Protein AF-0000000084448465 (afdb_homodimer)

Secondary structure (DSSP, 8-state):
--EEEEEE--SHHHHHHHHHHHH-TTEEEEEEE-SSHHHHHHHHHHHT--B--HHHHHHH-SEEEE-S-GGGHHHHHHHHHHTT-EEEEESSS-SSHHHHHHHHHHHHHHT--EEEE-GGGGSHHHHHHH-STTTTHHHHSSEEEEEEEEE----SS-TTS-HIIIIIHHHHHHHHHHH-S-EEEEEEEEE-SSSSS--EEEEEEEETTS-EEEEEEESS-SS-EEEEEEEESSEEEEEETTTTEEEEEEETBSEEETTEEEEEEEEEE-----HHHHHHHHHHHHHHH-PPPTTBHHHHHHHHHHHHHHHHHHHHHHHHHT-/--EEEEEE--SHHHHHHHHHHHH-TTEEEEEEE-SSHHHHHHHHHHHT--B--HHHHHHH-SEEEE-S-GGGHHHHHHHHHHTT-EEEEESSS-SSHHHHHHHHHHHHHHT--EEEE-GGGGSHHHHHHH-STTTTHHHHSSEEEEEEEEE----SS-TTS-HIIIIIHHHHHHHHHHH-S-EEEEEEEEE-SSSSS--EEEEEEEETTS-EEEEEEESS-SS-EEEEEEEESSEEEEEETTTTEEEEEEETBSEEETTEEEEEEEEEE-----HHHHHHHHHHHHHHH-PPPTTBHHHHHHHHHHHHHHHHHHHHHHHHHT-

Structure (mmCIF, N/CA/C/O backbone):
data_AF-0000000084448465-model_v1
#
loop_
_entity.id
_entity.type
_entity.pdbx_description
1 polymer Oxidoreductase
#
loop_
_atom_site.group_PDB
_atom_site.id
_atom_site.type_symbol
_atom_site.label_atom_id
_atom_site.label_alt_id
_atom_site.label_comp_id
_atom_site.label_asym_id
_atom_site.label_entity_id
_atom_site.label_seq_id
_atom_site.pdbx_PDB_ins_code
_atom_site.Cartn_x
_atom_site.Cartn_y
_atom_site.Cartn_z
_atom_site.occupancy
_atom_site.B_iso_or_equiv
_atom_site.auth_seq_id
_atom_site.auth_comp_id
_atom_site.auth_asym_id
_atom_site.auth_atom_id
_atom_site.pdbx_PDB_model_num
ATOM 1 N N . MET A 1 1 ? -6.285 -45.75 -9.984 1 85.06 1 MET A N 1
ATOM 2 C CA . MET A 1 1 ? -5.5 -45.438 -11.18 1 85.06 1 MET A CA 1
ATOM 3 C C . MET A 1 1 ? -4.434 -44.406 -10.875 1 85.06 1 MET A C 1
ATOM 5 O O . MET A 1 1 ? -4.668 -43.469 -10.094 1 85.06 1 MET A O 1
ATOM 9 N N . ARG A 1 2 ? -3.117 -44.719 -11.312 1 95.94 2 ARG A N 1
ATOM 10 C CA . ARG A 1 2 ? -2.025 -43.781 -11.047 1 95.94 2 ARG A CA 1
ATOM 11 C C . ARG A 1 2 ? -1.617 -43.062 -12.32 1 95.94 2 ARG A C 1
ATOM 13 O O . ARG A 1 2 ? -1.634 -43.625 -13.414 1 95.94 2 ARG A O 1
ATOM 20 N N . LEU A 1 3 ? -1.365 -41.812 -12.203 1 98.44 3 LEU A N 1
ATOM 21 C CA . LEU A 1 3 ? -0.882 -41 -13.305 1 98.44 3 LEU A CA 1
ATOM 22 C C . LEU A 1 3 ? 0.615 -41.188 -13.516 1 98.44 3 LEU A C 1
ATOM 24 O O . LEU A 1 3 ? 1.412 -40.969 -12.602 1 98.44 3 LEU A O 1
ATOM 28 N N . LYS A 1 4 ? 0.954 -41.688 -14.719 1 98.81 4 LYS A N 1
ATOM 29 C CA . LYS A 1 4 ? 2.375 -41.688 -15.055 1 98.81 4 LYS A CA 1
ATOM 30 C C . LYS A 1 4 ? 2.904 -40.281 -15.289 1 98.81 4 LYS A C 1
ATOM 32 O O . LYS A 1 4 ? 2.551 -39.656 -16.281 1 98.81 4 LYS A O 1
ATOM 37 N N . LEU A 1 5 ? 3.746 -39.875 -14.359 1 98.88 5 LEU A N 1
ATOM 38 C CA . LEU A 1 5 ? 4.18 -38.5 -14.352 1 98.88 5 LEU A CA 1
ATOM 39 C C . LEU A 1 5 ? 5.684 -38.375 -14.594 1 98.88 5 LEU A C 1
ATOM 41 O O . LEU A 1 5 ? 6.457 -39.156 -14.039 1 98.88 5 LEU A O 1
ATOM 45 N N . GLY A 1 6 ? 6.09 -37.531 -15.5 1 98.81 6 GLY A N 1
ATOM 46 C CA . GLY A 1 6 ? 7.48 -37.156 -15.672 1 98.81 6 GLY A CA 1
ATOM 47 C C . GLY A 1 6 ? 7.77 -35.719 -15.234 1 98.81 6 GLY A C 1
ATOM 48 O O . GLY A 1 6 ? 6.887 -34.875 -15.273 1 98.81 6 GLY A O 1
ATOM 49 N N . VAL A 1 7 ? 9.016 -35.438 -14.82 1 98.88 7 VAL A N 1
ATOM 50 C CA . VAL A 1 7 ? 9.406 -34.062 -14.43 1 98.88 7 VAL A CA 1
ATOM 51 C C . VAL A 1 7 ? 10.578 -33.594 -15.289 1 98.88 7 VAL A C 1
ATOM 53 O O . VAL A 1 7 ? 11.586 -34.312 -15.414 1 98.88 7 VAL A O 1
ATOM 56 N N . LEU A 1 8 ? 10.359 -32.5 -15.938 1 98.81 8 LEU A N 1
ATOM 57 C CA . LEU A 1 8 ? 11.406 -31.859 -16.734 1 98.81 8 LEU A CA 1
ATOM 58 C C . LEU A 1 8 ? 11.992 -30.656 -15.992 1 98.81 8 LEU A C 1
ATOM 60 O O . LEU A 1 8 ? 11.328 -29.625 -15.844 1 98.81 8 LEU A O 1
ATOM 64 N N . GLY A 1 9 ? 13.227 -30.75 -15.578 1 98.12 9 GLY A N 1
ATOM 65 C CA . GLY A 1 9 ? 13.891 -29.766 -14.734 1 98.12 9 GLY A CA 1
ATOM 66 C C . GLY A 1 9 ? 14.031 -30.219 -13.297 1 98.12 9 GLY A C 1
ATOM 67 O O . GLY A 1 9 ? 13.039 -30.484 -12.617 1 98.12 9 GLY A O 1
ATOM 68 N N . ALA A 1 10 ? 15.281 -30.281 -12.836 1 96.69 10 ALA A N 1
ATOM 69 C CA . ALA A 1 10 ? 15.562 -30.734 -11.477 1 96.69 10 ALA A CA 1
ATOM 70 C C . ALA A 1 10 ? 16.422 -29.719 -10.727 1 96.69 10 ALA A C 1
ATOM 72 O O . ALA A 1 10 ? 17.25 -30.094 -9.898 1 96.69 10 ALA A O 1
ATOM 73 N N . GLY A 1 11 ? 16.266 -28.453 -11.117 1 93.5 11 GLY A N 1
ATOM 74 C CA . GLY A 1 11 ? 16.906 -27.406 -10.344 1 93.5 11 GLY A CA 1
ATOM 75 C C . GLY A 1 11 ? 16.344 -27.266 -8.938 1 93.5 11 GLY A C 1
ATOM 76 O O . GLY A 1 11 ? 15.789 -28.219 -8.391 1 93.5 11 GLY A O 1
ATOM 77 N N . HIS A 1 12 ? 16.531 -26.141 -8.367 1 89 12 HIS A N 1
ATOM 78 C CA . HIS A 1 12 ? 16.125 -25.922 -6.977 1 89 12 HIS A CA 1
ATOM 79 C C . HIS A 1 12 ? 14.648 -26.25 -6.77 1 89 12 HIS A C 1
ATOM 81 O O . HIS A 1 12 ? 14.305 -27.094 -5.934 1 89 12 HIS A O 1
ATOM 87 N N . PHE A 1 13 ? 13.836 -25.625 -7.578 1 91.06 13 PHE A N 1
ATOM 88 C CA . PHE A 1 13 ? 12.406 -25.859 -7.406 1 91.06 13 PHE A CA 1
ATOM 89 C C . PHE A 1 13 ? 11.984 -27.172 -8.055 1 91.06 13 PHE A C 1
ATOM 91 O O . PHE A 1 13 ? 11.062 -27.828 -7.586 1 91.06 13 PHE A O 1
ATOM 98 N N . GLY A 1 14 ? 12.609 -27.531 -9.117 1 96.62 14 GLY A N 1
ATOM 99 C CA . GLY A 1 14 ? 12.336 -28.781 -9.797 1 96.62 14 GLY A CA 1
ATOM 100 C C . GLY A 1 14 ? 12.531 -30 -8.906 1 96.62 14 GLY A C 1
ATOM 101 O O . GLY A 1 14 ? 11.758 -30.953 -8.984 1 96.62 14 GLY A O 1
ATOM 102 N N . ARG A 1 15 ? 13.492 -29.906 -8.039 1 97.38 15 ARG A N 1
ATOM 103 C CA . ARG A 1 15 ? 13.742 -31 -7.102 1 97.38 15 ARG A CA 1
ATOM 104 C C . ARG A 1 15 ? 12.523 -31.234 -6.207 1 97.38 15 ARG A C 1
ATOM 106 O O . ARG A 1 15 ? 12.164 -32.375 -5.934 1 97.38 15 ARG A O 1
ATOM 113 N N . PHE A 1 16 ? 11.875 -30.188 -5.801 1 97.69 16 PHE A N 1
ATOM 114 C CA . PHE A 1 16 ? 10.703 -30.328 -4.945 1 97.69 16 PHE A CA 1
ATOM 115 C C . PHE A 1 16 ? 9.555 -30.984 -5.703 1 97.69 16 PHE A C 1
ATOM 117 O O . PHE A 1 16 ? 8.789 -31.766 -5.133 1 97.69 16 PHE A O 1
ATOM 124 N N . HIS A 1 17 ? 9.461 -30.641 -6.93 1 98.56 17 HIS A N 1
ATOM 125 C CA . HIS A 1 17 ? 8.453 -31.312 -7.754 1 98.56 17 HIS A CA 1
ATOM 126 C C . HIS A 1 17 ? 8.703 -32.812 -7.82 1 98.56 17 HIS A C 1
ATOM 128 O O . HIS A 1 17 ? 7.762 -33.594 -7.707 1 98.56 17 HIS A O 1
ATOM 134 N N . VAL A 1 18 ? 9.969 -33.188 -7.969 1 98.5 18 VAL A N 1
ATOM 135 C CA . VAL A 1 18 ? 10.336 -34.594 -8.07 1 98.5 18 VAL A CA 1
ATOM 136 C C . VAL A 1 18 ? 9.992 -35.312 -6.773 1 98.5 18 VAL A C 1
ATOM 138 O O . VAL A 1 18 ? 9.367 -36.375 -6.793 1 98.5 18 VAL A O 1
ATOM 141 N N . LEU A 1 19 ? 10.312 -34.688 -5.699 1 98.12 19 LEU A N 1
ATOM 142 C CA . LEU A 1 19 ? 10.07 -35.312 -4.395 1 98.12 19 LEU A CA 1
ATOM 143 C C . LEU A 1 19 ? 8.578 -35.438 -4.133 1 98.12 19 LEU A C 1
ATOM 145 O O . LEU A 1 19 ? 8.133 -36.5 -3.65 1 98.12 19 LEU A O 1
ATOM 149 N N . LYS A 1 20 ? 7.848 -34.438 -4.461 1 98.06 20 LYS A N 1
ATOM 150 C CA . LYS A 1 20 ? 6.402 -34.469 -4.262 1 98.06 20 LYS A CA 1
ATOM 151 C C . LYS A 1 20 ? 5.754 -35.5 -5.172 1 98.06 20 LYS A C 1
ATOM 153 O O . LYS A 1 20 ? 4.828 -36.219 -4.758 1 98.06 20 LYS A O 1
ATOM 158 N N . ALA A 1 21 ? 6.203 -35.594 -6.375 1 98.25 21 ALA A N 1
ATOM 159 C CA . ALA A 1 21 ? 5.668 -36.562 -7.324 1 98.25 21 ALA A CA 1
ATOM 160 C C . ALA A 1 21 ? 5.934 -38 -6.855 1 98.25 21 ALA A C 1
ATOM 162 O O . ALA A 1 21 ? 5.047 -38.844 -6.918 1 98.25 21 ALA A O 1
ATOM 163 N N . ALA A 1 22 ? 7.125 -38.219 -6.367 1 97.94 22 ALA A N 1
ATOM 164 C CA . ALA A 1 22 ? 7.516 -39.562 -5.91 1 97.94 22 ALA A CA 1
ATOM 165 C C . ALA A 1 22 ? 6.672 -40 -4.715 1 97.94 22 ALA A C 1
ATOM 167 O O . ALA A 1 22 ? 6.383 -41.188 -4.555 1 97.94 22 ALA A O 1
ATOM 168 N N . ALA A 1 23 ? 6.227 -39.031 -3.975 1 96.81 23 ALA A N 1
ATOM 169 C CA . ALA A 1 23 ? 5.48 -39.344 -2.75 1 96.81 23 ALA A CA 1
ATOM 170 C C . ALA A 1 23 ? 3.979 -39.344 -3.01 1 96.81 23 ALA A C 1
ATOM 172 O O . ALA A 1 23 ? 3.193 -39.719 -2.143 1 96.81 23 ALA A O 1
ATOM 173 N N . GLY A 1 24 ? 3.604 -38.969 -4.152 1 96.44 24 GLY A N 1
ATOM 174 C CA . GLY A 1 24 ? 2.189 -38.812 -4.449 1 96.44 24 GLY A CA 1
ATOM 175 C C . GLY A 1 24 ? 1.447 -40.125 -4.543 1 96.44 24 GLY A C 1
ATOM 176 O O . GLY A 1 24 ? 1.845 -41 -5.297 1 96.44 24 GLY A O 1
ATOM 177 N N . PRO A 1 25 ? 0.38 -40.25 -3.844 1 95.56 25 PRO A N 1
ATOM 178 C CA . PRO A 1 25 ? -0.301 -41.531 -3.785 1 95.56 25 PRO A CA 1
ATOM 179 C C . PRO A 1 25 ? -0.923 -41.938 -5.121 1 95.56 25 PRO A C 1
ATOM 181 O O . PRO A 1 25 ? -1.091 -43.125 -5.398 1 95.56 25 PRO A O 1
ATOM 184 N N . ARG A 1 26 ? -1.249 -41 -5.957 1 97.81 26 ARG A N 1
ATOM 185 C CA . ARG A 1 26 ? -1.896 -41.312 -7.227 1 97.81 26 ARG A CA 1
ATOM 186 C C . ARG A 1 26 ? -0.95 -41.062 -8.398 1 97.81 26 ARG A C 1
ATOM 188 O O . ARG A 1 26 ? -1.396 -40.781 -9.516 1 97.81 26 ARG A O 1
ATOM 195 N N . VAL A 1 27 ? 0.361 -41.094 -8.07 1 98.38 27 VAL A N 1
ATOM 196 C CA . VAL A 1 27 ? 1.344 -40.75 -9.094 1 98.38 27 VAL A CA 1
ATOM 197 C C . VAL A 1 27 ? 2.357 -41.906 -9.227 1 98.38 27 VAL A C 1
ATOM 199 O O . VAL A 1 27 ? 2.766 -42.5 -8.227 1 98.38 27 VAL A O 1
ATOM 202 N N . GLU A 1 28 ? 2.633 -42.281 -10.406 1 98.5 28 GLU A N 1
ATOM 203 C CA . GLU A 1 28 ? 3.816 -43.062 -10.75 1 98.5 28 GLU A CA 1
ATOM 204 C C . GLU A 1 28 ? 4.855 -42.219 -11.469 1 98.5 28 GLU A C 1
ATOM 206 O O . GLU A 1 28 ? 4.695 -41.906 -12.641 1 98.5 28 GLU A O 1
ATOM 211 N N . LEU A 1 29 ? 5.906 -41.844 -10.734 1 98.62 29 LEU A N 1
ATOM 212 C CA . LEU A 1 29 ? 6.98 -41.062 -11.344 1 98.62 29 LEU A CA 1
ATOM 213 C C . LEU A 1 29 ? 7.832 -41.938 -12.266 1 98.62 29 LEU A C 1
ATOM 215 O O . LEU A 1 29 ? 8.531 -42.844 -11.805 1 98.62 29 LEU A O 1
ATOM 219 N N . VAL A 1 30 ? 7.828 -41.656 -13.5 1 98.31 30 VAL A N 1
ATOM 220 C CA . VAL A 1 30 ? 8.391 -42.562 -14.469 1 98.31 30 VAL A CA 1
ATOM 221 C C . VAL A 1 30 ? 9.828 -42.156 -14.805 1 98.31 30 VAL A C 1
ATOM 223 O O . VAL A 1 30 ? 10.578 -42.938 -15.406 1 98.31 30 VAL A O 1
ATOM 226 N N . GLY A 1 31 ? 10.156 -40.938 -14.469 1 97.75 31 GLY A N 1
ATOM 227 C CA . GLY A 1 31 ? 11.5 -40.438 -14.719 1 97.75 31 GLY A CA 1
ATOM 228 C C . GLY A 1 31 ? 11.594 -38.906 -14.656 1 97.75 31 GLY A C 1
ATOM 229 O O . GLY A 1 31 ? 10.578 -38.219 -14.484 1 97.75 31 GLY A O 1
ATOM 230 N N . LEU A 1 32 ? 12.844 -38.438 -14.711 1 98.62 32 LEU A N 1
ATOM 231 C CA . LEU A 1 32 ? 13.086 -37 -14.758 1 98.62 32 LEU A CA 1
ATOM 232 C C . LEU A 1 32 ? 14.211 -36.688 -15.734 1 98.62 32 LEU A C 1
ATOM 234 O O . LEU A 1 32 ? 14.953 -37.562 -16.156 1 98.62 32 LEU A O 1
ATOM 238 N N . HIS A 1 33 ? 14.156 -35.406 -16.125 1 98.56 33 HIS A N 1
ATOM 239 C CA . HIS A 1 33 ? 15.195 -34.875 -17 1 98.56 33 HIS A CA 1
ATOM 240 C C . HIS A 1 33 ? 15.742 -33.531 -16.484 1 98.56 33 HIS A C 1
ATOM 242 O O . HIS A 1 33 ? 14.984 -32.719 -15.961 1 98.56 33 HIS A O 1
ATOM 248 N N . ASP A 1 34 ? 17.031 -33.375 -16.547 1 98.25 34 ASP A N 1
ATOM 249 C CA . ASP A 1 34 ? 17.688 -32.094 -16.406 1 98.25 34 ASP A CA 1
ATOM 250 C C . ASP A 1 34 ? 18.797 -31.906 -17.453 1 98.25 34 ASP A C 1
ATOM 252 O O . ASP A 1 34 ? 19.406 -32.875 -17.875 1 98.25 34 ASP A O 1
ATOM 256 N N . HIS A 1 35 ? 18.953 -30.672 -17.844 1 95.75 35 HIS A N 1
ATOM 257 C CA . HIS A 1 35 ? 20.016 -30.422 -18.812 1 95.75 35 HIS A CA 1
ATOM 258 C C . HIS A 1 35 ? 21.375 -30.75 -18.234 1 95.75 35 HIS A C 1
ATOM 260 O O . HIS A 1 35 ? 22.312 -31.062 -18.969 1 95.75 35 HIS A O 1
ATOM 266 N N . ASP A 1 36 ? 21.5 -30.625 -16.891 1 97.31 36 ASP A N 1
ATOM 267 C CA . ASP A 1 36 ? 22.703 -31.062 -16.188 1 97.31 36 ASP A CA 1
ATOM 268 C C . ASP A 1 36 ? 22.594 -32.531 -15.773 1 97.31 36 ASP A C 1
ATOM 270 O O . ASP A 1 36 ? 21.891 -32.844 -14.805 1 97.31 36 ASP A O 1
ATOM 274 N N . PRO A 1 37 ? 23.359 -33.344 -16.375 1 96 37 PRO A N 1
ATOM 275 C CA . PRO A 1 37 ? 23.219 -34.781 -16.094 1 96 37 PRO A CA 1
ATOM 276 C C . PRO A 1 37 ? 23.578 -35.125 -14.648 1 96 37 PRO A C 1
ATOM 278 O O . PRO A 1 37 ? 23 -36.062 -14.078 1 96 37 PRO A O 1
ATOM 281 N N . GLU A 1 38 ? 24.516 -34.406 -14.109 1 97.5 38 GLU A N 1
ATOM 282 C CA . GLU A 1 38 ? 24.891 -34.688 -12.727 1 97.5 38 GLU A CA 1
ATOM 283 C C . GLU A 1 38 ? 23.766 -34.344 -11.766 1 97.5 38 GLU A C 1
ATOM 285 O O . GLU A 1 38 ? 23.469 -35.125 -10.836 1 97.5 38 GLU A O 1
ATOM 290 N N . ARG A 1 39 ? 23.141 -33.281 -12.031 1 97.31 39 ARG A N 1
ATOM 291 C CA . ARG A 1 39 ? 21.984 -32.875 -11.219 1 97.31 39 ARG A CA 1
ATOM 292 C C . ARG A 1 39 ? 20.844 -33.844 -11.383 1 97.31 39 ARG A C 1
ATOM 294 O O . ARG A 1 39 ? 20.203 -34.25 -10.398 1 97.31 39 ARG A O 1
ATOM 301 N N . ALA A 1 40 ? 20.609 -34.25 -12.609 1 97.81 40 ALA A N 1
ATOM 302 C CA . ALA A 1 40 ? 19.547 -35.219 -12.883 1 97.81 40 ALA A CA 1
ATOM 303 C C . ALA A 1 40 ? 19.797 -36.531 -12.125 1 97.81 40 ALA A C 1
ATOM 305 O O . ALA A 1 40 ? 18.891 -37.062 -11.5 1 97.81 40 ALA A O 1
ATOM 306 N N . ALA A 1 41 ? 21.031 -36.969 -12.156 1 97.38 41 ALA A N 1
ATOM 307 C CA . ALA A 1 41 ? 21.391 -38.219 -11.508 1 97.38 41 ALA A CA 1
ATOM 308 C C . ALA A 1 41 ? 21.25 -38.125 -9.992 1 97.38 41 ALA A C 1
ATOM 310 O O . ALA A 1 41 ? 20.781 -39.062 -9.352 1 97.38 41 ALA A O 1
ATOM 311 N N . THR A 1 42 ? 21.672 -37.031 -9.492 1 98 42 THR A N 1
ATOM 312 C CA . THR A 1 42 ? 21.609 -36.812 -8.055 1 98 42 THR A CA 1
ATOM 313 C C . THR A 1 42 ? 20.172 -36.844 -7.562 1 98 42 THR A C 1
ATOM 315 O O . THR A 1 42 ? 19.844 -37.594 -6.641 1 98 42 THR A O 1
ATOM 318 N N . VAL A 1 43 ? 19.312 -36.125 -8.211 1 98.25 43 VAL A N 1
ATOM 319 C CA . VAL A 1 43 ? 17.906 -36.031 -7.789 1 98.25 43 VAL A CA 1
ATOM 320 C C . VAL A 1 43 ? 17.203 -37.344 -8.062 1 98.25 43 VAL A C 1
ATOM 322 O O . VAL A 1 43 ? 16.391 -37.812 -7.25 1 98.25 43 VAL A O 1
ATOM 325 N N . ALA A 1 44 ? 17.484 -37.938 -9.172 1 97.88 44 ALA A N 1
ATOM 326 C CA . ALA A 1 44 ? 16.922 -39.25 -9.508 1 97.88 44 ALA A CA 1
ATOM 327 C C . ALA A 1 44 ? 17.266 -40.281 -8.445 1 97.88 44 ALA A C 1
ATOM 329 O O . ALA A 1 44 ? 16.422 -41.125 -8.102 1 97.88 44 ALA A O 1
ATOM 330 N N . GLY A 1 45 ? 18.453 -40.25 -7.98 1 97.56 45 GLY A N 1
ATOM 331 C CA . GLY A 1 45 ? 18.922 -41.156 -6.961 1 97.56 45 GLY A CA 1
ATOM 332 C C . GLY A 1 45 ? 18.188 -41.031 -5.645 1 97.56 45 GLY A C 1
ATOM 333 O O . GLY A 1 45 ? 18 -42 -4.918 1 97.56 45 GLY A O 1
ATOM 334 N N . GLU A 1 46 ? 17.781 -39.844 -5.332 1 97.62 46 GLU A N 1
ATOM 335 C CA . GLU A 1 46 ? 17.078 -39.562 -4.078 1 97.62 46 GLU A CA 1
ATOM 336 C C . GLU A 1 46 ? 15.75 -40.312 -4.012 1 97.62 46 GLU A C 1
ATOM 338 O O . GLU A 1 46 ? 15.289 -40.656 -2.93 1 97.62 46 GLU A O 1
ATOM 343 N N . VAL A 1 47 ? 15.148 -40.562 -5.211 1 97.75 47 VAL A N 1
ATOM 344 C CA . VAL A 1 47 ? 13.797 -41.125 -5.18 1 97.75 47 VAL A CA 1
ATOM 345 C C . VAL A 1 47 ? 13.758 -42.438 -5.926 1 97.75 47 VAL A C 1
ATOM 347 O O . VAL A 1 47 ? 12.703 -43.094 -6 1 97.75 47 VAL A O 1
ATOM 350 N N . GLY A 1 48 ? 14.805 -42.875 -6.547 1 97 48 GLY A N 1
ATOM 351 C CA . GLY A 1 48 ? 14.906 -44.188 -7.172 1 97 48 GLY A CA 1
ATOM 352 C C . GLY A 1 48 ? 14.219 -44.25 -8.523 1 97 48 GLY A C 1
ATOM 353 O O . GLY A 1 48 ? 13.5 -45.219 -8.812 1 97 48 GLY A O 1
ATOM 354 N N . VAL A 1 49 ? 14.32 -43.25 -9.328 1 97.44 49 VAL A N 1
ATOM 355 C CA . VAL A 1 49 ? 13.766 -43.25 -10.68 1 97.44 49 VAL A CA 1
ATOM 356 C C . VAL A 1 49 ? 14.867 -42.938 -11.688 1 97.44 49 VAL A C 1
ATOM 358 O O . VAL A 1 49 ? 15.938 -42.438 -11.312 1 97.44 49 VAL A O 1
ATOM 361 N N . PRO A 1 50 ? 14.68 -43.25 -12.93 1 97.81 50 PRO A N 1
ATOM 362 C CA . PRO A 1 50 ? 15.75 -43 -13.898 1 97.81 50 PRO A CA 1
ATOM 363 C C . PRO A 1 50 ? 15.828 -41.531 -14.328 1 97.81 50 PRO A C 1
ATOM 365 O O . PRO A 1 50 ? 14.805 -40.844 -14.438 1 97.81 50 PRO A O 1
ATOM 368 N N . ALA A 1 51 ? 17.078 -41.094 -14.516 1 98.31 51 ALA A N 1
ATOM 369 C CA . ALA A 1 51 ? 17.328 -39.875 -15.273 1 98.31 51 ALA A CA 1
ATOM 370 C C . ALA A 1 51 ? 17.391 -40.156 -16.781 1 98.31 51 ALA A C 1
ATOM 372 O O . ALA A 1 51 ? 18.172 -41 -17.219 1 98.31 51 ALA A O 1
ATOM 373 N N . LEU A 1 52 ? 16.516 -39.5 -17.531 1 98.31 52 LEU A N 1
ATOM 374 C CA . LEU A 1 52 ? 16.344 -39.812 -18.953 1 98.31 52 LEU A CA 1
ATOM 375 C C . LEU A 1 52 ? 16.406 -38.531 -19.797 1 98.31 52 LEU A C 1
ATOM 377 O O . LEU A 1 52 ? 16.234 -37.438 -19.281 1 98.31 52 LEU A O 1
ATOM 381 N N . PRO A 1 53 ? 16.656 -38.719 -21.094 1 98 53 PRO A N 1
ATOM 382 C CA . PRO A 1 53 ? 16.453 -37.562 -21.984 1 98 53 PRO A CA 1
ATOM 383 C C . PRO A 1 53 ? 15.008 -37.062 -21.969 1 98 53 PRO A C 1
ATOM 385 O O . PRO A 1 53 ? 14.086 -37.844 -21.734 1 98 53 PRO A O 1
ATOM 388 N N . ALA A 1 54 ? 14.828 -35.812 -22.266 1 98.5 54 ALA A N 1
ATOM 389 C CA . ALA A 1 54 ? 13.516 -35.188 -22.188 1 98.5 54 ALA A CA 1
ATOM 390 C C . ALA A 1 54 ? 12.492 -35.938 -23.047 1 98.5 54 ALA A C 1
ATOM 392 O O . ALA A 1 54 ? 11.383 -36.219 -22.594 1 98.5 54 ALA A O 1
ATOM 393 N 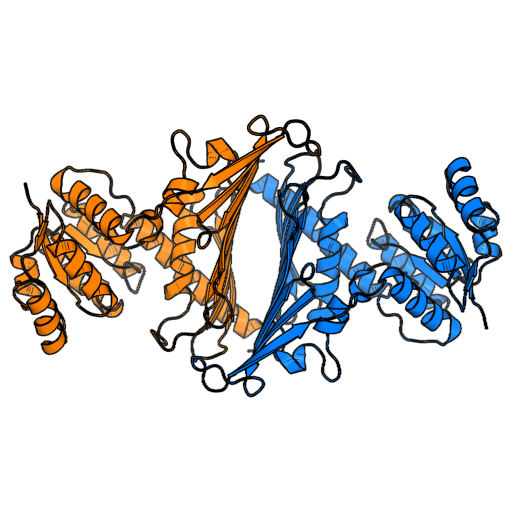N . ALA A 1 55 ? 12.906 -36.312 -24.203 1 98.31 55 ALA A N 1
ATOM 394 C CA . ALA A 1 55 ? 12.008 -37 -25.125 1 98.31 55 ALA A CA 1
ATOM 395 C C . ALA A 1 55 ? 11.531 -38.344 -24.578 1 98.31 55 ALA A C 1
ATOM 397 O O . ALA A 1 55 ? 10.383 -38.719 -24.781 1 98.31 55 ALA A O 1
ATOM 398 N N . GLU A 1 56 ? 12.352 -39.031 -23.906 1 98.56 56 GLU A N 1
ATOM 399 C CA . GLU A 1 56 ? 12.008 -40.312 -23.344 1 98.56 56 GLU A CA 1
ATOM 400 C C . GLU A 1 56 ? 11.07 -40.188 -22.141 1 98.56 56 GLU A C 1
ATOM 402 O O . GLU A 1 56 ? 10.156 -40.969 -21.969 1 98.56 56 GLU A O 1
ATOM 407 N N . VAL A 1 57 ? 11.352 -39.156 -21.297 1 98.69 57 VAL A N 1
ATOM 408 C CA . VAL A 1 57 ? 10.453 -38.875 -20.188 1 98.69 57 VAL A CA 1
ATOM 409 C C . VAL A 1 57 ? 9.039 -38.625 -20.719 1 98.69 57 VAL A C 1
ATOM 411 O O . VAL A 1 57 ? 8.07 -39.188 -20.203 1 98.69 57 VAL A O 1
ATOM 414 N N . ILE A 1 58 ? 8.945 -37.781 -21.766 1 98.81 58 ILE A N 1
ATOM 415 C CA . ILE A 1 58 ? 7.66 -37.406 -22.359 1 98.81 58 ILE A CA 1
ATOM 416 C C . ILE A 1 58 ? 6.98 -38.656 -22.938 1 98.81 58 ILE A C 1
ATOM 418 O O . ILE A 1 58 ? 5.781 -38.844 -22.75 1 98.81 58 ILE A O 1
ATOM 422 N N . ALA A 1 59 ? 7.77 -39.531 -23.531 1 98.62 59 ALA A N 1
ATOM 423 C CA . ALA A 1 59 ? 7.219 -40.719 -24.188 1 98.62 59 ALA A CA 1
ATOM 424 C C . ALA A 1 59 ? 6.641 -41.688 -23.156 1 98.62 59 ALA A C 1
ATOM 426 O O . ALA A 1 59 ? 5.645 -42.344 -23.422 1 98.62 59 ALA A O 1
ATOM 427 N N . ARG A 1 60 ? 7.211 -41.719 -22.016 1 98.31 60 ARG A N 1
ATOM 428 C CA . ARG A 1 60 ? 6.836 -42.688 -21 1 98.31 60 ARG A CA 1
ATOM 429 C C . ARG A 1 60 ? 5.695 -42.156 -20.141 1 98.31 60 ARG A C 1
ATOM 431 O O . ARG A 1 60 ? 5.07 -42.938 -19.391 1 98.31 60 ARG A O 1
ATOM 438 N N . ALA A 1 61 ? 5.367 -40.938 -20.188 1 98.75 61 ALA A N 1
ATOM 439 C CA . ALA A 1 61 ? 4.48 -40.281 -19.219 1 98.75 61 ALA A CA 1
ATOM 440 C C . ALA A 1 61 ? 3.086 -40.094 -19.797 1 98.75 61 ALA A C 1
ATOM 442 O O . ALA A 1 61 ? 2.918 -40.062 -21.031 1 98.75 61 ALA A O 1
ATOM 443 N N . ASP A 1 62 ? 2.068 -39.969 -18.922 1 98.69 62 ASP A N 1
ATOM 444 C CA . ASP A 1 62 ? 0.744 -39.469 -19.281 1 98.69 62 ASP A CA 1
ATOM 445 C C . ASP A 1 62 ? 0.682 -37.969 -19.125 1 98.69 62 ASP A C 1
ATOM 447 O O . ASP A 1 62 ? -0.161 -37.312 -19.734 1 98.69 62 ASP A O 1
ATOM 451 N N . ALA A 1 63 ? 1.558 -37.469 -18.266 1 98.88 63 ALA A N 1
ATOM 452 C CA . ALA A 1 63 ? 1.638 -36.031 -17.938 1 98.88 63 ALA A CA 1
ATOM 453 C C . ALA A 1 63 ? 3.061 -35.625 -17.547 1 98.88 63 ALA A C 1
ATOM 455 O O . ALA A 1 63 ? 3.836 -36.469 -17.078 1 98.88 63 ALA A O 1
ATOM 456 N N . VAL A 1 64 ? 3.365 -34.375 -17.766 1 98.88 64 VAL A N 1
ATOM 457 C CA . VAL A 1 64 ? 4.699 -33.906 -17.406 1 98.88 64 VAL A CA 1
ATOM 458 C C . VAL A 1 64 ? 4.594 -32.594 -16.609 1 98.88 64 VAL A C 1
ATOM 460 O O . VAL A 1 64 ? 3.66 -31.812 -16.828 1 98.88 64 VAL A O 1
ATOM 463 N N . ILE A 1 65 ? 5.527 -32.406 -15.703 1 98.94 65 ILE A N 1
ATOM 464 C CA . ILE A 1 65 ? 5.77 -31.109 -15.055 1 98.94 65 ILE A CA 1
ATOM 465 C C . ILE A 1 65 ? 7.008 -30.453 -15.656 1 98.94 65 ILE A C 1
ATOM 467 O O . ILE A 1 65 ? 8.062 -31.078 -15.758 1 98.94 65 ILE A O 1
ATOM 471 N N . VAL A 1 66 ? 6.828 -29.234 -16.125 1 98.81 66 VAL A N 1
ATOM 472 C CA . VAL A 1 66 ? 7.941 -28.453 -16.641 1 98.81 66 VAL A CA 1
ATOM 473 C C . VAL A 1 66 ? 8.398 -27.438 -15.609 1 98.81 66 VAL A C 1
ATOM 475 O O . VAL A 1 66 ? 7.73 -26.422 -15.383 1 98.81 66 VAL A O 1
ATOM 478 N N . ALA A 1 67 ? 9.547 -27.672 -14.992 1 98.06 67 ALA A N 1
ATOM 479 C CA . ALA A 1 67 ? 10.117 -26.812 -13.953 1 98.06 67 ALA A CA 1
ATOM 480 C C . ALA A 1 67 ? 11.523 -26.359 -14.328 1 98.06 67 ALA A C 1
ATOM 482 O O . ALA A 1 67 ? 12.445 -26.453 -13.516 1 98.06 67 ALA A O 1
ATOM 483 N N . THR A 1 68 ? 11.703 -25.922 -15.586 1 96.56 68 THR A N 1
ATOM 484 C CA . THR A 1 68 ? 12.945 -25.406 -16.141 1 96.56 68 THR A CA 1
ATOM 485 C C . THR A 1 68 ? 12.945 -23.875 -16.125 1 96.56 68 THR A C 1
ATOM 487 O O . THR A 1 68 ? 11.945 -23.25 -15.773 1 96.56 68 THR A O 1
ATOM 490 N N . PRO A 1 69 ? 14.094 -23.281 -16.438 1 93.25 69 PRO A N 1
ATOM 491 C CA . PRO A 1 69 ? 14.039 -21.844 -16.672 1 93.25 69 PRO A CA 1
ATOM 492 C C . PRO A 1 69 ? 13.023 -21.438 -17.734 1 93.25 69 PRO A C 1
ATOM 494 O O . PRO A 1 69 ? 12.766 -22.219 -18.656 1 93.25 69 PRO A O 1
ATOM 497 N N . THR A 1 70 ? 12.562 -20.281 -17.656 1 94.31 70 THR A N 1
ATOM 498 C CA . THR A 1 70 ? 11.422 -19.812 -18.438 1 94.31 70 THR A CA 1
ATOM 499 C C . THR A 1 70 ? 11.695 -19.953 -19.922 1 94.31 70 THR A C 1
ATOM 501 O O . THR A 1 70 ? 10.797 -20.297 -20.703 1 94.31 70 THR A O 1
ATOM 504 N N . ALA A 1 71 ? 12.906 -19.781 -20.281 1 94.19 71 ALA A N 1
ATOM 505 C CA . ALA A 1 71 ? 13.281 -19.812 -21.688 1 94.19 71 ALA A CA 1
ATOM 506 C C . ALA A 1 71 ? 12.953 -21.172 -22.312 1 94.19 71 ALA A C 1
ATOM 508 O O . ALA A 1 71 ? 12.797 -21.281 -23.531 1 94.19 71 ALA A O 1
ATOM 509 N N . PHE A 1 72 ? 12.734 -22.188 -21.484 1 96.88 72 PHE A N 1
ATOM 510 C CA . PHE A 1 72 ? 12.539 -23.531 -22.016 1 96.88 72 PHE A CA 1
ATOM 511 C C . PHE A 1 72 ? 11.094 -23.984 -21.797 1 96.88 72 PHE A C 1
ATOM 513 O O . PHE A 1 72 ? 10.719 -25.078 -22.219 1 96.88 72 PHE A O 1
ATOM 520 N N . HIS A 1 73 ? 10.266 -23.188 -21.172 1 98.19 73 HIS A N 1
ATOM 521 C CA . HIS A 1 73 ? 8.891 -23.562 -20.875 1 98.19 73 HIS A CA 1
ATOM 522 C C . HIS A 1 73 ? 8.133 -23.922 -22.141 1 98.19 73 HIS A C 1
ATOM 524 O O . HIS A 1 73 ? 7.59 -25.031 -22.25 1 98.19 73 HIS A O 1
ATOM 530 N N . HIS A 1 74 ? 8.188 -23.016 -23.094 1 98.56 74 HIS A N 1
ATOM 531 C CA . HIS A 1 74 ? 7.391 -23.203 -24.297 1 98.56 74 HIS A CA 1
ATOM 532 C C . HIS A 1 74 ? 7.801 -24.469 -25.047 1 98.56 74 HIS A C 1
ATOM 534 O O . HIS A 1 74 ? 6.961 -25.328 -25.328 1 98.56 74 HIS A O 1
ATOM 540 N N . GLY A 1 75 ? 9.062 -24.578 -25.312 1 98.62 75 GLY A N 1
ATOM 541 C CA . GLY A 1 75 ? 9.555 -25.688 -26.094 1 98.62 75 GLY A CA 1
ATOM 542 C C . GLY A 1 75 ? 9.203 -27.047 -25.5 1 98.62 75 GLY A C 1
ATOM 543 O O . GLY A 1 75 ? 8.68 -27.922 -26.188 1 98.62 75 GLY A O 1
ATOM 544 N N . LEU A 1 76 ? 9.414 -27.203 -24.219 1 98.75 76 LEU A N 1
ATOM 545 C CA . LEU A 1 76 ? 9.195 -28.484 -23.562 1 98.75 76 LEU A CA 1
ATOM 546 C C . LEU A 1 76 ? 7.711 -28.75 -23.391 1 98.75 76 LEU A C 1
ATOM 548 O O . LEU A 1 76 ? 7.258 -29.891 -23.578 1 98.75 76 LEU A O 1
ATOM 552 N N . ALA A 1 77 ? 6.977 -27.734 -23.031 1 98.88 77 ALA A N 1
ATOM 553 C CA . ALA A 1 77 ? 5.531 -27.906 -22.891 1 98.88 77 ALA A CA 1
ATOM 554 C C . ALA A 1 77 ? 4.895 -28.25 -24.234 1 98.88 77 ALA A C 1
ATOM 556 O O . ALA A 1 77 ? 3.998 -29.094 -24.312 1 98.88 77 ALA A O 1
ATOM 557 N N . TRP A 1 78 ? 5.371 -27.547 -25.266 1 98.81 78 TRP A N 1
ATOM 558 C CA . TRP A 1 78 ? 4.871 -27.812 -26.609 1 98.81 78 TRP A CA 1
ATOM 559 C C . TRP A 1 78 ? 5.105 -29.266 -27 1 98.81 78 TRP A C 1
ATOM 561 O O . TRP A 1 78 ? 4.195 -29.938 -27.484 1 98.81 78 TRP A O 1
ATOM 571 N N . GLN A 1 79 ? 6.297 -29.766 -26.828 1 98.81 79 GLN A N 1
ATOM 572 C CA . GLN A 1 79 ? 6.645 -31.141 -27.172 1 98.81 79 GLN A CA 1
ATOM 573 C C . GLN A 1 79 ? 5.75 -32.125 -26.422 1 98.81 79 GLN A C 1
ATOM 575 O O . GLN A 1 79 ? 5.285 -33.125 -27.016 1 98.81 79 GLN A O 1
ATOM 580 N N . ALA A 1 80 ? 5.516 -31.891 -25.172 1 98.88 80 ALA A N 1
ATOM 581 C CA . ALA A 1 80 ? 4.684 -32.75 -24.344 1 98.88 80 ALA A CA 1
ATOM 582 C C . ALA A 1 80 ? 3.238 -32.781 -24.844 1 98.88 80 ALA A C 1
ATOM 584 O O . ALA A 1 80 ? 2.645 -33.844 -25.031 1 98.88 80 ALA A O 1
ATOM 585 N N . LEU A 1 81 ? 2.719 -31.594 -25.094 1 98.88 81 LEU A N 1
ATOM 586 C CA . LEU A 1 81 ? 1.346 -31.484 -25.578 1 98.88 81 LEU A CA 1
ATOM 587 C C . LEU A 1 81 ? 1.195 -32.156 -26.938 1 98.88 81 LEU A C 1
ATOM 589 O O . LEU A 1 81 ? 0.219 -32.875 -27.188 1 98.88 81 LEU A O 1
ATOM 593 N N . GLU A 1 82 ? 2.16 -31.875 -27.766 1 98.69 82 GLU A N 1
ATOM 594 C CA . GLU A 1 82 ? 2.139 -32.469 -29.094 1 98.69 82 GLU A CA 1
ATOM 595 C C . GLU A 1 82 ? 2.1 -34 -29.016 1 98.69 82 GLU A C 1
ATOM 597 O O . GLU A 1 82 ? 1.454 -34.656 -29.828 1 98.69 82 GLU A O 1
ATOM 602 N N . ALA A 1 83 ? 2.721 -34.531 -28.031 1 98.75 83 ALA A N 1
ATOM 603 C CA . ALA A 1 83 ? 2.795 -35.969 -27.828 1 98.75 83 ALA A CA 1
ATOM 604 C C . ALA A 1 83 ? 1.553 -36.469 -27.109 1 98.75 83 ALA A C 1
ATOM 606 O O . ALA A 1 83 ? 1.449 -37.656 -26.797 1 98.75 83 ALA A O 1
ATOM 607 N N . GLY A 1 84 ? 0.637 -35.625 -26.797 1 98.75 84 GLY A N 1
ATOM 608 C CA . GLY A 1 84 ? -0.62 -36.031 -26.172 1 98.75 84 GLY A CA 1
ATOM 609 C C . GLY A 1 84 ? -0.533 -36.125 -24.672 1 98.75 84 GLY A C 1
ATOM 610 O O . GLY A 1 84 ? -1.26 -36.906 -24.047 1 98.75 84 GLY A O 1
ATOM 611 N N . ARG A 1 85 ? 0.393 -35.406 -24.047 1 98.88 85 ARG A N 1
ATOM 612 C CA . ARG A 1 85 ? 0.575 -35.438 -22.594 1 98.88 85 ARG A CA 1
ATOM 613 C C . ARG A 1 85 ? -0.01 -34.219 -21.922 1 98.88 85 ARG A C 1
ATOM 615 O O . ARG A 1 85 ? 0.09 -33.094 -22.453 1 98.88 85 ARG A O 1
ATOM 622 N N . HIS A 1 86 ? -0.623 -34.344 -20.734 1 98.94 86 HIS A N 1
ATOM 623 C CA . HIS A 1 86 ? -0.999 -33.219 -19.891 1 98.94 86 HIS A CA 1
ATOM 624 C C . HIS A 1 86 ? 0.233 -32.5 -19.375 1 98.94 86 HIS A C 1
ATOM 626 O O . HIS A 1 86 ? 1.308 -33.062 -19.25 1 98.94 86 HIS A O 1
ATOM 632 N N . VAL A 1 87 ? 0.053 -31.203 -19.109 1 98.94 87 VAL A N 1
ATOM 633 C CA . VAL A 1 87 ? 1.233 -30.438 -18.734 1 98.94 87 VAL A CA 1
ATOM 634 C C . VAL A 1 87 ? 0.904 -29.547 -17.531 1 98.94 87 VAL A C 1
ATOM 636 O O . VAL A 1 87 ? -0.135 -28.875 -17.5 1 98.94 87 VAL A O 1
ATOM 639 N N . LEU A 1 88 ? 1.724 -29.578 -16.516 1 98.94 88 LEU A N 1
ATOM 640 C CA . LEU A 1 88 ? 1.894 -28.531 -15.5 1 98.94 88 LEU A CA 1
ATOM 641 C C . LEU A 1 88 ? 3.193 -27.766 -15.727 1 98.94 88 LEU A C 1
ATOM 643 O O . LEU A 1 88 ? 4.281 -28.328 -15.586 1 98.94 88 LEU A O 1
ATOM 647 N N . VAL A 1 89 ? 3.066 -26.531 -16.125 1 98.81 89 VAL A N 1
ATOM 648 C CA . VAL A 1 89 ? 4.25 -25.719 -16.375 1 98.81 89 VAL A CA 1
ATOM 649 C C . VAL A 1 89 ? 4.398 -24.672 -15.273 1 98.81 89 VAL A C 1
ATOM 651 O O . VAL A 1 89 ? 3.418 -24.031 -14.891 1 98.81 89 VAL A O 1
ATOM 654 N N . GLU A 1 90 ? 5.582 -24.531 -14.742 1 97.69 90 GLU A N 1
ATOM 655 C CA . GLU A 1 90 ? 5.84 -23.516 -13.727 1 97.69 90 GLU A CA 1
ATOM 656 C C . GLU A 1 90 ? 5.57 -22.109 -14.273 1 97.69 90 GLU A C 1
ATOM 658 O O . GLU A 1 90 ? 5.578 -21.906 -15.484 1 97.69 90 GLU A O 1
ATOM 663 N N . LYS A 1 91 ? 5.305 -21.203 -13.398 1 96.75 91 LYS A N 1
ATOM 664 C CA . LYS A 1 91 ? 5.105 -19.828 -13.805 1 96.75 91 LYS A CA 1
ATOM 665 C C . LYS A 1 91 ? 6.438 -19.141 -14.125 1 96.75 91 LYS A C 1
ATOM 667 O O . LYS A 1 91 ? 7.461 -19.453 -13.508 1 96.75 91 LYS A O 1
ATOM 672 N N . PRO A 1 92 ? 6.504 -18.266 -15.031 1 96.88 92 PRO A N 1
ATOM 673 C CA . PRO A 1 92 ? 5.395 -17.922 -15.922 1 96.88 92 PRO A CA 1
ATOM 674 C C . PRO A 1 92 ? 5.156 -18.984 -17 1 96.88 92 PRO A C 1
ATOM 676 O O . PRO A 1 92 ? 6.043 -19.797 -17.281 1 96.88 92 PRO A O 1
ATOM 679 N N . ILE A 1 93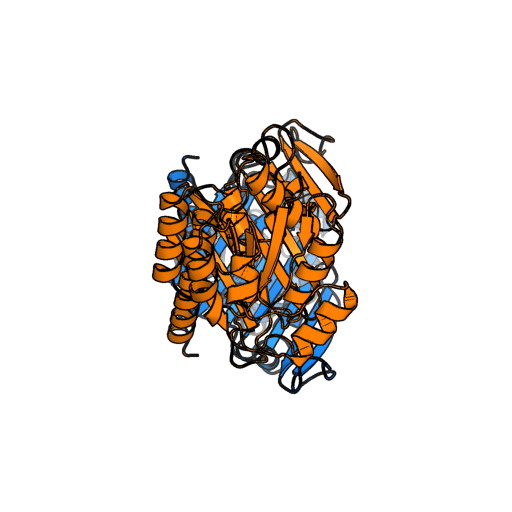 ? 3.992 -19 -17.625 1 98.19 93 ILE A N 1
ATOM 680 C CA . ILE A 1 93 ? 3.568 -20.031 -18.562 1 98.19 93 ILE A CA 1
ATOM 681 C C . ILE A 1 93 ? 4.547 -20.094 -19.734 1 98.19 93 ILE A C 1
ATOM 683 O O . ILE A 1 93 ? 4.797 -21.172 -20.281 1 98.19 93 ILE A O 1
ATOM 687 N N . ALA A 1 94 ? 5.066 -18.969 -20.141 1 97.75 94 ALA A N 1
ATOM 688 C CA . ALA A 1 94 ? 6.027 -18.812 -21.234 1 97.75 94 ALA A CA 1
ATOM 689 C C . ALA A 1 94 ? 6.75 -17.469 -21.141 1 97.75 94 ALA A C 1
ATOM 691 O O . ALA A 1 94 ? 6.484 -16.672 -20.25 1 97.75 94 ALA A O 1
ATOM 692 N N . ALA A 1 95 ? 7.668 -17.297 -22.078 1 95.75 95 ALA A N 1
ATOM 693 C CA . ALA A 1 95 ? 8.438 -16.047 -22.094 1 95.75 95 ALA A CA 1
ATOM 694 C C . ALA A 1 95 ? 7.656 -14.93 -22.766 1 95.75 95 ALA A C 1
ATOM 696 O O . ALA A 1 95 ? 7.84 -13.75 -22.453 1 95.75 95 ALA A O 1
ATOM 697 N N . THR A 1 96 ? 6.777 -15.336 -23.719 1 97.56 96 THR A N 1
ATOM 698 C CA . THR A 1 96 ? 6.008 -14.344 -24.453 1 97.56 96 THR A CA 1
ATOM 699 C C . THR A 1 96 ? 4.527 -14.719 -24.484 1 97.56 96 THR A C 1
ATOM 701 O O . THR A 1 96 ? 4.172 -15.883 -24.266 1 97.56 96 THR A O 1
ATOM 704 N N . LEU A 1 97 ? 3.775 -13.695 -24.812 1 98.31 97 LEU A N 1
ATOM 705 C CA . LEU A 1 97 ? 2.34 -13.938 -24.906 1 98.31 97 LEU A CA 1
ATOM 706 C C . LEU A 1 97 ? 2.018 -14.82 -26.109 1 98.31 97 LEU A C 1
ATOM 708 O O . LEU A 1 97 ? 1.108 -15.656 -26.047 1 98.31 97 LEU A O 1
ATOM 712 N N . ALA A 1 98 ? 2.736 -14.664 -27.156 1 98.69 98 ALA A N 1
ATOM 713 C CA . ALA A 1 98 ? 2.537 -15.5 -28.344 1 98.69 98 ALA A CA 1
ATOM 714 C C . ALA A 1 98 ? 2.777 -16.969 -28.016 1 98.69 98 ALA A C 1
ATOM 716 O O . ALA A 1 98 ? 1.999 -17.844 -28.422 1 98.69 98 ALA A O 1
ATOM 717 N N . GLU A 1 99 ? 3.803 -17.203 -27.281 1 98.75 99 GLU A N 1
ATOM 718 C CA . GLU A 1 99 ? 4.113 -18.562 -26.875 1 98.75 99 GLU A CA 1
ATOM 719 C C . GLU A 1 99 ? 3.012 -19.125 -25.969 1 98.75 99 GLU A C 1
ATOM 721 O O . GLU A 1 99 ? 2.639 -20.297 -26.109 1 98.75 99 GLU A O 1
ATOM 726 N N . ALA A 1 100 ? 2.545 -18.312 -25.078 1 98.81 100 ALA A N 1
ATOM 727 C CA . ALA A 1 100 ? 1.445 -18.734 -24.219 1 98.81 100 ALA A CA 1
ATOM 728 C C . ALA A 1 100 ? 0.21 -19.094 -25.031 1 98.81 100 ALA A C 1
ATOM 730 O O . ALA A 1 100 ? -0.414 -20.141 -24.797 1 98.81 100 ALA A O 1
ATOM 731 N N . ASP A 1 101 ? -0.112 -18.25 -25.969 1 98.88 101 ASP A N 1
ATOM 732 C CA . ASP A 1 101 ? -1.271 -18.469 -26.844 1 98.88 101 ASP A CA 1
ATOM 733 C C . ASP A 1 101 ? -1.149 -19.797 -27.594 1 98.88 101 ASP A C 1
ATOM 735 O O . ASP A 1 101 ? -2.131 -20.531 -27.734 1 98.88 101 ASP A O 1
ATOM 739 N N . GLU A 1 102 ? 0.025 -20.078 -28.031 1 98.88 102 GLU A N 1
ATOM 740 C CA . GLU A 1 102 ? 0.27 -21.312 -28.766 1 98.88 102 GLU A CA 1
ATOM 741 C C . GLU A 1 102 ? 0.022 -22.547 -27.875 1 98.88 102 GLU A C 1
ATOM 743 O O . GLU A 1 102 ? -0.623 -23.5 -28.312 1 98.88 102 GLU A O 1
ATOM 748 N N . LEU A 1 103 ? 0.53 -22.5 -26.703 1 98.88 103 LEU A N 1
ATOM 749 C CA . LEU A 1 103 ? 0.36 -23.625 -25.781 1 98.88 103 LEU A CA 1
ATOM 750 C C . LEU A 1 103 ? -1.112 -23.828 -25.453 1 98.88 103 LEU A C 1
ATOM 752 O O . LEU A 1 103 ? -1.594 -24.969 -25.438 1 98.88 103 LEU A O 1
ATOM 756 N N . ILE A 1 104 ? -1.781 -22.719 -25.156 1 98.88 104 ILE A N 1
ATOM 757 C CA . ILE A 1 104 ? -3.191 -22.766 -24.797 1 98.88 104 ILE A CA 1
ATOM 758 C C . ILE A 1 104 ? -4 -23.375 -25.938 1 98.88 104 ILE A C 1
ATOM 760 O O . ILE A 1 104 ? -4.832 -24.266 -25.734 1 98.88 104 ILE A O 1
ATOM 764 N N . ALA A 1 105 ? -3.752 -22.906 -27.109 1 98.81 105 ALA A N 1
ATOM 765 C CA . ALA A 1 105 ? -4.469 -23.391 -28.297 1 98.81 105 ALA A CA 1
ATOM 766 C C . ALA A 1 105 ? -4.23 -24.875 -28.516 1 98.81 105 ALA A C 1
ATOM 768 O O . ALA A 1 105 ? -5.164 -25.625 -28.812 1 98.81 105 ALA A O 1
ATOM 769 N N . LEU A 1 106 ? -2.982 -25.297 -28.422 1 98.81 106 LEU A N 1
ATOM 770 C CA . LEU A 1 106 ? -2.637 -26.688 -28.656 1 98.81 106 LEU A CA 1
ATOM 771 C C . LEU A 1 106 ? -3.295 -27.594 -27.609 1 98.81 106 LEU A C 1
ATOM 773 O O . LEU A 1 106 ? -3.836 -28.656 -27.953 1 98.81 106 LEU A O 1
ATOM 777 N N . ALA A 1 107 ? -3.223 -27.219 -26.359 1 98.88 107 ALA A N 1
ATOM 778 C CA . ALA A 1 107 ? -3.852 -28 -25.297 1 98.88 107 ALA A CA 1
ATOM 779 C C . ALA A 1 107 ? -5.348 -28.172 -25.547 1 98.88 107 ALA A C 1
ATOM 781 O O . ALA A 1 107 ? -5.895 -29.266 -25.391 1 98.88 107 ALA A O 1
ATOM 782 N N . ALA A 1 108 ? -5.934 -27.062 -25.906 1 98.62 108 ALA A N 1
ATOM 783 C CA . ALA A 1 108 ? -7.367 -27.078 -26.188 1 98.62 108 ALA A CA 1
ATOM 784 C C . ALA A 1 108 ? -7.676 -28 -27.375 1 98.62 108 ALA A C 1
ATOM 786 O O . ALA A 1 108 ? -8.609 -28.797 -27.312 1 98.62 108 ALA A O 1
ATOM 787 N N . ALA A 1 109 ? -6.953 -27.938 -28.438 1 98.5 109 ALA A N 1
ATOM 788 C CA . ALA A 1 109 ? -7.164 -28.719 -29.656 1 98.5 109 ALA A CA 1
ATOM 789 C C . ALA A 1 109 ? -7.039 -30.219 -29.359 1 98.5 109 ALA A C 1
ATOM 791 O O . ALA A 1 109 ? -7.734 -31.031 -29.969 1 98.5 109 ALA A O 1
ATOM 792 N N . LYS A 1 110 ? -6.25 -30.594 -28.406 1 98.44 110 LYS A N 1
ATOM 793 C CA . LYS A 1 110 ? -5.973 -31.984 -28.125 1 98.44 110 LYS A CA 1
ATOM 794 C C . LYS A 1 110 ? -6.773 -32.469 -26.922 1 98.44 110 LYS A C 1
ATOM 796 O O . LYS A 1 110 ? -6.727 -33.656 -26.562 1 98.44 110 LYS A O 1
ATOM 801 N N . GLY A 1 111 ? -7.48 -31.547 -26.297 1 98.31 111 GLY A N 1
ATOM 802 C CA . GLY A 1 111 ? -8.258 -31.891 -25.125 1 98.31 111 GLY A CA 1
ATOM 803 C C . GLY A 1 111 ? -7.406 -32.281 -23.922 1 98.31 111 GLY A C 1
ATOM 804 O O . GLY A 1 111 ? -7.723 -33.219 -23.203 1 98.31 111 GLY A O 1
ATOM 805 N N . LEU A 1 112 ? -6.297 -31.578 -23.734 1 98.81 112 LEU A N 1
ATOM 806 C CA . LEU A 1 112 ? -5.352 -31.906 -22.672 1 98.81 112 LEU A CA 1
ATOM 807 C C . LEU A 1 112 ? -5.395 -30.844 -21.578 1 98.81 112 LEU A C 1
ATOM 809 O O . LEU A 1 112 ? -5.754 -29.703 -21.828 1 98.81 112 LEU A O 1
ATOM 813 N N . VAL A 1 113 ? -4.988 -31.219 -20.391 1 98.88 113 VAL A N 1
ATOM 814 C CA . VAL A 1 113 ? -4.859 -30.328 -19.25 1 98.88 113 VAL A CA 1
ATOM 815 C C . VAL A 1 113 ? -3.58 -29.5 -19.375 1 98.88 113 VAL A C 1
ATOM 817 O O . VAL A 1 113 ? -2.508 -30.047 -19.656 1 98.88 113 VAL A O 1
ATOM 820 N N . LEU A 1 114 ? -3.715 -28.219 -19.328 1 98.94 114 LEU A N 1
ATOM 821 C CA . LEU A 1 114 ? -2.605 -27.297 -19.188 1 98.94 114 LEU A CA 1
ATOM 822 C C . LEU A 1 114 ? -2.771 -26.453 -17.922 1 98.94 114 LEU A C 1
ATOM 824 O O . LEU A 1 114 ? -3.611 -25.547 -17.875 1 98.94 114 LEU A O 1
ATOM 828 N N . GLN A 1 115 ? -1.997 -26.812 -16.906 1 98.88 115 GLN A N 1
ATOM 829 C CA . GLN A 1 115 ? -2.023 -26.078 -15.633 1 98.88 115 GLN A CA 1
ATOM 830 C C . GLN A 1 115 ? -0.75 -25.266 -15.438 1 98.88 115 GLN A C 1
ATOM 832 O O . GLN A 1 115 ? 0.342 -25.703 -15.805 1 98.88 115 GLN A O 1
ATOM 837 N N . VAL A 1 116 ? -0.87 -24.062 -14.914 1 98.81 116 VAL A N 1
ATOM 838 C CA . VAL A 1 116 ? 0.273 -23.188 -14.656 1 98.81 116 VAL A CA 1
ATOM 839 C C . VAL A 1 116 ? 0.581 -23.156 -13.164 1 98.81 116 VAL A C 1
ATOM 841 O O . VAL A 1 116 ? -0.333 -23.125 -12.336 1 98.81 116 VAL A O 1
ATOM 844 N N . GLY A 1 117 ? 1.833 -23.062 -12.844 1 98.06 117 GLY A N 1
ATOM 845 C CA . GLY A 1 117 ? 2.328 -23.266 -11.492 1 98.06 117 GLY A CA 1
ATOM 846 C C . GLY A 1 117 ? 2.211 -22.031 -10.625 1 98.06 117 GLY A C 1
ATOM 847 O O . GLY A 1 117 ? 3.172 -21.625 -9.969 1 98.06 117 GLY A O 1
ATOM 848 N N . HIS A 1 118 ? 1.093 -21.375 -10.586 1 97.75 118 HIS A N 1
ATOM 849 C CA . HIS A 1 118 ? 0.816 -20.344 -9.578 1 97.75 118 HIS A CA 1
ATOM 850 C C . HIS A 1 118 ? 0.419 -20.984 -8.25 1 97.75 118 HIS A C 1
ATOM 852 O O . HIS A 1 118 ? -0.765 -21.031 -7.91 1 97.75 118 HIS A O 1
ATOM 858 N N . LEU A 1 119 ? 1.442 -21.266 -7.492 1 95.94 119 LEU A N 1
ATOM 859 C CA . LEU A 1 119 ? 1.347 -22.125 -6.32 1 95.94 119 LEU A CA 1
ATOM 860 C C . LEU A 1 119 ? 0.468 -21.484 -5.25 1 95.94 119 LEU A C 1
ATOM 862 O O . LEU A 1 119 ? -0.202 -22.188 -4.488 1 95.94 119 LEU A O 1
ATOM 866 N N . GLU A 1 120 ? 0.361 -20.172 -5.246 1 95.25 120 GLU A N 1
ATOM 867 C CA . GLU A 1 120 ? -0.358 -19.469 -4.188 1 95.25 120 GLU A CA 1
ATOM 868 C C . GLU A 1 120 ? -1.86 -19.719 -4.277 1 95.25 120 GLU A C 1
ATOM 870 O O . GLU A 1 120 ? -2.582 -19.578 -3.289 1 95.25 120 GLU A O 1
ATOM 875 N N . ARG A 1 121 ? -2.348 -20.109 -5.465 1 96 121 ARG A N 1
ATOM 876 C CA . ARG A 1 121 ? -3.754 -20.453 -5.648 1 96 121 ARG A CA 1
ATOM 877 C C . ARG A 1 121 ? -4.121 -21.703 -4.859 1 96 121 ARG A C 1
ATOM 879 O O . ARG A 1 121 ? -5.301 -21.969 -4.617 1 96 121 ARG A O 1
ATOM 886 N N . PHE A 1 122 ? -3.129 -22.422 -4.41 1 96.38 122 PHE A N 1
ATOM 887 C CA . PHE A 1 122 ? -3.352 -23.688 -3.723 1 96.38 122 PHE A CA 1
ATOM 888 C C . PHE A 1 122 ? -2.969 -23.578 -2.252 1 96.38 122 PHE A C 1
ATOM 890 O O . PHE A 1 122 ? -3.018 -24.562 -1.518 1 96.38 122 PHE A O 1
ATOM 897 N N . SER A 1 123 ? -2.582 -22.422 -1.788 1 95.38 123 SER A N 1
ATOM 898 C CA . SER A 1 123 ? -2.156 -22.219 -0.407 1 95.38 123 SER A CA 1
ATOM 899 C C . SER A 1 123 ? -3.35 -22.203 0.542 1 95.38 123 SER A C 1
ATOM 901 O O . SER A 1 123 ? -4.469 -21.891 0.14 1 95.38 123 SER A O 1
ATOM 903 N N . ALA A 1 124 ? -3.088 -22.625 1.811 1 94.38 124 ALA A N 1
ATOM 904 C CA . ALA A 1 124 ? -4.125 -22.562 2.836 1 94.38 124 ALA A CA 1
ATOM 905 C C . ALA A 1 124 ? -4.586 -21.125 3.066 1 94.38 124 ALA A C 1
ATOM 907 O O . ALA A 1 124 ? -5.762 -20.875 3.352 1 94.38 124 ALA A O 1
ATOM 908 N N . GLY A 1 125 ? -3.715 -20.203 2.922 1 92.25 125 GLY A N 1
ATOM 909 C CA . GLY A 1 125 ? -4.055 -18.797 3.07 1 92.25 125 GLY A CA 1
ATOM 910 C C . GLY A 1 125 ? -5.043 -18.312 2.027 1 92.25 125 GLY A C 1
ATOM 911 O O . GLY A 1 125 ? -6.012 -17.625 2.355 1 92.25 125 GLY A O 1
ATOM 912 N N . PHE A 1 126 ? -4.789 -18.656 0.857 1 91.94 126 PHE A N 1
ATOM 913 C CA . PHE A 1 126 ? -5.703 -18.266 -0.207 1 91.94 126 PHE A CA 1
ATOM 914 C C . PHE A 1 126 ? -7.059 -18.953 -0.036 1 91.94 126 PHE A C 1
ATOM 916 O O . PHE A 1 126 ? -8.102 -18.344 -0.302 1 91.94 126 PHE A O 1
ATOM 923 N N . ALA A 1 127 ? -6.965 -20.188 0.33 1 92 127 ALA A N 1
ATOM 924 C CA . ALA A 1 127 ? -8.211 -20.891 0.613 1 92 127 ALA A CA 1
ATOM 925 C C . ALA A 1 127 ? -9.008 -20.188 1.708 1 92 127 ALA A C 1
ATOM 927 O O . ALA A 1 127 ? -10.227 -20.062 1.619 1 92 127 ALA A O 1
ATOM 928 N N . ALA A 1 128 ? -8.305 -19.75 2.674 1 90.94 128 ALA A N 1
ATOM 929 C CA . ALA A 1 128 ? -8.938 -19.016 3.756 1 90.94 128 ALA A CA 1
ATOM 930 C C . ALA A 1 128 ? -9.555 -17.719 3.242 1 90.94 128 ALA A C 1
ATOM 932 O O . ALA A 1 128 ? -10.656 -17.328 3.656 1 90.94 128 ALA A O 1
ATOM 933 N N . LEU A 1 129 ? -8.867 -17.062 2.355 1 89.81 129 LEU A N 1
ATOM 934 C CA . LEU A 1 129 ? -9.336 -15.82 1.772 1 89.81 129 LEU A CA 1
ATOM 935 C C . LEU A 1 129 ? -10.617 -16.047 0.973 1 89.81 129 LEU A C 1
ATOM 937 O O . LEU A 1 129 ? -11.602 -15.32 1.155 1 89.81 129 LEU A O 1
ATOM 941 N N . MET A 1 130 ? -10.586 -16.984 0.141 1 86.44 130 MET A N 1
ATOM 942 C CA . MET A 1 130 ? -11.695 -17.219 -0.777 1 86.44 130 MET A CA 1
ATOM 943 C C . MET A 1 130 ? -12.859 -17.906 -0.061 1 86.44 130 MET A C 1
ATOM 945 O O . MET A 1 130 ? -14.008 -17.812 -0.509 1 86.44 130 MET A O 1
ATOM 949 N N . GLY A 1 131 ? -12.672 -18.25 1.161 1 74.69 131 GLY A N 1
ATOM 950 C CA . GLY A 1 131 ? -13.711 -18.734 2.053 1 74.69 131 GLY A CA 1
ATOM 951 C C . GLY A 1 131 ? -14.422 -19.969 1.526 1 74.69 131 GLY A C 1
ATOM 952 O O . GLY A 1 131 ? -13.922 -20.641 0.621 1 74.69 131 GLY A O 1
ATOM 953 N N . GLY A 1 132 ? -15.414 -20.391 2.324 1 65.5 132 GLY A N 1
ATOM 954 C CA . GLY A 1 132 ? -16.328 -21.469 1.978 1 65.5 132 GLY A CA 1
ATOM 955 C C . GLY A 1 132 ? -17.391 -21.062 0.978 1 65.5 132 GLY A C 1
ATOM 956 O O . GLY A 1 132 ? -17.094 -20.359 0.01 1 65.5 132 GLY A O 1
ATOM 957 N N . GLU A 1 133 ? -18.609 -21.188 1.437 1 65.62 133 GLU A N 1
ATOM 958 C CA . GLU A 1 133 ? -19.766 -20.875 0.607 1 65.62 133 GLU A CA 1
ATOM 959 C C . GLU A 1 133 ? -19.891 -19.375 0.374 1 65.62 133 GLU A C 1
ATOM 961 O O . GLU A 1 133 ? -19.828 -18.594 1.319 1 65.62 133 GLU A O 1
ATOM 966 N N . GLY A 1 134 ? -19.766 -18.844 -0.895 1 70.31 134 GLY A N 1
ATOM 967 C CA . GLY A 1 134 ? -19.969 -17.469 -1.308 1 70.31 134 GLY A CA 1
ATOM 968 C C . GLY A 1 134 ? -18.672 -16.734 -1.561 1 70.31 134 GLY A C 1
ATOM 969 O O . GLY A 1 134 ? -18.688 -15.609 -2.072 1 70.31 134 GLY A O 1
ATOM 970 N N . GLY A 1 135 ? -17.578 -17.328 -1.062 1 78.25 135 GLY A N 1
ATOM 971 C CA . GLY A 1 135 ? -16.281 -16.734 -1.359 1 78.25 135 GLY A CA 1
ATOM 972 C C . GLY A 1 135 ? -16 -15.477 -0.558 1 78.25 135 GLY A C 1
ATOM 973 O O . GLY A 1 135 ? -16.547 -15.289 0.53 1 78.25 135 GLY A O 1
ATOM 974 N N . VAL A 1 136 ? -15.125 -14.664 -1.011 1 84 136 VAL A N 1
ATOM 975 C CA . VAL A 1 136 ? -14.711 -13.422 -0.359 1 84 136 VAL A CA 1
ATOM 976 C C . VAL A 1 136 ? -15.875 -12.43 -0.35 1 84 136 VAL A C 1
ATOM 978 O O . VAL A 1 136 ? -16 -11.625 0.575 1 84 136 VAL A O 1
ATOM 981 N N . ALA A 1 137 ? -16.766 -12.594 -1.286 1 82.88 137 ALA A N 1
ATOM 982 C CA . ALA A 1 137 ? -17.891 -11.688 -1.429 1 82.88 137 ALA A CA 1
ATOM 983 C C . ALA A 1 137 ? -18.859 -11.828 -0.261 1 82.88 137 ALA A C 1
ATOM 985 O O . ALA A 1 137 ? -19.547 -10.867 0.113 1 82.88 137 ALA A O 1
ATOM 986 N N . ALA A 1 138 ? -18.922 -12.984 0.286 1 84.06 138 ALA A N 1
ATOM 987 C CA . ALA A 1 138 ? -19.797 -13.203 1.435 1 84.06 138 ALA A CA 1
ATOM 988 C C . ALA A 1 138 ? -19.328 -12.398 2.643 1 84.06 138 ALA A C 1
ATOM 990 O O . ALA A 1 138 ? -20.141 -12.047 3.512 1 84.06 138 ALA A O 1
ATOM 991 N N . ARG A 1 139 ? -18.094 -12.023 2.637 1 84.75 139 ARG A N 1
ATOM 992 C CA . ARG A 1 139 ? -17.516 -11.328 3.785 1 84.75 139 ARG A CA 1
ATOM 993 C C . ARG A 1 139 ? -17.5 -9.82 3.562 1 84.75 139 ARG A C 1
ATOM 995 O O . ARG A 1 139 ? -17.781 -9.047 4.48 1 84.75 139 ARG A O 1
ATOM 1002 N N . ILE A 1 140 ? -17.219 -9.422 2.309 1 89.12 140 ILE A N 1
ATOM 1003 C CA . ILE A 1 140 ? -16.953 -7.996 2.164 1 89.12 140 ILE A CA 1
ATOM 1004 C C . ILE A 1 140 ? -17.797 -7.438 1.012 1 89.12 140 ILE A C 1
ATOM 1006 O O . ILE A 1 140 ? -17.578 -6.309 0.571 1 89.12 140 ILE A O 1
ATOM 1010 N N . GLY A 1 141 ? -18.734 -8.219 0.491 1 90.06 141 GLY A N 1
ATOM 1011 C CA . GLY A 1 141 ? -19.422 -7.809 -0.717 1 90.06 141 GLY A CA 1
ATOM 1012 C C . GLY A 1 141 ? -18.547 -7.848 -1.956 1 90.06 141 GLY A C 1
ATOM 1013 O O . GLY A 1 141 ? -17.672 -8.695 -2.07 1 90.06 141 GLY A O 1
ATOM 1014 N N . ARG A 1 142 ? -18.844 -7.016 -2.902 1 91.06 142 ARG A N 1
ATOM 1015 C CA . ARG A 1 142 ? -18.016 -6.953 -4.109 1 91.06 142 ARG A CA 1
ATOM 1016 C C . ARG A 1 142 ? -16.656 -6.336 -3.812 1 91.06 142 ARG A C 1
ATOM 1018 O O . ARG A 1 142 ? -16.578 -5.211 -3.32 1 91.06 142 ARG A O 1
ATOM 1025 N N . PRO A 1 143 ? -15.57 -7.031 -4.125 1 92.62 143 PRO A N 1
ATOM 1026 C CA . PRO A 1 143 ? -14.242 -6.438 -3.908 1 92.62 143 PRO A CA 1
ATOM 1027 C C . PRO A 1 143 ? -14.008 -5.195 -4.762 1 92.62 143 PRO A C 1
ATOM 1029 O O . PRO A 1 143 ? -14.328 -5.188 -5.953 1 92.62 143 PRO A O 1
ATOM 1032 N N . LEU A 1 144 ? -13.414 -4.152 -4.125 1 92.44 144 LEU A N 1
ATOM 1033 C CA . LEU A 1 144 ? -13.156 -2.908 -4.84 1 92.44 144 LEU A CA 1
ATOM 1034 C C . LEU A 1 144 ? -11.656 -2.615 -4.891 1 92.44 144 LEU A C 1
ATOM 1036 O O . LEU A 1 144 ? -11.172 -2.021 -5.855 1 92.44 144 LEU A O 1
ATOM 1040 N N . TYR A 1 145 ? -11.016 -3.035 -3.83 1 94.56 145 TYR A N 1
ATOM 1041 C CA . TYR A 1 145 ? -9.602 -2.691 -3.738 1 94.56 145 TYR A CA 1
ATOM 1042 C C . TYR A 1 145 ? -8.82 -3.785 -3.018 1 94.56 145 TYR A C 1
ATOM 1044 O O . TYR A 1 145 ? -9.297 -4.344 -2.027 1 94.56 145 TYR A O 1
ATOM 1052 N N . MET A 1 146 ? -7.641 -4.055 -3.588 1 96.31 146 MET A N 1
ATOM 1053 C CA . MET A 1 146 ? -6.691 -4.996 -2.998 1 96.31 146 MET A CA 1
ATOM 1054 C C . MET A 1 146 ? -5.309 -4.363 -2.863 1 96.31 146 MET A C 1
ATOM 1056 O O . MET A 1 146 ? -4.801 -3.764 -3.812 1 96.31 146 MET A O 1
ATOM 1060 N N . GLU A 1 147 ? -4.73 -4.488 -1.679 1 96.5 147 GLU A N 1
ATOM 1061 C CA . GLU A 1 147 ? -3.326 -4.156 -1.467 1 96.5 147 GLU A CA 1
ATOM 1062 C C . GLU A 1 147 ? -2.531 -5.383 -1.025 1 96.5 147 GLU A C 1
ATOM 1064 O O . GLU A 1 147 ? -2.91 -6.062 -0.069 1 96.5 147 GLU A O 1
ATOM 1069 N N . ALA A 1 148 ? -1.51 -5.652 -1.747 1 97.25 148 ALA A N 1
ATOM 1070 C CA . ALA A 1 148 ? -0.636 -6.758 -1.363 1 97.25 148 ALA A CA 1
ATOM 1071 C C . ALA A 1 148 ? 0.808 -6.289 -1.211 1 97.25 148 ALA A C 1
ATOM 1073 O O . ALA A 1 148 ? 1.309 -5.52 -2.035 1 97.25 148 ALA A O 1
ATOM 1074 N N . VAL A 1 149 ? 1.401 -6.707 -0.135 1 95.38 149 VAL A N 1
ATOM 1075 C CA . VAL A 1 149 ? 2.807 -6.43 0.14 1 95.38 149 VAL A CA 1
ATOM 1076 C C . VAL A 1 149 ? 3.576 -7.742 0.281 1 95.38 149 VAL A C 1
ATOM 1078 O O . VAL A 1 149 ? 3.242 -8.578 1.125 1 95.38 149 VAL A O 1
ATOM 1081 N N . ARG A 1 150 ? 4.516 -7.926 -0.564 1 96.44 150 ARG A N 1
ATOM 1082 C CA . ARG A 1 150 ? 5.422 -9.07 -0.554 1 96.44 150 ARG A CA 1
ATOM 1083 C C . ARG A 1 150 ? 6.879 -8.617 -0.582 1 96.44 150 ARG A C 1
ATOM 1085 O O . ARG A 1 150 ? 7.449 -8.406 -1.655 1 96.44 150 ARG A O 1
ATOM 1092 N N . ILE A 1 151 ? 7.5 -8.523 0.583 1 91.06 151 ILE A N 1
ATOM 1093 C CA . ILE A 1 151 ? 8.852 -7.98 0.656 1 91.06 151 ILE A CA 1
ATOM 1094 C C . ILE A 1 151 ? 9.727 -8.898 1.505 1 91.06 151 ILE A C 1
ATOM 1096 O O . ILE A 1 151 ? 9.234 -9.594 2.396 1 91.06 151 ILE A O 1
ATOM 1100 N N . ALA A 1 152 ? 10.922 -8.953 1.164 1 87.56 152 ALA A N 1
ATOM 1101 C CA . ALA A 1 152 ? 11.883 -9.82 1.832 1 87.56 152 ALA A CA 1
ATOM 1102 C C . ALA A 1 152 ? 13.289 -9.227 1.778 1 87.56 152 ALA A C 1
ATOM 1104 O O . ALA A 1 152 ? 13.555 -8.32 0.986 1 87.56 152 ALA A O 1
ATOM 1105 N N . PRO A 1 153 ? 14.148 -9.734 2.721 1 82 153 PRO A N 1
ATOM 1106 C CA . PRO A 1 153 ? 15.562 -9.375 2.576 1 82 153 PRO A CA 1
ATOM 1107 C C . PRO A 1 153 ? 16.188 -9.969 1.317 1 82 153 PRO A C 1
ATOM 1109 O O . PRO A 1 153 ? 15.711 -10.969 0.792 1 82 153 PRO A O 1
ATOM 1112 N N . PHE A 1 154 ? 17.234 -9.344 0.914 1 77.5 154 PHE A N 1
ATOM 1113 C CA . PHE A 1 154 ? 17.938 -9.789 -0.287 1 77.5 154 PHE A CA 1
ATOM 1114 C C . PHE A 1 154 ? 18.547 -11.172 -0.078 1 77.5 154 PHE A C 1
ATOM 1116 O O . PHE A 1 154 ? 19.141 -11.438 0.966 1 77.5 154 PHE A O 1
ATOM 1123 N N . ARG A 1 155 ? 18.266 -11.984 -1.062 1 75.56 155 ARG A N 1
ATOM 1124 C CA . ARG A 1 155 ? 18.938 -13.273 -1.163 1 75.56 155 ARG A CA 1
ATOM 1125 C C . ARG A 1 155 ? 19.672 -13.414 -2.5 1 75.56 155 ARG A C 1
ATOM 1127 O O . ARG A 1 155 ? 19.062 -13.227 -3.559 1 75.56 155 ARG A O 1
ATOM 1134 N N . PRO A 1 156 ? 20.938 -13.617 -2.379 1 67.69 156 PRO A N 1
ATOM 1135 C CA . PRO A 1 156 ? 21.719 -13.672 -3.621 1 67.69 156 PRO A CA 1
ATOM 1136 C C . PRO A 1 156 ? 21.234 -14.758 -4.574 1 67.69 156 PRO A C 1
ATOM 1138 O O . PRO A 1 156 ? 21.906 -15.062 -5.566 1 67.69 156 PRO A O 1
ATOM 1141 N N . ARG A 1 157 ? 20.078 -15.188 -4.516 1 60.72 157 ARG A N 1
ATOM 1142 C CA . ARG A 1 157 ? 19.562 -16.156 -5.469 1 60.72 157 ARG A CA 1
ATOM 1143 C C . ARG A 1 157 ? 18.75 -15.484 -6.57 1 60.72 157 ARG A C 1
ATOM 1145 O O . ARG A 1 157 ? 18.203 -14.398 -6.363 1 60.72 157 ARG A O 1
ATOM 1152 N N . SER A 1 158 ? 18.75 -16 -7.734 1 57.84 158 SER A N 1
ATOM 1153 C CA . SER A 1 158 ? 17.859 -15.68 -8.844 1 57.84 158 SER A CA 1
ATOM 1154 C C . SER A 1 158 ? 17.969 -14.211 -9.242 1 57.84 158 SER A C 1
ATOM 1156 O O . SER A 1 158 ? 16.969 -13.531 -9.43 1 57.84 158 SER A O 1
ATOM 1158 N N . LEU A 1 159 ? 19.172 -13.711 -9.211 1 62.22 159 LEU A N 1
ATOM 1159 C CA . LEU A 1 159 ? 19.469 -12.305 -9.469 1 62.22 159 LEU A CA 1
ATOM 1160 C C . LEU A 1 159 ? 19.172 -11.945 -10.922 1 62.22 159 LEU A C 1
ATOM 1162 O O . LEU A 1 159 ? 19.172 -10.773 -11.289 1 62.22 159 LEU A O 1
ATOM 1166 N N . ASP A 1 160 ? 18.75 -12.984 -11.578 1 66.62 160 ASP A N 1
ATOM 1167 C CA . ASP A 1 160 ? 18.578 -12.719 -13 1 66.62 160 ASP A CA 1
ATOM 1168 C C . ASP A 1 160 ? 17.109 -12.484 -13.344 1 66.62 160 ASP A C 1
ATOM 1170 O O . ASP A 1 160 ? 16.766 -12.219 -14.5 1 66.62 160 ASP A O 1
ATOM 1174 N N . VAL A 1 161 ? 16.328 -12.547 -12.375 1 75.69 161 VAL A N 1
ATOM 1175 C CA . VAL A 1 161 ? 14.914 -12.344 -12.656 1 75.69 161 VAL A CA 1
ATOM 1176 C C . VAL A 1 161 ? 14.398 -11.141 -11.875 1 75.69 161 VAL A C 1
ATOM 1178 O O . VAL A 1 161 ? 14.641 -11.023 -10.672 1 75.69 161 VAL A O 1
ATOM 1181 N N . PRO A 1 162 ? 13.719 -10.281 -12.609 1 84.81 162 PRO A N 1
ATOM 1182 C CA . PRO A 1 162 ? 13.148 -9.117 -11.914 1 84.81 162 PRO A CA 1
ATOM 1183 C C . PRO A 1 162 ? 12.102 -9.516 -10.883 1 84.81 162 PRO A C 1
ATOM 1185 O O . PRO A 1 162 ? 11.453 -10.555 -11.008 1 84.81 162 PRO A O 1
ATOM 1188 N N . VAL A 1 163 ? 11.961 -8.688 -9.883 1 88.94 163 VAL A N 1
ATOM 1189 C CA . VAL A 1 163 ? 11.062 -8.938 -8.758 1 88.94 163 VAL A CA 1
ATOM 1190 C C . VAL A 1 163 ? 9.633 -9.102 -9.258 1 88.94 163 VAL A C 1
ATOM 1192 O O . VAL A 1 163 ? 8.836 -9.82 -8.656 1 88.94 163 VAL A O 1
ATOM 1195 N N . VAL A 1 164 ? 9.289 -8.531 -10.367 1 93.12 164 VAL A N 1
ATOM 1196 C CA . VAL A 1 164 ? 7.938 -8.586 -10.906 1 93.12 164 VAL A CA 1
ATOM 1197 C C . VAL A 1 164 ? 7.602 -10.023 -11.312 1 93.12 164 VAL A C 1
ATOM 1199 O O . VAL A 1 164 ? 6.59 -10.578 -10.883 1 93.12 164 VAL A O 1
ATOM 1202 N N . LEU A 1 165 ? 8.492 -10.602 -12.07 1 90.44 165 LEU A N 1
ATOM 1203 C CA . LEU A 1 165 ? 8.227 -11.945 -12.578 1 90.44 165 LEU A CA 1
ATOM 1204 C C . LEU A 1 165 ? 8.531 -13 -11.523 1 90.44 165 LEU A C 1
ATOM 1206 O O . LEU A 1 165 ? 7.977 -14.102 -11.562 1 90.44 165 LEU A O 1
ATOM 1210 N N . ASP A 1 166 ? 9.258 -12.625 -10.555 1 87.38 166 ASP A N 1
ATOM 1211 C CA . ASP A 1 166 ? 9.664 -13.594 -9.539 1 87.38 166 ASP A CA 1
ATOM 1212 C C . ASP A 1 166 ? 8.719 -13.562 -8.336 1 87.38 166 ASP A C 1
ATOM 1214 O O . ASP A 1 166 ? 8.359 -14.602 -7.793 1 87.38 166 ASP A O 1
ATOM 1218 N N . LEU A 1 167 ? 8.352 -12.375 -7.934 1 91.12 167 LEU A N 1
ATOM 1219 C CA . LEU A 1 167 ? 7.617 -12.227 -6.684 1 91.12 167 LEU A CA 1
ATOM 1220 C C . LEU A 1 167 ? 6.234 -11.641 -6.93 1 91.12 167 LEU A C 1
ATOM 1222 O O . LEU A 1 167 ? 5.219 -12.273 -6.633 1 91.12 167 LEU A O 1
ATOM 1226 N N . MET A 1 168 ? 6.152 -10.562 -7.633 1 95.19 168 MET A N 1
ATOM 1227 C CA . MET A 1 168 ? 4.902 -9.82 -7.77 1 95.19 168 MET A CA 1
ATOM 1228 C C . MET A 1 168 ? 3.871 -10.625 -8.547 1 95.19 168 MET A C 1
ATOM 1230 O O . MET A 1 168 ? 2.67 -10.508 -8.305 1 95.19 168 MET A O 1
ATOM 1234 N N . VAL A 1 169 ? 4.34 -11.469 -9.414 1 96.06 169 VAL A N 1
ATOM 1235 C CA . VAL A 1 169 ? 3.457 -12.211 -10.305 1 96.06 169 VAL A CA 1
ATOM 1236 C C . VAL A 1 169 ? 2.5 -13.07 -9.492 1 96.06 169 VAL A C 1
ATOM 1238 O O . VAL A 1 169 ? 1.359 -13.305 -9.898 1 96.06 169 VAL A O 1
ATOM 1241 N N . HIS A 1 170 ? 2.922 -13.492 -8.328 1 95.44 170 HIS A N 1
ATOM 1242 C CA . HIS A 1 170 ? 2.043 -14.25 -7.445 1 95.44 170 HIS A CA 1
ATOM 1243 C C . HIS A 1 170 ? 0.834 -13.422 -7.023 1 95.44 170 HIS A C 1
ATOM 1245 O O . HIS A 1 170 ? -0.3 -13.906 -7.059 1 95.44 170 HIS A O 1
ATOM 1251 N N . ASP A 1 171 ? 1.078 -12.227 -6.688 1 97.25 171 ASP A N 1
ATOM 1252 C CA . ASP A 1 171 ? -0 -11.344 -6.242 1 97.25 171 ASP A CA 1
ATOM 1253 C C . ASP A 1 171 ? -0.839 -10.867 -7.426 1 97.25 171 ASP A C 1
ATOM 1255 O O . ASP A 1 171 ? -2.045 -10.648 -7.289 1 97.25 171 ASP A O 1
ATOM 125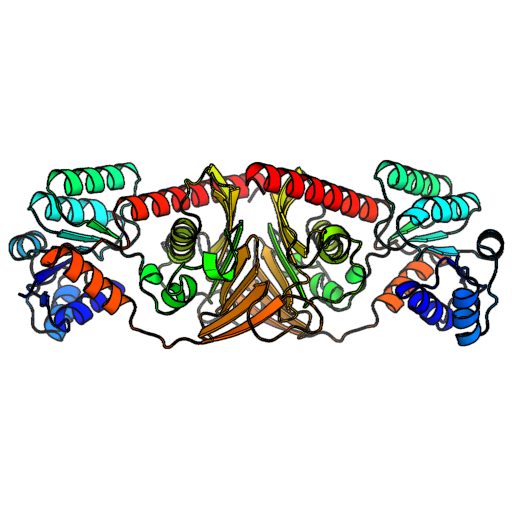9 N N . ILE A 1 172 ? -0.205 -10.758 -8.555 1 98 172 ILE A N 1
ATOM 1260 C CA . ILE A 1 172 ? -0.946 -10.445 -9.773 1 98 172 ILE A CA 1
ATOM 1261 C C . ILE A 1 172 ? -2.002 -11.516 -10.023 1 98 172 ILE A C 1
ATOM 1263 O O . ILE A 1 172 ? -3.17 -11.203 -10.266 1 98 172 ILE A O 1
ATOM 1267 N N . ASP A 1 173 ? -1.575 -12.711 -9.953 1 97.69 173 ASP A N 1
ATOM 1268 C CA . ASP A 1 173 ? -2.492 -13.828 -10.18 1 97.69 173 ASP A CA 1
ATOM 1269 C C . ASP A 1 173 ? -3.635 -13.805 -9.164 1 97.69 173 ASP A C 1
ATOM 1271 O O . ASP A 1 173 ? -4.789 -14.055 -9.523 1 97.69 173 ASP A O 1
ATOM 1275 N N . LEU A 1 174 ? -3.344 -13.5 -7.926 1 95.5 174 LEU A N 1
ATOM 1276 C CA . LEU A 1 174 ? -4.371 -13.438 -6.891 1 95.5 174 LEU A CA 1
ATOM 1277 C C . LEU A 1 174 ? -5.367 -12.32 -7.188 1 95.5 174 LEU A C 1
ATOM 1279 O O . LEU A 1 174 ? -6.566 -12.477 -6.949 1 95.5 174 LEU A O 1
ATOM 1283 N N . ALA A 1 175 ? -4.875 -11.234 -7.703 1 96.81 175 ALA A N 1
ATOM 1284 C CA . ALA A 1 175 ? -5.754 -10.125 -8.055 1 96.81 175 ALA A CA 1
ATOM 1285 C C . ALA A 1 175 ? -6.742 -10.539 -9.148 1 96.81 175 ALA A C 1
ATOM 1287 O O . ALA A 1 175 ? -7.934 -10.227 -9.062 1 96.81 175 ALA A O 1
ATOM 1288 N N . PHE A 1 176 ? -6.25 -11.258 -10.148 1 96.5 176 PHE A N 1
ATOM 1289 C CA . PHE A 1 176 ? -7.121 -11.742 -11.211 1 96.5 176 PHE A CA 1
ATOM 1290 C C . PHE A 1 176 ? -8.188 -12.68 -10.648 1 96.5 176 PHE A C 1
ATOM 1292 O O . PHE A 1 176 ? -9.352 -12.609 -11.047 1 96.5 176 PHE A O 1
ATOM 1299 N N . ALA A 1 177 ? -7.77 -13.531 -9.766 1 93 177 ALA A N 1
ATOM 1300 C CA . ALA A 1 177 ? -8.711 -14.477 -9.172 1 93 177 ALA A CA 1
ATOM 1301 C C . ALA A 1 177 ? -9.781 -13.758 -8.359 1 93 177 ALA A C 1
ATOM 1303 O O . ALA A 1 177 ? -10.938 -14.18 -8.328 1 93 177 ALA A O 1
ATOM 1304 N N . LEU A 1 178 ? -9.43 -12.703 -7.734 1 92.88 178 LEU A N 1
ATOM 1305 C CA . LEU A 1 178 ? -10.32 -11.977 -6.836 1 92.88 178 LEU A CA 1
ATOM 1306 C C . LEU A 1 178 ? -11.312 -11.125 -7.621 1 92.88 178 LEU A C 1
ATOM 1308 O O . LEU A 1 178 ? -12.508 -11.117 -7.32 1 92.88 178 LEU A O 1
ATOM 1312 N N . PHE A 1 179 ? -10.828 -10.422 -8.609 1 93.5 179 PHE A N 1
ATOM 1313 C CA . PHE A 1 179 ? -11.664 -9.445 -9.297 1 93.5 179 PHE A CA 1
ATOM 1314 C C . PHE A 1 179 ? -12.414 -10.102 -10.453 1 93.5 179 PHE A C 1
ATOM 1316 O O . PHE A 1 179 ? -13.523 -9.68 -10.805 1 93.5 179 PHE A O 1
ATOM 1323 N N . GLY A 1 180 ? -11.789 -11.078 -11.109 1 92.38 180 GLY A N 1
ATOM 1324 C CA . GLY A 1 180 ? -12.453 -11.82 -12.172 1 92.38 180 GLY A CA 1
ATOM 1325 C C . GLY A 1 180 ? -12.781 -10.961 -13.383 1 92.38 180 GLY A C 1
ATOM 1326 O O . GLY A 1 180 ? -13.852 -11.094 -13.977 1 92.38 180 GLY A O 1
ATOM 1327 N N . ALA A 1 181 ? -12.008 -9.961 -13.711 1 94.88 181 ALA A N 1
ATOM 1328 C CA . ALA A 1 181 ? -12.219 -9.047 -14.828 1 94.88 181 ALA A CA 1
ATOM 1329 C C . ALA A 1 181 ? -10.914 -8.773 -15.578 1 94.88 181 ALA A C 1
ATOM 1331 O O . ALA A 1 181 ? -9.828 -9.023 -15.047 1 94.88 181 ALA A O 1
ATOM 1332 N N . PRO A 1 182 ? -11.008 -8.32 -16.828 1 96.38 182 PRO A N 1
ATOM 1333 C CA . PRO A 1 182 ? -9.789 -8.031 -17.594 1 96.38 182 PRO A CA 1
ATOM 1334 C C . PRO A 1 182 ? -9.023 -6.832 -17.062 1 96.38 182 PRO A C 1
ATOM 1336 O O . PRO A 1 182 ? -9.617 -5.918 -16.484 1 96.38 182 PRO A O 1
ATOM 1339 N N . LEU A 1 183 ? -7.746 -6.906 -17.219 1 97.69 183 LEU A N 1
ATOM 1340 C CA . LEU A 1 183 ? -6.871 -5.793 -16.875 1 97.69 183 LEU A CA 1
ATOM 1341 C C . LEU A 1 183 ? -7 -4.66 -17.891 1 97.69 183 LEU A C 1
ATOM 1343 O O . LEU A 1 183 ? -6.863 -4.883 -19.094 1 97.69 183 LEU A O 1
ATOM 1347 N N . VAL A 1 184 ? -7.223 -3.371 -17.469 1 96.31 184 VAL A N 1
ATOM 1348 C CA . VAL A 1 184 ? -7.461 -2.295 -18.422 1 96.31 184 VAL A CA 1
ATOM 1349 C C . VAL A 1 184 ? -6.449 -1.172 -18.203 1 96.31 184 VAL A C 1
ATOM 1351 O O . VAL A 1 184 ? -6.383 -0.224 -18.984 1 96.31 184 VAL A O 1
ATOM 1354 N N . GLY A 1 185 ? -5.656 -1.3 -17.141 1 95.69 185 GLY A N 1
ATOM 1355 C CA . GLY A 1 185 ? -4.66 -0.272 -16.891 1 95.69 185 GLY A CA 1
ATOM 1356 C C . GLY A 1 185 ? -3.566 -0.724 -15.938 1 95.69 185 GLY A C 1
ATOM 1357 O O . GLY A 1 185 ? -3.822 -1.49 -15.008 1 95.69 185 GLY A O 1
ATOM 1358 N N . VAL A 1 186 ? -2.346 -0.236 -16.188 1 96.75 186 VAL A N 1
ATOM 1359 C CA . VAL A 1 186 ? -1.191 -0.54 -15.359 1 96.75 186 VAL A CA 1
ATOM 1360 C C . VAL A 1 186 ? -0.36 0.723 -15.141 1 96.75 186 VAL A C 1
ATOM 1362 O O . VAL A 1 186 ? -0.117 1.48 -16.094 1 96.75 186 VAL A O 1
ATOM 1365 N N . ASP A 1 187 ? -0.064 1.001 -13.922 1 94.81 187 ASP A N 1
ATOM 1366 C CA . ASP A 1 187 ? 0.929 1.994 -13.523 1 94.81 187 ASP A CA 1
ATOM 1367 C C . ASP A 1 187 ? 1.944 1.398 -12.547 1 94.81 187 ASP A C 1
ATOM 1369 O O . ASP A 1 187 ? 1.585 0.603 -11.68 1 94.81 187 ASP A O 1
ATOM 1373 N N . ALA A 1 188 ? 3.232 1.744 -12.766 1 96 188 ALA A N 1
ATOM 1374 C CA . ALA A 1 188 ? 4.227 1.106 -11.906 1 96 188 ALA A CA 1
ATOM 1375 C C . ALA A 1 188 ? 5.449 1.999 -11.727 1 96 188 ALA A C 1
ATOM 1377 O O . ALA A 1 188 ? 5.758 2.824 -12.594 1 96 188 ALA A O 1
ATOM 1378 N N . VAL A 1 189 ? 6.07 1.865 -10.578 1 93.19 189 VAL A N 1
ATOM 1379 C CA . VAL A 1 189 ? 7.324 2.533 -10.25 1 93.19 189 VAL A CA 1
ATOM 1380 C C . VAL A 1 189 ? 8.25 1.562 -9.523 1 93.19 189 VAL A C 1
ATOM 1382 O O . VAL A 1 189 ? 7.793 0.688 -8.781 1 93.19 189 VAL A O 1
ATOM 1385 N N . GLY A 1 190 ? 9.469 1.652 -9.812 1 90.62 190 GLY A N 1
ATOM 1386 C CA . GLY A 1 190 ? 10.461 0.79 -9.195 1 90.62 190 GLY A CA 1
ATOM 1387 C C . GLY A 1 190 ? 11.844 0.945 -9.797 1 90.62 190 GLY A C 1
ATOM 1388 O O . GLY A 1 190 ? 12.055 1.793 -10.664 1 90.62 190 GLY A O 1
ATOM 1389 N N . GLY A 1 191 ? 12.805 0.197 -9.219 1 84.56 191 GLY A N 1
ATOM 1390 C CA . GLY A 1 191 ? 14.156 0.278 -9.75 1 84.56 191 GLY A CA 1
ATOM 1391 C C . GLY A 1 191 ? 15.133 -0.627 -9.031 1 84.56 191 GLY A C 1
ATOM 1392 O O . GLY A 1 191 ? 14.758 -1.334 -8.094 1 84.56 191 GLY A O 1
ATOM 1393 N N . PRO A 1 192 ? 16.281 -0.606 -9.578 1 83.5 192 PRO A N 1
ATOM 1394 C CA . PRO A 1 192 ? 17.375 -1.364 -8.953 1 83.5 192 PRO A CA 1
ATOM 1395 C C . PRO A 1 192 ? 17.891 -0.706 -7.68 1 83.5 192 PRO A C 1
ATOM 1397 O O . PRO A 1 192 ? 17.891 0.523 -7.57 1 83.5 192 PRO A O 1
ATOM 1400 N N . ILE A 1 193 ? 18.203 -1.531 -6.734 1 77.31 193 ILE A N 1
ATOM 1401 C CA . ILE A 1 193 ? 18.875 -1.058 -5.527 1 77.31 193 ILE A CA 1
ATOM 1402 C C . ILE A 1 193 ? 20.156 -1.859 -5.305 1 77.31 193 ILE A C 1
ATOM 1404 O O . ILE A 1 193 ? 21.266 -1.302 -5.32 1 77.31 193 ILE A O 1
ATOM 1408 N N . ALA A 1 194 ? 19.984 -3.156 -5.285 1 72.88 194 ALA A N 1
ATOM 1409 C CA . ALA A 1 194 ? 21.094 -4.027 -4.926 1 72.88 194 ALA A CA 1
ATOM 1410 C C . ALA A 1 194 ? 21.609 -4.793 -6.145 1 72.88 194 ALA A C 1
ATOM 1412 O O . ALA A 1 194 ? 22.688 -5.398 -6.094 1 72.88 194 ALA A O 1
ATOM 1413 N N . SER A 1 195 ? 20.797 -4.797 -7.207 1 74.12 195 SER A N 1
ATOM 1414 C CA . SER A 1 195 ? 21.172 -5.531 -8.414 1 74.12 195 SER A CA 1
ATOM 1415 C C . SER A 1 195 ? 20.938 -4.695 -9.664 1 74.12 195 SER A C 1
ATOM 1417 O O . SER A 1 195 ? 20.562 -3.523 -9.578 1 74.12 195 SER A O 1
ATOM 1419 N N . ALA A 1 196 ? 21.234 -5.355 -10.797 1 78.88 196 ALA A N 1
ATOM 1420 C CA . ALA A 1 196 ? 21.016 -4.664 -12.062 1 78.88 196 ALA A CA 1
ATOM 1421 C C . ALA A 1 196 ? 19.547 -4.711 -12.477 1 78.88 196 ALA A C 1
ATOM 1423 O O . ALA A 1 196 ? 19.109 -3.943 -13.336 1 78.88 196 ALA A O 1
ATOM 1424 N N . GLN A 1 197 ? 18.859 -5.602 -11.797 1 82.38 197 GLN A N 1
ATOM 1425 C CA . GLN A 1 197 ? 17.438 -5.746 -12.078 1 82.38 197 GLN A CA 1
ATOM 1426 C C . GLN A 1 197 ? 16.594 -4.953 -11.086 1 82.38 197 GLN A C 1
ATOM 1428 O O . GLN A 1 197 ? 17.125 -4.414 -10.109 1 82.38 197 GLN A O 1
ATOM 1433 N N . THR A 1 198 ? 15.328 -4.934 -11.406 1 88.19 198 THR A N 1
ATOM 1434 C CA . THR A 1 198 ? 14.422 -4.277 -10.469 1 88.19 198 THR A CA 1
ATOM 1435 C C . THR A 1 198 ? 14.367 -5.031 -9.148 1 88.19 198 THR A C 1
ATOM 1437 O O . THR A 1 198 ? 14.023 -6.215 -9.117 1 88.19 198 THR A O 1
ATOM 1440 N N . ASP A 1 199 ? 14.695 -4.348 -8.055 1 88.88 199 ASP A N 1
ATOM 1441 C CA . ASP A 1 199 ? 14.742 -4.973 -6.738 1 88.88 199 ASP A CA 1
ATOM 1442 C C . ASP A 1 199 ? 13.5 -4.621 -5.922 1 88.88 199 ASP A C 1
ATOM 1444 O O . ASP A 1 199 ? 13.195 -5.289 -4.93 1 88.88 199 ASP A O 1
ATOM 1448 N N . ILE A 1 200 ? 12.969 -3.58 -6.305 1 89.75 200 ILE A N 1
ATOM 1449 C CA . ILE A 1 200 ? 11.75 -3.133 -5.633 1 89.75 200 ILE A CA 1
ATOM 1450 C C . ILE A 1 200 ? 10.805 -2.5 -6.645 1 89.75 200 ILE A C 1
ATOM 1452 O O . ILE A 1 200 ? 11.234 -1.77 -7.539 1 89.75 200 ILE A O 1
ATOM 1456 N N . ALA A 1 201 ? 9.508 -2.795 -6.504 1 94.31 201 ALA A N 1
ATOM 1457 C CA . ALA A 1 201 ? 8.523 -2.268 -7.438 1 94.31 201 ALA A CA 1
ATOM 1458 C C . ALA A 1 201 ? 7.156 -2.123 -6.77 1 94.31 201 ALA A C 1
ATOM 1460 O O . ALA A 1 201 ? 6.82 -2.885 -5.859 1 94.31 201 ALA A O 1
ATOM 1461 N N . ASN A 1 202 ? 6.477 -1.123 -7.152 1 95.81 202 ASN A N 1
ATOM 1462 C CA . ASN A 1 202 ? 5.066 -0.922 -6.848 1 95.81 202 ASN A CA 1
ATOM 1463 C C . ASN A 1 202 ? 4.23 -0.786 -8.117 1 95.81 202 ASN A C 1
ATOM 1465 O O . ASN A 1 202 ? 4.617 -0.071 -9.047 1 95.81 202 ASN A O 1
ATOM 1469 N N . ALA A 1 203 ? 3.141 -1.471 -8.156 1 97.62 203 ALA A N 1
ATOM 1470 C CA . ALA A 1 203 ? 2.27 -1.417 -9.328 1 97.62 203 ALA A CA 1
ATOM 1471 C C . ALA A 1 203 ? 0.815 -1.192 -8.922 1 97.62 203 ALA A C 1
ATOM 1473 O O . ALA A 1 203 ? 0.369 -1.694 -7.891 1 97.62 203 ALA A O 1
ATOM 1474 N N . ARG A 1 204 ? 0.146 -0.461 -9.711 1 97.38 204 ARG A N 1
ATOM 1475 C CA . ARG A 1 204 ? -1.303 -0.311 -9.617 1 97.38 204 ARG A CA 1
ATOM 1476 C C . ARG A 1 204 ? -1.994 -0.911 -10.836 1 97.38 204 ARG A C 1
ATOM 1478 O O . ARG A 1 204 ? -1.72 -0.513 -11.969 1 97.38 204 ARG A O 1
ATOM 1485 N N . LEU A 1 205 ? -2.818 -1.854 -10.586 1 97.75 205 LEU A N 1
ATOM 1486 C CA . LEU A 1 205 ? -3.58 -2.531 -11.625 1 97.75 205 LEU A CA 1
ATOM 1487 C C . LEU A 1 205 ? -5.047 -2.113 -11.586 1 97.75 205 LEU A C 1
ATOM 1489 O O . LEU A 1 205 ? -5.656 -2.07 -10.516 1 97.75 205 LEU A O 1
ATOM 1493 N N . ARG A 1 206 ? -5.621 -1.815 -12.773 1 95.75 206 ARG A N 1
ATOM 1494 C CA . ARG A 1 206 ? -7.039 -1.492 -12.898 1 95.75 206 ARG A CA 1
ATOM 1495 C C . ARG A 1 206 ? -7.766 -2.537 -13.734 1 95.75 206 ARG A C 1
ATOM 1497 O O . ARG A 1 206 ? -7.305 -2.902 -14.82 1 95.75 206 ARG A O 1
ATOM 1504 N N . PHE A 1 207 ? -8.883 -2.947 -13.203 1 96.56 207 PHE A N 1
ATOM 1505 C CA . PHE A 1 207 ? -9.664 -3.986 -13.867 1 96.56 207 PHE A CA 1
ATOM 1506 C C . PHE A 1 207 ? -10.938 -3.408 -14.469 1 96.56 207 PHE A C 1
ATOM 1508 O O . PHE A 1 207 ? -11.406 -2.35 -14.047 1 96.56 207 PHE A O 1
ATOM 1515 N N . GLY A 1 208 ? -11.469 -4.047 -15.422 1 94.69 208 GLY A N 1
ATOM 1516 C CA . GLY A 1 208 ? -12.586 -3.549 -16.219 1 94.69 208 GLY A CA 1
ATOM 1517 C C . GLY A 1 208 ? -13.852 -3.357 -15.398 1 94.69 208 GLY A C 1
ATOM 1518 O O . GLY A 1 208 ? -14.734 -2.582 -15.781 1 94.69 208 GLY A O 1
ATOM 1519 N N . ASN A 1 209 ? -13.961 -4.012 -14.258 1 92.69 209 ASN A N 1
ATOM 1520 C CA . ASN A 1 209 ? -15.156 -3.893 -13.43 1 92.69 209 ASN A CA 1
ATOM 1521 C C . ASN A 1 209 ? -14.969 -2.855 -12.32 1 92.69 209 ASN A C 1
ATOM 1523 O O . ASN A 1 209 ? -15.734 -2.822 -11.359 1 92.69 209 ASN A O 1
ATOM 1527 N N . GLY A 1 210 ? -13.875 -2.141 -12.422 1 91.19 210 GLY A N 1
ATOM 1528 C CA . GLY A 1 210 ? -13.625 -1.069 -11.469 1 91.19 210 GLY A CA 1
ATOM 1529 C C . GLY A 1 210 ? -12.719 -1.481 -10.328 1 91.19 210 GLY A C 1
ATOM 1530 O O . GLY A 1 210 ? -12.289 -0.641 -9.539 1 91.19 210 GLY A O 1
ATOM 1531 N N . GLY A 1 211 ? -12.391 -2.719 -10.219 1 93.5 211 GLY A N 1
ATOM 1532 C CA . GLY A 1 211 ? -11.453 -3.182 -9.211 1 93.5 211 GLY A CA 1
ATOM 1533 C C . GLY A 1 211 ? -10.055 -2.623 -9.406 1 93.5 211 GLY A C 1
ATOM 1534 O O . GLY A 1 211 ? -9.609 -2.418 -10.539 1 93.5 211 GLY A O 1
ATOM 1535 N N . VAL A 1 212 ? -9.375 -2.371 -8.266 1 95.62 212 VAL A N 1
ATOM 1536 C CA . VAL A 1 212 ? -8.016 -1.833 -8.297 1 95.62 212 VAL A CA 1
ATOM 1537 C C . VAL A 1 212 ? -7.125 -2.617 -7.344 1 95.62 212 VAL A C 1
ATOM 1539 O O . VAL A 1 212 ? -7.543 -2.963 -6.234 1 95.62 212 VAL A O 1
ATOM 1542 N N . ALA A 1 213 ? -5.945 -2.924 -7.793 1 97.44 213 ALA A N 1
ATOM 1543 C CA . ALA A 1 213 ? -4.961 -3.582 -6.938 1 97.44 213 ALA A CA 1
ATOM 1544 C C . ALA A 1 213 ? -3.662 -2.781 -6.879 1 97.44 213 ALA A C 1
ATOM 1546 O O . ALA A 1 213 ? -3.205 -2.25 -7.891 1 97.44 213 ALA A O 1
ATOM 1547 N N . THR A 1 214 ? -3.156 -2.629 -5.699 1 97.19 214 THR A N 1
ATOM 1548 C CA . THR A 1 214 ? -1.812 -2.1 -5.5 1 97.19 214 THR A CA 1
ATOM 1549 C C . THR A 1 214 ? -0.882 -3.18 -4.953 1 97.19 214 THR A C 1
ATOM 1551 O O . THR A 1 214 ? -1.155 -3.77 -3.906 1 97.19 214 THR A O 1
ATOM 1554 N N . LEU A 1 215 ? 0.19 -3.367 -5.66 1 97.94 215 LEU A N 1
ATOM 1555 C CA . LEU A 1 215 ? 1.103 -4.453 -5.324 1 97.94 215 LEU A CA 1
ATOM 1556 C C . LEU A 1 215 ? 2.512 -3.926 -5.082 1 97.94 215 LEU A C 1
ATOM 1558 O O . LEU A 1 215 ? 3.061 -3.201 -5.914 1 97.94 215 LEU A O 1
ATOM 1562 N N . THR A 1 216 ? 3.068 -4.293 -3.934 1 95.81 216 THR A N 1
ATOM 1563 C CA . THR A 1 216 ? 4.453 -3.961 -3.623 1 95.81 216 THR A CA 1
ATOM 1564 C C . THR A 1 216 ? 5.293 -5.227 -3.475 1 95.81 216 THR A C 1
ATOM 1566 O O . THR A 1 216 ? 4.934 -6.129 -2.717 1 95.81 216 THR A O 1
ATOM 1569 N N . ALA A 1 217 ? 6.336 -5.277 -4.238 1 95.44 217 ALA A N 1
ATOM 1570 C CA . ALA A 1 217 ? 7.293 -6.379 -4.141 1 95.44 217 ALA A CA 1
ATOM 1571 C C . ALA A 1 217 ? 8.719 -5.852 -3.979 1 95.44 217 ALA A C 1
ATOM 1573 O O . ALA A 1 217 ? 9.109 -4.902 -4.656 1 95.44 217 ALA A O 1
ATOM 1574 N N . SER A 1 218 ? 9.438 -6.477 -3.035 1 91 218 SER A N 1
ATOM 1575 C CA . SER A 1 218 ? 10.812 -6.059 -2.785 1 91 218 SER A CA 1
ATOM 1576 C C . SER A 1 218 ? 11.664 -7.223 -2.285 1 91 218 SER A C 1
ATOM 1578 O O . SER A 1 218 ? 11.156 -8.117 -1.609 1 91 218 SER A O 1
ATOM 1580 N N . ARG A 1 219 ? 12.914 -7.176 -2.672 1 89 219 ARG A N 1
ATOM 1581 C CA . ARG A 1 219 ? 13.867 -8.148 -2.139 1 89 219 ARG A CA 1
ATOM 1582 C C . ARG A 1 219 ? 14.992 -7.449 -1.382 1 89 219 ARG A C 1
ATOM 1584 O O . ARG A 1 219 ? 16.062 -8.031 -1.18 1 89 219 ARG A O 1
ATOM 1591 N N . VAL A 1 220 ? 14.797 -6.168 -1.036 1 83.06 220 VAL A N 1
ATOM 1592 C CA . VAL A 1 220 ? 15.859 -5.418 -0.378 1 83.06 220 VAL A CA 1
ATOM 1593 C C . VAL A 1 220 ? 15.367 -4.887 0.963 1 83.06 220 VAL A C 1
ATOM 1595 O O . VAL A 1 220 ? 15.867 -3.873 1.461 1 83.06 220 VAL A O 1
ATOM 1598 N N . SER A 1 221 ? 14.375 -5.535 1.543 1 80.75 221 SER A N 1
ATOM 1599 C CA . SER A 1 221 ? 13.859 -5.109 2.838 1 80.75 221 SER A CA 1
ATOM 1600 C C . SER A 1 221 ? 14.578 -5.809 3.984 1 80.75 221 SER A C 1
ATOM 1602 O O . SER A 1 221 ? 15.25 -6.824 3.777 1 80.75 221 SER A O 1
ATOM 1604 N N . LEU A 1 222 ? 14.516 -5.211 5.16 1 77.31 222 LEU A N 1
ATOM 1605 C CA . LEU A 1 222 ? 15.156 -5.816 6.32 1 77.31 222 LEU A CA 1
ATOM 1606 C C . LEU A 1 222 ? 14.328 -6.973 6.859 1 77.31 222 LEU A C 1
ATOM 1608 O O . LEU A 1 222 ? 14.875 -7.957 7.363 1 77.31 222 LEU A O 1
ATOM 1612 N N . LYS A 1 223 ? 13.023 -6.719 6.789 1 80.75 223 LYS A N 1
ATOM 1613 C CA . LYS A 1 223 ? 12.125 -7.738 7.324 1 80.75 223 LYS A CA 1
ATOM 1614 C C . LYS A 1 223 ? 11.219 -8.297 6.23 1 80.75 223 LYS A C 1
ATOM 1616 O O . LYS A 1 223 ? 10.914 -7.613 5.25 1 80.75 223 LYS A O 1
ATOM 1621 N N . MET A 1 224 ? 10.852 -9.523 6.5 1 88.94 224 MET A N 1
ATOM 1622 C CA . MET A 1 224 ? 9.883 -10.156 5.609 1 88.94 224 MET A CA 1
ATOM 1623 C C . MET A 1 224 ? 8.461 -9.719 5.953 1 88.94 224 MET A C 1
ATOM 1625 O O . MET A 1 224 ? 8.109 -9.609 7.129 1 88.94 224 MET A O 1
ATOM 1629 N N . GLU A 1 225 ? 7.723 -9.352 4.973 1 91.88 225 GLU A N 1
ATOM 1630 C CA . GLU A 1 225 ? 6.301 -9.055 5.125 1 91.88 225 GLU A CA 1
ATOM 1631 C C . GLU A 1 225 ? 5.484 -9.68 4 1 91.88 225 GLU A C 1
ATOM 1633 O O . GLU A 1 225 ? 5.863 -9.602 2.83 1 91.88 225 GLU A O 1
ATOM 1638 N N . ARG A 1 226 ? 4.473 -10.398 4.336 1 95.38 226 ARG A N 1
ATOM 1639 C CA . ARG A 1 226 ? 3.467 -10.906 3.412 1 95.38 226 ARG A CA 1
ATOM 1640 C C . ARG A 1 226 ? 2.059 -10.609 3.914 1 95.38 226 ARG A C 1
ATOM 1642 O O . ARG A 1 226 ? 1.496 -11.383 4.695 1 95.38 226 ARG A O 1
ATOM 1649 N N . ARG A 1 227 ? 1.533 -9.586 3.334 1 94.38 227 ARG A N 1
ATOM 1650 C CA . ARG A 1 227 ? 0.259 -9.078 3.83 1 94.38 227 ARG A CA 1
ATOM 1651 C C . ARG A 1 227 ? -0.691 -8.766 2.68 1 94.38 227 ARG A C 1
ATOM 1653 O O . ARG A 1 227 ? -0.25 -8.453 1.571 1 94.38 227 ARG A O 1
ATOM 1660 N N . LEU A 1 228 ? -1.988 -8.852 3.012 1 95.31 228 LEU A N 1
ATOM 1661 C CA . LEU A 1 228 ? -3.049 -8.516 2.068 1 95.31 228 LEU A CA 1
ATOM 1662 C C . LEU A 1 228 ? -4.176 -7.758 2.766 1 95.31 228 LEU A C 1
ATOM 1664 O O . LEU A 1 228 ? -4.586 -8.125 3.869 1 95.31 228 LEU A O 1
ATOM 1668 N N . ARG A 1 229 ? -4.555 -6.648 2.166 1 93.25 229 ARG A N 1
ATOM 1669 C CA . ARG A 1 229 ? -5.723 -5.883 2.598 1 93.25 229 ARG A CA 1
ATOM 1670 C C . ARG A 1 229 ? -6.754 -5.777 1.479 1 93.25 229 ARG A C 1
ATOM 1672 O O . ARG A 1 229 ? -6.395 -5.555 0.32 1 93.25 229 ARG A O 1
ATOM 1679 N N . LEU A 1 230 ? -8.016 -5.934 1.897 1 93.12 230 LEU A N 1
ATOM 1680 C CA . LEU A 1 230 ? -9.117 -5.887 0.936 1 93.12 230 LEU A CA 1
ATOM 1681 C C . LEU A 1 230 ? -10.297 -5.098 1.494 1 93.12 230 LEU A C 1
ATOM 1683 O O . LEU A 1 230 ? -10.648 -5.25 2.666 1 93.12 230 LEU A O 1
ATOM 1687 N N . PHE A 1 231 ? -10.844 -4.27 0.612 1 90 231 PHE A N 1
ATOM 1688 C CA . PHE A 1 231 ? -12.148 -3.758 1.005 1 90 231 PHE A CA 1
ATOM 1689 C C . PHE A 1 231 ? -13.141 -3.861 -0.148 1 90 231 PHE A C 1
ATOM 1691 O O . PHE A 1 231 ? -12.75 -3.809 -1.315 1 90 231 PHE A O 1
ATOM 1698 N N . GLY A 1 232 ? -14.305 -4.098 0.237 1 91.12 232 GLY A N 1
ATOM 1699 C CA . GLY A 1 232 ? -15.43 -4.207 -0.679 1 91.12 232 GLY A CA 1
ATOM 1700 C C . GLY A 1 232 ? -16.594 -3.328 -0.29 1 91.12 232 GLY A C 1
ATOM 1701 O O . GLY A 1 232 ? -16.453 -2.389 0.495 1 91.12 232 GLY A O 1
ATOM 1702 N N . THR A 1 233 ? -17.719 -3.6 -0.864 1 88.38 233 THR A N 1
ATOM 1703 C CA . THR A 1 233 ? -18.906 -2.771 -0.693 1 88.38 233 THR A CA 1
ATOM 1704 C C . THR A 1 233 ? -19.484 -2.953 0.702 1 88.38 233 THR A C 1
ATOM 1706 O O . THR A 1 233 ? -20.266 -2.111 1.17 1 88.38 233 THR A O 1
ATOM 1709 N N . GLU A 1 234 ? -19.047 -4.051 1.433 1 88 234 GLU A N 1
ATOM 1710 C CA . GLU A 1 234 ? -19.75 -4.348 2.672 1 88 234 GLU A CA 1
ATOM 1711 C C . GLU A 1 234 ? -18.781 -4.652 3.809 1 88 234 GLU A C 1
ATOM 1713 O O . GLU A 1 234 ? -19.203 -5.07 4.891 1 88 234 GLU A O 1
ATOM 1718 N N . GLY A 1 235 ? -17.5 -4.434 3.492 1 87.94 235 GLY A N 1
ATOM 1719 C CA . GLY A 1 235 ? -16.594 -4.777 4.57 1 87.94 235 GLY A CA 1
ATOM 1720 C C . GLY A 1 235 ? -15.133 -4.598 4.199 1 87.94 235 GLY A C 1
ATOM 1721 O O . GLY A 1 235 ? -14.812 -4.02 3.158 1 87.94 235 GLY A O 1
ATOM 1722 N N . TYR A 1 236 ? -14.352 -5.047 5.223 1 88.94 236 TYR A N 1
ATOM 1723 C CA . TYR A 1 236 ? -12.898 -4.902 5.172 1 88.94 236 TYR A CA 1
ATOM 1724 C C . TYR A 1 236 ? -12.211 -6.133 5.754 1 88.94 236 TYR A C 1
ATOM 1726 O O . TYR A 1 236 ? -12.695 -6.719 6.727 1 88.94 236 TYR A O 1
ATOM 1734 N N . LEU A 1 237 ? -11.125 -6.523 5.012 1 91.12 237 LEU A N 1
ATOM 1735 C CA . LEU A 1 237 ? -10.391 -7.684 5.504 1 91.12 237 LEU A CA 1
ATOM 1736 C C . LEU A 1 237 ? -8.891 -7.453 5.422 1 91.12 237 LEU A C 1
ATOM 1738 O O . LEU A 1 237 ? -8.406 -6.812 4.484 1 91.12 237 LEU A O 1
ATOM 1742 N N . GLN A 1 238 ? -8.164 -7.996 6.438 1 92.75 238 GLN A N 1
ATOM 1743 C CA . GLN A 1 238 ? -6.703 -7.977 6.461 1 92.75 238 GLN A CA 1
ATOM 1744 C C . GLN A 1 238 ? -6.141 -9.367 6.754 1 92.75 238 GLN A C 1
ATOM 1746 O O . GLN A 1 238 ? -6.641 -10.07 7.633 1 92.75 238 GLN A O 1
ATOM 1751 N N . MET A 1 239 ? -5.102 -9.664 5.984 1 94.06 239 MET A N 1
ATOM 1752 C CA . MET A 1 239 ? -4.441 -10.953 6.188 1 94.06 239 MET A CA 1
ATOM 1753 C C . MET A 1 239 ? -2.947 -10.766 6.43 1 94.06 239 MET A C 1
ATOM 1755 O O . MET A 1 239 ? -2.305 -9.945 5.773 1 94.06 239 MET A O 1
ATOM 1759 N N . ASP A 1 240 ? -2.471 -11.492 7.422 1 94.38 240 ASP A N 1
ATOM 1760 C CA . ASP A 1 240 ? -1.042 -11.688 7.645 1 94.38 240 ASP A CA 1
ATOM 1761 C C . ASP A 1 240 ? -0.641 -13.141 7.363 1 94.38 240 ASP A C 1
ATOM 1763 O O . ASP A 1 240 ? -0.899 -14.031 8.172 1 94.38 240 ASP A O 1
ATOM 1767 N N . PHE A 1 241 ? 0.059 -13.32 6.285 1 94.38 241 PHE A N 1
ATOM 1768 C CA . PHE A 1 241 ? 0.334 -14.672 5.832 1 94.38 241 PHE A CA 1
ATOM 1769 C C . PHE A 1 241 ? 1.416 -15.32 6.688 1 94.38 241 PHE A C 1
ATOM 1771 O O . PHE A 1 241 ? 1.433 -16.547 6.855 1 94.38 241 PHE A O 1
ATOM 1778 N N . LEU A 1 242 ? 2.334 -14.5 7.172 1 93.06 242 LEU A N 1
ATOM 1779 C CA . LEU A 1 242 ? 3.379 -15.047 8.031 1 93.06 242 LEU A CA 1
ATOM 1780 C C . LEU A 1 242 ? 2.811 -15.477 9.375 1 93.06 242 LEU A C 1
ATOM 1782 O O . LEU A 1 242 ? 3.113 -16.562 9.867 1 93.06 242 LEU A O 1
ATOM 1786 N N . ALA A 1 243 ? 1.892 -14.672 9.945 1 93.88 243 ALA A N 1
ATOM 1787 C CA . ALA A 1 243 ? 1.261 -14.984 11.227 1 93.88 243 ALA A CA 1
ATOM 1788 C C . ALA A 1 243 ? 0.062 -15.914 11.039 1 93.88 243 ALA A C 1
ATOM 1790 O O . ALA A 1 243 ? -0.47 -16.453 12.008 1 93.88 243 ALA A O 1
ATOM 1791 N N . ARG A 1 244 ? -0.413 -16.094 9.82 1 95.62 244 ARG A N 1
ATOM 1792 C CA . ARG A 1 244 ? -1.563 -16.906 9.445 1 95.62 244 ARG A CA 1
ATOM 1793 C C . ARG A 1 244 ? -2.814 -16.469 10.195 1 95.62 244 ARG A C 1
ATOM 1795 O O . ARG A 1 244 ? -3.49 -17.281 10.828 1 95.62 244 ARG A O 1
ATOM 1802 N N . THR A 1 245 ? -3.016 -15.148 10.086 1 94.69 245 THR A N 1
ATOM 1803 C CA . THR A 1 245 ? -4.191 -14.555 10.711 1 94.69 245 THR A CA 1
ATOM 1804 C C . THR A 1 245 ? -4.992 -13.742 9.703 1 94.69 245 THR A C 1
ATOM 1806 O O . THR A 1 245 ? -4.426 -13.188 8.758 1 94.69 245 THR A O 1
ATOM 1809 N N . MET A 1 246 ? -6.301 -13.719 9.898 1 92.44 246 MET A N 1
ATOM 1810 C CA . MET A 1 246 ? -7.234 -12.93 9.094 1 92.44 246 MET A CA 1
ATOM 1811 C C . MET A 1 246 ? -8.203 -12.164 9.984 1 92.44 246 MET A C 1
ATOM 1813 O O . MET A 1 246 ? -8.773 -12.727 10.922 1 92.44 246 MET A O 1
ATOM 1817 N N . HIS A 1 247 ? -8.305 -10.914 9.703 1 91 247 HIS A N 1
ATOM 1818 C CA . HIS A 1 247 ? -9.266 -10.055 10.391 1 91 247 HIS A CA 1
ATOM 1819 C C . HIS A 1 247 ? -10.305 -9.5 9.422 1 91 247 HIS A C 1
ATOM 1821 O O . HIS A 1 247 ? -9.953 -8.977 8.359 1 91 247 HIS A O 1
ATOM 1827 N N . VAL A 1 248 ? -11.586 -9.625 9.844 1 88.81 248 VAL A N 1
ATOM 1828 C CA . VAL A 1 248 ? -12.672 -9.164 8.992 1 88.81 248 VAL A CA 1
ATOM 1829 C C . VAL A 1 248 ? -13.57 -8.203 9.766 1 88.81 248 VAL A C 1
ATOM 1831 O O . VAL A 1 248 ? -13.914 -8.461 10.922 1 88.81 248 VAL A O 1
ATOM 1834 N N . VAL A 1 249 ? -13.844 -7.109 9.156 1 86.44 249 VAL A N 1
ATOM 1835 C CA . VAL A 1 249 ? -14.883 -6.195 9.617 1 86.44 249 VAL A CA 1
ATOM 1836 C C . VAL A 1 249 ? -16 -6.133 8.578 1 86.44 249 VAL A C 1
ATOM 1838 O O . VAL A 1 249 ? -15.766 -5.82 7.41 1 86.44 249 VAL A O 1
ATOM 1841 N N . ARG A 1 250 ? -17.219 -6.48 9.023 1 84.69 250 ARG A N 1
ATOM 1842 C CA . ARG A 1 250 ? -18.312 -6.523 8.055 1 84.69 250 ARG A CA 1
ATOM 1843 C C . ARG A 1 250 ? -19.641 -6.113 8.688 1 84.69 250 ARG A C 1
ATOM 1845 O O . ARG A 1 250 ? -19.781 -6.176 9.906 1 84.69 250 ARG A O 1
ATOM 1852 N N . LYS A 1 251 ? -20.484 -5.797 7.828 1 79.56 251 LYS A N 1
ATOM 1853 C CA . LYS A 1 251 ? -21.828 -5.414 8.25 1 79.56 251 LYS A CA 1
ATOM 1854 C C . LYS A 1 251 ? -22.609 -6.621 8.781 1 79.56 251 LYS A C 1
ATOM 1856 O O . LYS A 1 251 ? -22.641 -7.668 8.133 1 79.56 251 LYS A O 1
ATOM 1861 N N . GLY A 1 252 ? -23.156 -6.414 9.938 1 75.25 252 GLY A N 1
ATOM 1862 C CA . GLY A 1 252 ? -24.188 -7.312 10.445 1 75.25 252 GLY A CA 1
ATOM 1863 C C . GLY A 1 252 ? -23.625 -8.586 11.047 1 75.25 252 GLY A C 1
ATOM 1864 O O . GLY A 1 252 ? -24.344 -9.359 11.672 1 75.25 252 GLY A O 1
ATOM 1865 N N . GLU A 1 253 ? -22.375 -8.898 10.82 1 70.06 253 GLU A N 1
ATOM 1866 C CA . GLU A 1 253 ? -21.891 -10.188 11.297 1 70.06 253 GLU A CA 1
ATOM 1867 C C . GLU A 1 253 ? -20.641 -10.016 12.148 1 70.06 253 GLU A C 1
ATOM 1869 O O . GLU A 1 253 ? -19.875 -9.07 11.953 1 70.06 253 GLU A O 1
ATOM 1874 N N . GLY A 1 254 ? -20.484 -10.938 13.117 1 69.69 254 GLY A N 1
ATOM 1875 C CA . GLY A 1 254 ? -19.312 -10.93 13.992 1 69.69 254 GLY A CA 1
ATOM 1876 C C . GLY A 1 254 ? -19.594 -10.273 15.336 1 69.69 254 GLY A C 1
ATOM 1877 O O . GLY A 1 254 ? -20.734 -9.969 15.664 1 69.69 254 GLY A O 1
ATOM 1878 N N . ALA A 1 255 ? -18.531 -10.18 16.172 1 74 255 ALA A N 1
ATOM 1879 C CA . ALA A 1 255 ? -18.625 -9.5 17.453 1 74 255 ALA A CA 1
ATOM 1880 C C . ALA A 1 255 ? -18.906 -8.008 17.281 1 74 255 ALA A C 1
ATOM 1882 O O . ALA A 1 255 ? -18.172 -7.316 16.562 1 74 255 ALA A O 1
ATOM 1883 N N . ALA A 1 256 ? -19.859 -7.613 17.906 1 73.31 256 ALA A N 1
ATOM 1884 C CA . ALA A 1 256 ? -20.312 -6.23 17.766 1 73.31 256 ALA A CA 1
ATOM 1885 C C . ALA A 1 256 ? -19.188 -5.254 18.125 1 73.31 256 ALA A C 1
ATOM 1887 O O . ALA A 1 256 ? -18.469 -5.457 19.094 1 73.31 256 ALA A O 1
ATOM 1888 N N . LEU A 1 257 ? -18.922 -4.344 17.125 1 74 257 LEU A N 1
ATOM 1889 C CA . LEU A 1 257 ? -17.938 -3.305 17.375 1 74 257 LEU A CA 1
ATOM 1890 C C . LEU A 1 257 ? -18.578 -2.082 18.016 1 74 257 LEU A C 1
ATOM 1892 O O . LEU A 1 257 ? -19.484 -1.483 17.453 1 74 257 LEU A O 1
ATOM 1896 N N . GLU A 1 258 ? -18.156 -1.792 19.203 1 69.62 258 GLU A N 1
ATOM 1897 C CA . GLU A 1 258 ? -18.75 -0.701 19.969 1 69.62 258 GLU A CA 1
ATOM 1898 C C . GLU A 1 258 ? -18.719 0.607 19.172 1 69.62 258 GLU A C 1
ATOM 1900 O O . GLU A 1 258 ? -19.703 1.354 19.156 1 69.62 258 GLU A O 1
ATOM 1905 N N . GLN A 1 259 ? -17.688 0.749 18.5 1 67.88 259 GLN A N 1
ATOM 1906 C CA . GLN A 1 259 ? -17.516 2.055 17.875 1 67.88 259 GLN A CA 1
ATOM 1907 C C . GLN A 1 259 ? -18.094 2.076 16.469 1 67.88 259 GLN A C 1
ATOM 1909 O O . GLN A 1 259 ? -18.125 3.125 15.828 1 67.88 259 GLN A O 1
ATOM 1914 N N . LEU A 1 260 ? -18.609 0.92 15.992 1 72.44 260 LEU A N 1
ATOM 1915 C CA . LEU A 1 260 ? -19.172 0.823 14.656 1 72.44 260 LEU A CA 1
ATOM 1916 C C . LEU A 1 260 ? -20.5 0.071 14.695 1 72.44 260 LEU A C 1
ATOM 1918 O O . LEU A 1 260 ? -20.562 -1.101 14.312 1 72.44 260 LEU A O 1
ATOM 1922 N N . PRO A 1 261 ? -21.531 0.847 15.047 1 70.44 261 PRO A N 1
ATOM 1923 C CA . PRO A 1 261 ? -22.812 0.155 15.141 1 70.44 261 PRO A CA 1
ATOM 1924 C C . PRO A 1 261 ? -23.219 -0.542 13.844 1 70.44 261 PRO A C 1
ATOM 1926 O O . PRO A 1 261 ? -23.016 0.011 12.758 1 70.44 261 PRO A O 1
ATOM 1929 N N . GLY A 1 262 ? -23.594 -1.797 13.969 1 75.06 262 GLY A N 1
ATOM 1930 C CA . GLY A 1 262 ? -24.062 -2.549 12.82 1 75.06 262 GLY A CA 1
ATOM 1931 C C . GLY A 1 262 ? -22.969 -3.355 12.141 1 75.06 262 GLY A C 1
ATOM 1932 O O . GLY A 1 262 ? -23.219 -4.059 11.164 1 75.06 262 GLY A O 1
ATOM 1933 N N . PHE A 1 263 ? -21.797 -3.203 12.742 1 79.69 263 PHE A N 1
ATOM 1934 C CA . PHE A 1 263 ? -20.703 -3.967 12.18 1 79.69 263 PHE A CA 1
ATOM 1935 C C . PHE A 1 263 ? -20.109 -4.91 13.227 1 79.69 263 PHE A C 1
ATOM 1937 O O . PHE A 1 263 ? -20.234 -4.672 14.43 1 79.69 263 PHE A O 1
ATOM 1944 N N . GLY A 1 264 ? -19.672 -5.969 12.695 1 84.38 264 GLY A N 1
ATOM 1945 C CA . GLY A 1 264 ? -18.969 -6.91 13.547 1 84.38 264 GLY A CA 1
ATOM 1946 C C . GLY A 1 264 ? -17.578 -7.238 13.055 1 84.38 264 GLY A C 1
ATOM 1947 O O . GLY A 1 264 ? -17.234 -6.973 11.898 1 84.38 264 GLY A O 1
ATOM 1948 N N . ALA A 1 265 ? -16.766 -7.68 14.016 1 86.38 265 ALA A N 1
ATOM 1949 C CA . ALA A 1 265 ? -15.391 -8.07 13.703 1 86.38 265 ALA A CA 1
ATOM 1950 C C . ALA A 1 265 ? -15.172 -9.562 13.961 1 86.38 265 ALA A C 1
ATOM 1952 O O . ALA A 1 265 ? -15.75 -10.125 14.891 1 86.38 265 ALA A O 1
ATOM 1953 N N . GLU A 1 266 ? -14.461 -10.148 13.031 1 86.94 266 GLU A N 1
ATOM 1954 C CA . GLU A 1 266 ? -14.109 -11.562 13.156 1 86.94 266 GLU A CA 1
ATOM 1955 C C . GLU A 1 266 ? -12.609 -11.773 12.945 1 86.94 266 GLU A C 1
ATOM 1957 O O . GLU A 1 266 ? -12.008 -11.148 12.078 1 86.94 266 GLU A O 1
ATOM 1962 N N . GLN A 1 267 ? -12.062 -12.586 13.852 1 89 267 GLN A N 1
ATOM 1963 C CA . GLN A 1 267 ? -10.68 -13.016 13.695 1 89 267 GLN A CA 1
ATOM 1964 C C . GLN A 1 267 ? -10.594 -14.531 13.492 1 89 267 GLN A C 1
ATOM 1966 O O . GLN A 1 267 ? -11.312 -15.289 14.141 1 89 267 GLN A O 1
ATOM 1971 N N . SER A 1 268 ? -9.805 -14.906 12.508 1 90.06 268 SER A N 1
ATOM 1972 C CA . SER A 1 268 ? -9.602 -16.328 12.258 1 90.06 268 SER A CA 1
ATOM 1973 C C . SER A 1 268 ? -8.148 -16.625 11.898 1 90.06 268 SER A C 1
ATOM 1975 O O . SER A 1 268 ? -7.367 -15.703 11.641 1 90.06 268 SER A O 1
ATOM 1977 N N . SER A 1 269 ? -7.816 -17.844 12.062 1 93.88 269 SER A N 1
ATOM 1978 C CA . SER A 1 269 ? -6.512 -18.359 11.664 1 93.88 269 SER A CA 1
ATOM 1979 C C . SER A 1 269 ? -6.656 -19.609 10.812 1 93.88 269 SER A C 1
ATOM 1981 O O . SER A 1 269 ? -7.762 -20.125 10.625 1 93.88 269 SER A O 1
ATOM 1983 N N . TRP A 1 270 ? -5.578 -20.016 10.133 1 92.88 270 TRP A N 1
ATOM 1984 C CA . TRP A 1 270 ? -5.605 -21.234 9.336 1 92.88 270 TRP A CA 1
ATOM 1985 C C . TRP A 1 270 ? -4.344 -22.062 9.57 1 92.88 270 TRP A C 1
ATOM 1987 O O . TRP A 1 270 ? -3.326 -21.531 10.023 1 92.88 270 TRP A O 1
ATOM 1997 N N . GLN A 1 271 ? -4.512 -23.328 9.344 1 92.56 271 GLN A N 1
ATOM 1998 C CA . GLN A 1 271 ? -3.363 -24.219 9.352 1 92.56 271 GLN A CA 1
ATOM 1999 C C . GLN A 1 271 ? -2.701 -24.281 7.98 1 92.56 271 GLN A C 1
ATOM 2001 O O . GLN A 1 271 ? -3.383 -24.406 6.961 1 92.56 271 GLN A O 1
ATOM 2006 N N . ASP A 1 272 ? -1.448 -24.172 8.109 1 91.62 272 ASP A N 1
ATOM 2007 C CA . ASP A 1 272 ? -0.719 -24.203 6.844 1 91.62 272 ASP A CA 1
ATOM 2008 C C . ASP A 1 272 ? -0.797 -25.594 6.203 1 91.62 272 ASP A C 1
ATOM 2010 O O . ASP A 1 272 ? -1.204 -26.562 6.848 1 91.62 272 ASP A O 1
ATOM 2014 N N . ARG A 1 273 ? -0.523 -25.609 4.918 1 92.38 273 ARG A N 1
ATOM 2015 C CA . ARG A 1 273 ? -0.397 -26.859 4.176 1 92.38 273 ARG A CA 1
ATOM 2016 C C . ARG A 1 273 ? 0.726 -26.781 3.148 1 92.38 273 ARG A C 1
ATOM 2018 O O . ARG A 1 273 ? 1.253 -25.703 2.883 1 92.38 273 ARG A O 1
ATOM 2025 N N . ASP A 1 274 ? 1.065 -27.891 2.652 1 96.06 274 ASP A N 1
ATOM 2026 C CA . ASP A 1 274 ? 2.02 -27.938 1.549 1 96.06 274 ASP A CA 1
ATOM 2027 C C . ASP A 1 274 ? 1.356 -27.531 0.233 1 96.06 274 ASP A C 1
ATOM 2029 O O . ASP A 1 274 ? 0.671 -28.344 -0.394 1 96.06 274 ASP A O 1
ATOM 2033 N N . SER A 1 275 ? 1.614 -26.359 -0.194 1 96.75 275 SER A N 1
ATOM 2034 C CA . SER A 1 275 ? 0.962 -25.797 -1.374 1 96.75 275 SER A CA 1
AT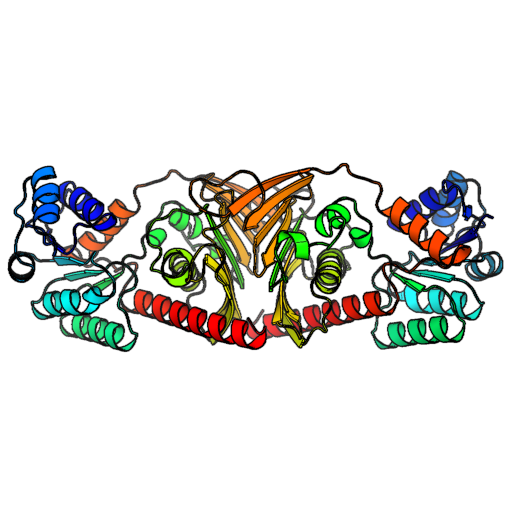OM 2035 C C . SER A 1 275 ? 1.342 -26.562 -2.633 1 96.75 275 SER A C 1
ATOM 2037 O O . SER A 1 275 ? 0.521 -26.734 -3.537 1 96.75 275 SER A O 1
ATOM 2039 N N . LEU A 1 276 ? 2.596 -27.031 -2.643 1 97.75 276 LEU A N 1
ATOM 2040 C CA . LEU A 1 276 ? 3.047 -27.766 -3.816 1 97.75 276 LEU A CA 1
ATOM 2041 C C . LEU A 1 276 ? 2.357 -29.125 -3.902 1 97.75 276 LEU A C 1
ATOM 2043 O O . LEU A 1 276 ? 1.955 -29.547 -4.984 1 97.75 276 LEU A O 1
ATOM 2047 N N . GLU A 1 277 ? 2.193 -29.734 -2.811 1 97.62 277 GLU A N 1
ATOM 2048 C CA . GLU A 1 277 ? 1.452 -31 -2.758 1 97.62 277 GLU A CA 1
ATOM 2049 C C . GLU A 1 277 ? 0.006 -30.797 -3.207 1 97.62 277 GLU A C 1
ATOM 2051 O O . GLU A 1 277 ? -0.529 -31.625 -3.961 1 97.62 277 GLU A O 1
ATOM 2056 N N . ALA A 1 278 ? -0.561 -29.75 -2.707 1 97.25 278 ALA A N 1
ATOM 2057 C CA . ALA A 1 278 ? -1.938 -29.453 -3.082 1 97.25 278 ALA A CA 1
ATOM 2058 C C . ALA A 1 278 ? -2.049 -29.156 -4.578 1 97.25 278 ALA A C 1
ATOM 2060 O O . ALA A 1 278 ? -3.02 -29.547 -5.223 1 97.25 278 ALA A O 1
ATOM 2061 N N . GLU A 1 279 ? -1.109 -28.438 -5.094 1 98.25 279 GLU A N 1
ATOM 2062 C CA . GLU A 1 279 ? -1.08 -28.141 -6.52 1 98.25 279 GLU A CA 1
ATOM 2063 C C . GLU A 1 279 ? -0.979 -29.422 -7.348 1 98.25 279 GLU A C 1
ATOM 2065 O O . GLU A 1 279 ? -1.698 -29.594 -8.336 1 98.25 279 GLU A O 1
ATOM 2070 N N . HIS A 1 280 ? -0.106 -30.344 -6.93 1 98.5 280 HIS A N 1
ATOM 2071 C CA . HIS A 1 280 ? 0.023 -31.641 -7.598 1 98.5 280 HIS A CA 1
ATOM 2072 C C . HIS A 1 280 ? -1.29 -32.406 -7.562 1 98.5 280 HIS A C 1
ATOM 2074 O O . HIS A 1 280 ? -1.707 -33 -8.57 1 98.5 280 HIS A O 1
ATOM 2080 N N . ALA A 1 281 ? -1.909 -32.438 -6.418 1 98 281 ALA A N 1
ATOM 2081 C CA . ALA A 1 281 ? -3.166 -33.156 -6.262 1 98 281 ALA A CA 1
ATOM 2082 C C . ALA A 1 281 ? -4.238 -32.625 -7.203 1 98 281 ALA A C 1
ATOM 2084 O O . ALA A 1 281 ? -4.992 -33.375 -7.801 1 98 281 ALA A O 1
ATOM 2085 N N . GLY A 1 282 ? -4.281 -31.312 -7.27 1 97.88 282 GLY A N 1
ATOM 2086 C CA . GLY A 1 282 ? -5.219 -30.703 -8.195 1 97.88 282 GLY A CA 1
ATOM 2087 C C . GLY A 1 282 ? -4.945 -31.047 -9.648 1 97.88 282 GLY A C 1
ATOM 2088 O O . GLY A 1 282 ? -5.871 -31.344 -10.406 1 97.88 282 GLY A O 1
ATOM 2089 N N . PHE A 1 283 ? -3.717 -31.031 -10 1 98.62 283 PHE A N 1
ATOM 2090 C CA . PHE A 1 283 ? -3.314 -31.375 -11.359 1 98.62 283 PHE A CA 1
ATOM 2091 C C . PHE A 1 283 ? -3.666 -32.812 -11.68 1 98.62 283 PHE A C 1
ATOM 2093 O O . PHE A 1 283 ? -4.234 -33.125 -12.734 1 98.62 283 PHE A O 1
ATOM 2100 N N . VAL A 1 284 ? -3.365 -33.719 -10.789 1 98.75 284 VAL A N 1
ATOM 2101 C CA . VAL A 1 284 ? -3.633 -35.156 -10.953 1 98.75 284 VAL A CA 1
ATOM 2102 C C . VAL A 1 284 ? -5.137 -35.375 -11.078 1 98.75 284 VAL A C 1
ATOM 2104 O O . VAL A 1 284 ? -5.586 -36.125 -11.945 1 98.75 284 VAL A O 1
ATOM 2107 N N . ALA A 1 285 ? -5.879 -34.719 -10.281 1 98.5 285 ALA A N 1
ATOM 2108 C CA . ALA A 1 285 ? -7.332 -34.844 -10.336 1 98.5 285 ALA A CA 1
ATOM 2109 C C . ALA A 1 285 ? -7.879 -34.344 -11.672 1 98.5 285 ALA A C 1
ATOM 2111 O O . ALA A 1 285 ? -8.82 -34.938 -12.219 1 98.5 285 ALA A O 1
ATOM 2112 N N . ALA A 1 286 ? -7.309 -33.281 -12.164 1 98.62 286 ALA A N 1
ATOM 2113 C CA . ALA A 1 286 ? -7.723 -32.781 -13.469 1 98.62 286 ALA A CA 1
ATOM 2114 C C . ALA A 1 286 ? -7.41 -33.781 -14.578 1 98.62 286 ALA A C 1
ATOM 2116 O O . ALA A 1 286 ? -8.227 -34 -15.477 1 98.62 286 ALA A O 1
ATOM 2117 N N . CYS A 1 287 ? -6.309 -34.438 -14.492 1 98.62 287 CYS A N 1
ATOM 2118 C CA . CYS A 1 287 ? -5.852 -35.375 -15.523 1 98.62 287 CYS A CA 1
ATOM 2119 C C . CYS A 1 287 ? -6.637 -36.688 -15.469 1 98.62 287 CYS A C 1
ATOM 2121 O O . CYS A 1 287 ? -7.031 -37.219 -16.5 1 98.62 287 CYS A O 1
ATOM 2123 N N . LEU A 1 288 ? -6.871 -37.188 -14.258 1 98.31 288 LEU A N 1
ATOM 2124 C CA . LEU A 1 288 ? -7.406 -38.531 -14.102 1 98.31 288 LEU A CA 1
ATOM 2125 C C . LEU A 1 288 ? -8.93 -38.5 -14 1 98.31 288 LEU A C 1
ATOM 2127 O O . LEU A 1 288 ? -9.602 -39.438 -14.461 1 98.31 288 LEU A O 1
ATOM 2131 N N . ASP A 1 289 ? -9.484 -37.375 -13.367 1 97.81 289 ASP A N 1
ATOM 2132 C CA . ASP A 1 289 ? -10.898 -37.375 -13.008 1 97.81 289 ASP A CA 1
ATOM 2133 C C . ASP A 1 289 ? -11.664 -36.312 -13.781 1 97.81 289 ASP A C 1
ATOM 2135 O O . ASP A 1 289 ? -12.891 -36.188 -13.672 1 97.81 289 ASP A O 1
ATOM 2139 N N . GLY A 1 290 ? -10.992 -35.531 -14.477 1 97.44 290 GLY A N 1
ATOM 2140 C CA . GLY A 1 290 ? -11.648 -34.469 -15.195 1 97.44 290 GLY A CA 1
ATOM 2141 C C . GLY A 1 290 ? -12.062 -33.312 -14.305 1 97.44 290 GLY A C 1
ATOM 2142 O O . GLY A 1 290 ? -12.977 -32.531 -14.641 1 97.44 290 GLY A O 1
ATOM 2143 N N . ALA A 1 291 ? -11.438 -33.188 -13.164 1 97.75 291 ALA A N 1
ATOM 2144 C CA . ALA A 1 291 ? -11.703 -32.062 -12.273 1 97.75 291 ALA A CA 1
ATOM 2145 C C . ALA A 1 291 ? -11.32 -30.734 -12.93 1 97.75 291 ALA A C 1
ATOM 2147 O O . ALA A 1 291 ? -10.508 -30.703 -13.852 1 97.75 291 ALA A O 1
ATOM 2148 N N . PRO A 1 292 ? -11.914 -29.656 -12.477 1 96.88 292 PRO A N 1
ATOM 2149 C CA . PRO A 1 292 ? -11.547 -28.344 -13.023 1 96.88 292 PRO A CA 1
ATOM 2150 C C . PRO A 1 292 ? -10.086 -27.984 -12.766 1 96.88 292 PRO A C 1
ATOM 2152 O O . PRO A 1 292 ? -9.555 -28.281 -11.695 1 96.88 292 PRO A O 1
ATOM 2155 N N . VAL A 1 293 ? -9.484 -27.391 -13.766 1 98.25 293 VAL A N 1
ATOM 2156 C CA . VAL A 1 293 ? -8.117 -26.906 -13.617 1 98.25 293 VAL A CA 1
ATOM 2157 C C . VAL A 1 293 ? -8.117 -25.578 -12.867 1 98.25 293 VAL A C 1
ATOM 2159 O O . VAL A 1 293 ? -8.633 -24.578 -13.375 1 98.25 293 VAL A O 1
ATOM 2162 N N . ARG A 1 294 ? -7.523 -25.469 -11.773 1 95.75 294 ARG A N 1
ATOM 2163 C CA . ARG A 1 294 ? -7.602 -24.297 -10.906 1 95.75 294 ARG A CA 1
ATOM 2164 C C . ARG A 1 294 ? -6.883 -23.094 -11.531 1 95.75 294 ARG A C 1
ATOM 2166 O O . ARG A 1 294 ? -7.363 -21.969 -11.453 1 95.75 294 ARG A O 1
ATOM 2173 N N . VAL A 1 295 ? -5.719 -23.359 -12.07 1 98.12 295 VAL A N 1
ATOM 2174 C CA . VAL A 1 295 ? -4.965 -22.344 -12.789 1 98.12 295 VAL A CA 1
ATOM 2175 C C . VAL A 1 295 ? -4.68 -22.812 -14.219 1 98.12 295 VAL A C 1
ATOM 2177 O O . VAL A 1 295 ? -3.619 -23.375 -14.492 1 98.12 295 VAL A O 1
ATOM 2180 N N . ASP A 1 296 ? -5.547 -22.484 -15.102 1 98.5 296 ASP A N 1
ATOM 2181 C CA . ASP A 1 296 ? -5.418 -22.969 -16.469 1 98.5 296 ASP A CA 1
ATOM 2182 C C . ASP A 1 296 ? -4.539 -22.047 -17.312 1 98.5 296 ASP A C 1
ATOM 2184 O O . ASP A 1 296 ? -3.959 -21.094 -16.781 1 98.5 296 ASP A O 1
ATOM 2188 N N . GLY A 1 297 ? -4.402 -22.391 -18.547 1 98.56 297 GLY A N 1
ATOM 2189 C CA . GLY A 1 297 ? -3.562 -21.609 -19.438 1 98.56 297 GLY A CA 1
ATOM 2190 C C . GLY A 1 297 ? -3.984 -20.156 -19.547 1 98.56 297 GLY A C 1
ATOM 2191 O O . GLY A 1 297 ? -3.137 -19.266 -19.594 1 98.56 297 GLY A O 1
ATOM 2192 N N . ALA A 1 298 ? -5.262 -19.906 -19.562 1 98 298 ALA A N 1
ATOM 2193 C CA . ALA A 1 298 ? -5.773 -18.531 -19.688 1 98 298 ALA A CA 1
ATOM 2194 C C . ALA A 1 298 ? -5.379 -17.703 -18.469 1 98 298 ALA A C 1
ATOM 2196 O O . ALA A 1 298 ? -4.996 -16.531 -18.594 1 98 298 ALA A O 1
ATOM 2197 N N . ALA A 1 299 ? -5.477 -18.297 -17.328 1 97.62 299 ALA A N 1
ATOM 2198 C CA . ALA A 1 299 ? -5.074 -17.609 -16.109 1 97.62 299 ALA A CA 1
ATOM 2199 C C . ALA A 1 299 ? -3.582 -17.297 -16.125 1 97.62 299 ALA A C 1
ATOM 2201 O O . ALA A 1 299 ? -3.17 -16.188 -15.766 1 97.62 299 ALA A O 1
ATOM 2202 N N . GLY A 1 300 ? -2.803 -18.281 -16.516 1 98.25 300 GLY A N 1
ATOM 2203 C CA . GLY A 1 300 ? -1.37 -18.062 -16.625 1 98.25 300 GLY A CA 1
ATOM 2204 C C . GLY A 1 300 ? -1.012 -16.969 -17.609 1 98.25 300 GLY A C 1
ATOM 2205 O O . GLY A 1 300 ? -0.111 -16.172 -17.344 1 98.25 300 GLY A O 1
ATOM 2206 N N . ARG A 1 301 ? -1.718 -16.953 -18.688 1 98.44 301 ARG A N 1
ATOM 2207 C CA . ARG A 1 301 ? -1.479 -15.945 -19.719 1 98.44 301 ARG A CA 1
ATOM 2208 C C . ARG A 1 301 ? -1.818 -14.547 -19.203 1 98.44 301 ARG A C 1
ATOM 2210 O O . ARG A 1 301 ? -1.107 -13.586 -19.5 1 98.44 301 ARG A O 1
ATOM 2217 N N . ALA A 1 302 ? -2.904 -14.414 -18.516 1 98.19 302 ALA A N 1
ATOM 2218 C CA . ALA A 1 302 ? -3.322 -13.125 -17.969 1 98.19 302 ALA A CA 1
ATOM 2219 C C . ALA A 1 302 ? -2.289 -12.586 -16.984 1 98.19 302 ALA A C 1
ATOM 2221 O O . ALA A 1 302 ? -1.967 -11.398 -17 1 98.19 302 ALA A O 1
ATOM 2222 N N . ALA A 1 303 ? -1.798 -13.477 -16.156 1 98.12 303 ALA A N 1
ATOM 2223 C CA . ALA A 1 303 ? -0.767 -13.078 -15.195 1 98.12 303 ALA A CA 1
ATOM 2224 C C . ALA A 1 303 ? 0.504 -12.633 -15.914 1 98.12 303 ALA A C 1
ATOM 2226 O O . ALA A 1 303 ? 1.118 -11.633 -15.547 1 98.12 303 ALA A O 1
ATOM 2227 N N . LEU A 1 304 ? 0.866 -13.367 -16.953 1 98 304 LEU A N 1
ATOM 2228 C CA . LEU A 1 304 ? 2.041 -13.016 -17.734 1 98 304 LEU A CA 1
ATOM 2229 C C . LEU A 1 304 ? 1.85 -11.664 -18.422 1 98 304 LEU A C 1
ATOM 2231 O O . LEU A 1 304 ? 2.74 -10.805 -18.375 1 98 304 LEU A O 1
ATOM 2235 N N . ASP A 1 305 ? 0.715 -11.477 -19.016 1 98.38 305 ASP A N 1
ATOM 2236 C CA . ASP A 1 305 ? 0.41 -10.211 -19.672 1 98.38 305 ASP A CA 1
ATOM 2237 C C . ASP A 1 305 ? 0.553 -9.039 -18.703 1 98.38 305 ASP A C 1
ATOM 2239 O O . ASP A 1 305 ? 1.221 -8.047 -19 1 98.38 305 ASP A O 1
ATOM 2243 N N . ALA A 1 306 ? -0.034 -9.172 -17.547 1 98.44 306 ALA A N 1
ATOM 2244 C CA . ALA A 1 306 ? 0.029 -8.125 -16.547 1 98.44 306 ALA A CA 1
ATOM 2245 C C . ALA A 1 306 ? 1.47 -7.863 -16.109 1 98.44 306 ALA A C 1
ATOM 2247 O O . ALA A 1 306 ? 1.891 -6.711 -16 1 98.44 306 ALA A O 1
ATOM 2248 N N . ALA A 1 307 ? 2.191 -8.922 -15.891 1 97.88 307 ALA A N 1
ATOM 2249 C CA . ALA A 1 307 ? 3.584 -8.781 -15.469 1 97.88 307 ALA A CA 1
ATOM 2250 C C . ALA A 1 307 ? 4.406 -8.039 -16.516 1 97.88 307 ALA A C 1
ATOM 2252 O O . ALA A 1 307 ? 5.215 -7.168 -16.172 1 97.88 307 ALA A O 1
ATOM 2253 N N . LEU A 1 308 ? 4.215 -8.391 -17.766 1 97.25 308 LEU A N 1
ATOM 2254 C CA . LEU A 1 308 ? 4.941 -7.734 -18.859 1 97.25 308 LEU A CA 1
ATOM 2255 C C . LEU A 1 308 ? 4.559 -6.262 -18.953 1 97.25 308 LEU A C 1
ATOM 2257 O O . LEU A 1 308 ? 5.418 -5.406 -19.172 1 97.25 308 LEU A O 1
ATOM 2261 N N . ARG A 1 309 ? 3.314 -5.945 -18.781 1 97.94 309 ARG A N 1
ATOM 2262 C CA . ARG A 1 309 ? 2.863 -4.559 -18.781 1 97.94 309 ARG A CA 1
ATOM 2263 C C . ARG A 1 309 ? 3.457 -3.779 -17.625 1 97.94 309 ARG A C 1
ATOM 2265 O O . ARG A 1 309 ? 3.775 -2.596 -17.75 1 97.94 309 ARG A O 1
ATOM 2272 N N . VAL A 1 310 ? 3.549 -4.414 -16.453 1 97.62 310 VAL A N 1
ATOM 2273 C CA . VAL A 1 310 ? 4.176 -3.783 -15.289 1 97.62 310 VAL A CA 1
ATOM 2274 C C . VAL A 1 310 ? 5.637 -3.465 -15.602 1 97.62 310 VAL A C 1
ATOM 2276 O O . VAL A 1 310 ? 6.109 -2.363 -15.312 1 97.62 310 VAL A O 1
ATOM 2279 N N . GLU A 1 311 ? 6.352 -4.398 -16.234 1 95.38 311 GLU A N 1
ATOM 2280 C CA . GLU A 1 311 ? 7.746 -4.176 -16.609 1 95.38 311 GLU A CA 1
ATOM 2281 C C . GLU A 1 311 ? 7.887 -2.992 -17.562 1 95.38 311 GLU A C 1
ATOM 2283 O O . GLU A 1 311 ? 8.797 -2.172 -17.406 1 95.38 311 GLU A O 1
ATOM 2288 N N . GLU A 1 312 ? 7.012 -2.934 -18.484 1 95.62 312 GLU A N 1
ATOM 2289 C CA . GLU A 1 312 ? 7.02 -1.816 -19.422 1 95.62 312 GLU A CA 1
ATOM 2290 C C . GLU A 1 312 ? 6.766 -0.492 -18.703 1 95.62 312 GLU A C 1
ATOM 2292 O O . GLU A 1 312 ? 7.418 0.512 -19 1 95.62 312 GLU A O 1
ATOM 2297 N N . ALA A 1 313 ? 5.797 -0.525 -17.797 1 95.19 313 ALA A N 1
ATOM 2298 C CA . ALA A 1 313 ? 5.465 0.675 -17.031 1 95.19 313 ALA A CA 1
ATOM 2299 C C . ALA A 1 313 ? 6.641 1.111 -16.156 1 95.19 313 ALA A C 1
ATOM 2301 O O . ALA A 1 313 ? 6.871 2.309 -15.969 1 95.19 313 ALA A O 1
ATOM 2302 N N . LEU A 1 314 ? 7.363 0.197 -15.617 1 94.12 314 LEU A N 1
ATOM 2303 C CA . LEU A 1 314 ? 8.547 0.487 -14.812 1 94.12 314 LEU A CA 1
ATOM 2304 C C . LEU A 1 314 ? 9.602 1.206 -15.648 1 94.12 314 LEU A C 1
ATOM 2306 O O . LEU A 1 314 ? 10.172 2.203 -15.203 1 94.12 314 LEU A O 1
ATOM 2310 N N . ALA A 1 315 ? 9.836 0.689 -16.812 1 92 315 ALA A N 1
ATOM 2311 C CA . ALA A 1 315 ? 10.82 1.303 -17.719 1 92 315 ALA A CA 1
ATOM 2312 C C . ALA A 1 315 ? 10.414 2.729 -18.078 1 92 315 ALA A C 1
ATOM 2314 O O . ALA A 1 315 ? 11.25 3.637 -18.078 1 92 315 ALA A O 1
ATOM 2315 N N . ALA A 1 316 ? 9.133 2.932 -18.297 1 90.56 316 ALA A N 1
ATOM 2316 C CA . ALA A 1 316 ? 8.625 4.25 -18.656 1 90.56 316 ALA A CA 1
ATOM 2317 C C . ALA A 1 316 ? 8.758 5.227 -17.484 1 90.56 316 ALA A C 1
ATOM 2319 O O . ALA A 1 316 ? 9.094 6.395 -17.688 1 90.56 316 ALA A O 1
ATOM 2320 N N . SER A 1 317 ? 8.461 4.715 -16.312 1 88.56 317 SER A N 1
ATOM 2321 C CA . SER A 1 317 ? 8.531 5.559 -15.133 1 88.56 317 SER A CA 1
ATOM 2322 C C . SER A 1 317 ? 9.969 5.988 -14.844 1 88.56 317 SER A C 1
ATOM 2324 O O . SER A 1 317 ? 10.211 7.125 -14.43 1 88.56 317 SER A O 1
ATOM 2326 N N . ARG A 1 318 ? 10.906 5.156 -15.031 1 87.5 318 ARG A N 1
ATOM 2327 C CA . ARG A 1 318 ? 12.312 5.484 -14.836 1 87.5 318 ARG A CA 1
ATOM 2328 C C . ARG A 1 318 ? 12.781 6.535 -15.836 1 87.5 318 ARG A C 1
ATOM 2330 O O . ARG A 1 318 ? 13.516 7.457 -15.477 1 87.5 318 ARG A O 1
ATOM 2337 N N . LEU A 1 319 ? 12.312 6.344 -16.984 1 84.69 319 LEU A N 1
ATOM 2338 C CA . LEU A 1 319 ? 12.641 7.332 -18 1 84.69 319 LEU A CA 1
ATOM 2339 C C . LEU A 1 319 ? 12.062 8.695 -17.656 1 84.69 319 LEU A C 1
ATOM 2341 O O . LEU A 1 319 ? 12.742 9.719 -17.781 1 84.69 319 LEU A O 1
ATOM 2345 N N . ALA A 1 320 ? 10.859 8.711 -17.172 1 80.69 320 ALA A N 1
ATOM 2346 C CA . ALA A 1 320 ? 10.188 9.953 -16.797 1 80.69 320 ALA A CA 1
ATOM 2347 C C . ALA A 1 320 ? 10.883 10.609 -15.602 1 80.69 320 ALA A C 1
ATOM 2349 O O . ALA A 1 320 ? 10.922 11.844 -15.5 1 80.69 320 ALA A O 1
ATOM 2350 N N . ALA A 1 321 ? 11.43 9.742 -14.758 1 82.81 321 ALA A N 1
ATOM 2351 C CA . ALA A 1 321 ? 12.102 10.242 -13.562 1 82.81 321 ALA A CA 1
ATOM 2352 C C . ALA A 1 321 ? 13.555 10.609 -13.859 1 82.81 321 ALA A C 1
ATOM 2354 O O . ALA A 1 321 ? 14.227 11.227 -13.039 1 82.81 321 ALA A O 1
ATOM 2355 N N . GLY A 1 322 ? 14.016 10.258 -15.008 1 79.62 322 GLY A N 1
ATOM 2356 C CA . GLY A 1 322 ? 15.383 10.547 -15.391 1 79.62 322 GLY A CA 1
ATOM 2357 C C . GLY A 1 322 ? 16.391 9.641 -14.711 1 79.62 322 GLY A C 1
ATOM 2358 O O . GLY A 1 322 ? 17.5 10.07 -14.367 1 79.62 322 GLY A O 1
ATOM 2359 N N . VAL A 1 323 ? 15.922 8.516 -14.438 1 79.69 323 VAL A N 1
ATOM 2360 C CA . VAL A 1 323 ? 16.828 7.566 -13.797 1 79.69 323 VAL A CA 1
ATOM 2361 C C . VAL A 1 323 ? 16.891 6.277 -14.617 1 79.69 323 VAL A C 1
ATOM 2363 O O . VAL A 1 323 ? 15.93 5.918 -15.289 1 79.69 323 VAL A O 1
ATOM 2366 N N . MET B 1 1 ? 10.492 39.281 24.203 1 84.69 1 MET B N 1
ATOM 2367 C CA . MET B 1 1 ? 9.25 39.781 23.625 1 84.69 1 MET B CA 1
ATOM 2368 C C . MET B 1 1 ? 8.227 38.656 23.469 1 84.69 1 MET B C 1
ATOM 2370 O O . MET B 1 1 ? 8.594 37.531 23.172 1 84.69 1 MET B O 1
ATOM 2374 N N . ARG B 1 2 ? 6.918 38.938 23.969 1 95.88 2 ARG B N 1
ATOM 2375 C CA . ARG B 1 2 ? 5.879 37.938 23.875 1 95.88 2 ARG B CA 1
ATOM 2376 C C . ARG B 1 2 ? 4.875 38.25 22.781 1 95.88 2 ARG B C 1
ATOM 2378 O O . ARG B 1 2 ? 4.555 39.438 22.562 1 95.88 2 ARG B O 1
ATOM 2385 N N . LEU B 1 3 ? 4.48 37.281 22.062 1 98.44 3 LEU B N 1
ATOM 2386 C CA . LEU B 1 3 ? 3.463 37.438 21.031 1 98.44 3 LEU B CA 1
ATOM 2387 C C . LEU B 1 3 ? 2.064 37.438 21.641 1 98.44 3 LEU B C 1
ATOM 2389 O O . LEU B 1 3 ? 1.67 36.5 22.328 1 98.44 3 LEU B O 1
ATOM 2393 N N . LYS B 1 4 ? 1.373 38.562 21.438 1 98.81 4 LYS B N 1
ATOM 2394 C CA . LYS B 1 4 ? -0.036 38.562 21.812 1 98.81 4 LYS B CA 1
ATOM 2395 C C . LYS B 1 4 ? -0.856 37.688 20.875 1 98.81 4 LYS B C 1
ATOM 2397 O O . LYS B 1 4 ? -1.05 38.031 19.703 1 98.81 4 LYS B O 1
ATOM 2402 N N . LEU B 1 5 ? -1.318 36.594 21.453 1 98.81 5 LEU B N 1
ATOM 2403 C CA . LEU B 1 5 ? -1.954 35.562 20.641 1 98.81 5 LEU B CA 1
ATOM 2404 C C . LEU B 1 5 ? -3.42 35.406 21.016 1 98.81 5 LEU B C 1
ATOM 2406 O O . LEU B 1 5 ? -3.764 35.406 22.203 1 98.81 5 LEU B O 1
ATOM 2410 N N . GLY B 1 6 ? -4.293 35.406 20.047 1 98.81 6 GLY B N 1
ATOM 2411 C CA . GLY B 1 6 ? -5.684 35 20.219 1 98.81 6 GLY B CA 1
ATOM 2412 C C . GLY B 1 6 ? -6.023 33.688 19.578 1 98.81 6 GLY B C 1
ATOM 2413 O O . GLY B 1 6 ? -5.395 33.281 18.594 1 98.81 6 GLY B O 1
ATOM 2414 N N . VAL B 1 7 ? -7.039 32.969 20.094 1 98.88 7 VAL B N 1
ATOM 2415 C CA . VAL B 1 7 ? -7.473 31.688 19.5 1 98.88 7 VAL B CA 1
ATOM 2416 C C . VAL B 1 7 ? -8.953 31.781 19.141 1 98.88 7 VAL B C 1
ATOM 2418 O O . VAL B 1 7 ? -9.781 32.156 19.969 1 98.88 7 VAL B O 1
ATOM 2421 N N . LEU B 1 8 ? -9.219 31.531 17.875 1 98.81 8 LEU B N 1
ATOM 2422 C CA . LEU B 1 8 ? -10.586 31.469 17.375 1 98.81 8 LEU B CA 1
ATOM 2423 C C . LEU B 1 8 ? -11.031 30.031 17.188 1 98.81 8 LEU B C 1
ATOM 2425 O O . LEU B 1 8 ? -10.562 29.344 16.266 1 98.81 8 LEU B O 1
ATOM 2429 N N . GLY B 1 9 ? -11.961 29.562 17.984 1 98.06 9 GLY B N 1
ATOM 2430 C CA . GLY B 1 9 ? -12.398 28.188 18.031 1 98.06 9 GLY B CA 1
ATOM 2431 C C . GLY B 1 9 ? -11.875 27.438 19.234 1 98.06 9 GLY B C 1
ATOM 2432 O O . GLY B 1 9 ? -10.664 27.312 19.438 1 98.06 9 GLY B O 1
ATOM 2433 N N . ALA B 1 10 ? -12.805 26.922 20.031 1 96.69 10 ALA B N 1
ATOM 2434 C CA . ALA B 1 10 ? -12.438 26.219 21.266 1 96.69 10 ALA B CA 1
ATOM 2435 C C . ALA B 1 10 ? -13.094 24.844 21.312 1 96.69 10 ALA B C 1
ATOM 2437 O O . ALA B 1 10 ? -13.445 24.359 22.391 1 96.69 10 ALA B O 1
ATOM 2438 N N . GLY B 1 11 ? -13.336 24.297 20.125 1 93.44 11 GLY B N 1
ATOM 2439 C CA . GLY B 1 11 ? -13.797 22.922 20.078 1 93.44 11 GLY B CA 1
ATOM 2440 C C . GLY B 1 11 ? -12.758 21.922 20.578 1 93.44 11 GLY B C 1
ATOM 2441 O O . GLY B 1 11 ? -11.875 22.281 21.359 1 93.44 11 GLY B O 1
ATOM 2442 N N . HIS B 1 12 ? -12.891 20.719 20.172 1 88.94 12 HIS B N 1
ATOM 2443 C CA . HIS B 1 12 ? -12.023 19.656 20.672 1 88.94 12 HIS B CA 1
ATOM 2444 C C . HIS B 1 12 ? -10.555 20 20.453 1 88.94 12 HIS B C 1
ATOM 2446 O O . HIS B 1 12 ? -9.766 20.031 21.391 1 88.94 12 HIS B O 1
ATOM 2452 N N . PHE B 1 13 ? -10.25 20.297 19.203 1 91 13 PHE B N 1
ATOM 2453 C CA . PHE B 1 13 ? -8.852 20.578 18.906 1 91 13 PHE B CA 1
ATOM 2454 C C . PHE B 1 13 ? -8.5 22.016 19.297 1 91 13 PHE B C 1
ATOM 2456 O O . PHE B 1 13 ? -7.359 22.297 19.672 1 91 13 PHE B O 1
ATOM 2463 N N . GLY B 1 14 ? -9.422 22.906 19.188 1 96.62 14 GLY B N 1
ATOM 2464 C CA . GLY B 1 14 ? -9.219 24.297 19.578 1 96.62 14 GLY B CA 1
ATOM 2465 C C . GLY B 1 14 ? -8.82 24.438 21.031 1 96.62 14 GLY B C 1
ATOM 2466 O O . GLY B 1 14 ? -7.988 25.281 21.375 1 96.62 14 GLY B O 1
ATOM 2467 N N . ARG B 1 15 ? -9.352 23.594 21.859 1 97.38 15 ARG B N 1
ATOM 2468 C CA . ARG B 1 15 ? -9.008 23.609 23.281 1 97.38 15 ARG B CA 1
ATOM 2469 C C . ARG B 1 15 ? -7.52 23.344 23.484 1 97.38 15 ARG B C 1
ATOM 2471 O O . ARG B 1 15 ? -6.883 24 24.312 1 97.38 15 ARG B O 1
ATOM 2478 N N . PHE B 1 16 ? -6.961 22.469 22.703 1 97.62 16 PHE B N 1
ATOM 2479 C CA . PHE B 1 16 ? -5.543 22.156 22.828 1 97.62 16 PHE B CA 1
ATOM 2480 C C . PHE B 1 16 ? -4.691 23.344 22.406 1 97.62 16 PHE B C 1
ATOM 2482 O O . PHE B 1 16 ? -3.637 23.609 22.984 1 97.62 16 PHE B O 1
ATOM 2489 N N . HIS B 1 17 ? -5.156 24.031 21.422 1 98.56 17 HIS B N 1
ATOM 2490 C CA . HIS B 1 17 ? -4.457 25.234 21.016 1 98.56 17 HIS B CA 1
ATOM 2491 C C . HIS B 1 17 ? -4.441 26.266 22.156 1 98.56 17 HIS B C 1
ATOM 2493 O O . HIS B 1 17 ? -3.41 26.891 22.406 1 98.56 17 HIS B O 1
ATOM 2499 N N . VAL B 1 18 ? -5.57 26.406 22.844 1 98.5 18 VAL B N 1
ATOM 2500 C CA . VAL B 1 18 ? -5.699 27.359 23.938 1 98.5 18 VAL B CA 1
ATOM 2501 C C . VAL B 1 18 ? -4.742 26.984 25.062 1 98.5 18 VAL B C 1
ATOM 2503 O O . VAL B 1 18 ? -3.998 27.828 25.562 1 98.5 18 VAL B O 1
ATOM 2506 N N . LEU B 1 19 ? -4.715 25.734 25.359 1 98.06 19 LEU B N 1
ATOM 2507 C CA . LEU B 1 19 ? -3.875 25.266 26.453 1 98.06 19 LEU B CA 1
ATOM 2508 C C . LEU B 1 19 ? -2.396 25.438 26.125 1 98.06 19 LEU B C 1
ATOM 2510 O O . LEU B 1 19 ? -1.617 25.891 26.969 1 98.06 19 LEU B O 1
ATOM 2514 N N . LYS B 1 20 ? -2.059 25.125 24.906 1 98 20 LYS B N 1
ATOM 2515 C CA . LYS B 1 20 ? -0.668 25.266 24.484 1 98 20 LYS B CA 1
ATOM 2516 C C . LYS B 1 20 ? -0.259 26.734 24.453 1 98 20 LYS B C 1
ATOM 2518 O O . LYS B 1 20 ? 0.863 27.078 24.812 1 98 20 LYS B O 1
ATOM 2523 N N . ALA B 1 21 ? -1.12 27.578 24 1 98.25 21 ALA B N 1
ATOM 2524 C CA . ALA B 1 21 ? -0.843 29 23.922 1 98.25 21 ALA B CA 1
ATOM 2525 C C . ALA B 1 21 ? -0.642 29.594 25.328 1 98.25 21 ALA B C 1
ATOM 2527 O O . ALA B 1 21 ? 0.282 30.375 25.547 1 98.25 21 ALA B O 1
ATOM 2528 N N . ALA B 1 22 ? -1.478 29.172 26.234 1 97.94 22 ALA B N 1
ATOM 2529 C CA . ALA B 1 22 ? -1.412 29.688 27.609 1 97.94 22 ALA B CA 1
ATOM 2530 C C . ALA B 1 22 ? -0.102 29.281 28.281 1 97.94 22 ALA B C 1
ATOM 2532 O O . ALA B 1 22 ? 0.434 30.016 29.109 1 97.94 22 ALA B O 1
ATOM 2533 N N . ALA B 1 23 ? 0.427 28.188 27.844 1 96.75 23 ALA B N 1
ATOM 2534 C CA . ALA B 1 23 ? 1.632 27.641 28.469 1 96.75 23 ALA B CA 1
ATOM 2535 C C . ALA B 1 23 ? 2.885 28.109 27.719 1 96.75 23 ALA B C 1
ATOM 2537 O O . ALA B 1 23 ? 4.004 27.891 28.188 1 96.75 23 ALA B O 1
ATOM 2538 N N . GLY B 1 24 ? 2.703 28.734 26.641 1 96.38 24 GLY B N 1
ATOM 2539 C CA . GLY B 1 24 ? 3.832 29.078 25.797 1 96.38 24 GLY B CA 1
ATOM 2540 C C . GLY B 1 24 ? 4.699 30.172 26.406 1 96.38 24 GLY B C 1
ATOM 2541 O O . GLY B 1 24 ? 4.203 31.25 26.75 1 96.38 24 GLY B O 1
ATOM 2542 N N . PRO B 1 25 ? 5.957 29.953 26.469 1 95.56 25 PRO B N 1
ATOM 2543 C CA . PRO B 1 25 ? 6.824 30.922 27.156 1 95.56 25 PRO B CA 1
ATOM 2544 C C . PRO B 1 25 ? 6.93 32.25 26.422 1 95.56 25 PRO B C 1
ATOM 2546 O O . PRO B 1 25 ? 7.191 33.281 27.047 1 95.56 25 PRO B O 1
ATOM 2549 N N . ARG B 1 26 ? 6.719 32.25 25.141 1 97.81 26 ARG B N 1
ATOM 2550 C CA . ARG B 1 26 ? 6.852 33.5 24.359 1 97.81 26 ARG B CA 1
ATOM 2551 C C . ARG B 1 26 ? 5.492 34 23.875 1 97.81 26 ARG B C 1
ATOM 2553 O O . ARG B 1 26 ? 5.402 34.688 22.875 1 97.81 26 ARG B O 1
ATOM 2560 N N . VAL B 1 27 ? 4.445 33.562 24.625 1 98.38 27 VAL B N 1
ATOM 2561 C CA . VAL B 1 27 ? 3.094 33.875 24.188 1 98.38 27 VAL B CA 1
ATOM 2562 C C . VAL B 1 27 ? 2.328 34.562 25.312 1 98.38 27 VAL B C 1
ATOM 2564 O O . VAL B 1 27 ? 2.467 34.188 26.484 1 98.38 27 VAL B O 1
ATOM 2567 N N . GLU B 1 28 ? 1.686 35.625 25.016 1 98.5 28 GLU B N 1
ATOM 2568 C CA . GLU B 1 28 ? 0.623 36.188 25.844 1 98.5 28 GLU B CA 1
ATOM 2569 C C . GLU B 1 28 ? -0.75 35.906 25.234 1 98.5 28 GLU B C 1
ATOM 2571 O O . GLU B 1 28 ? -1.131 36.562 24.25 1 98.5 28 GLU B O 1
ATOM 2576 N N . LEU B 1 29 ? -1.479 34.938 25.812 1 98.62 29 LEU B N 1
ATOM 2577 C CA . LEU B 1 29 ? -2.824 34.656 25.328 1 98.62 29 LEU B CA 1
ATOM 2578 C C . LEU B 1 29 ? -3.801 35.75 25.75 1 98.62 29 LEU B C 1
ATOM 2580 O O . LEU B 1 29 ? -4.086 35.906 26.938 1 98.62 29 LEU B O 1
ATOM 2584 N N . VAL B 1 30 ? -4.34 36.438 24.828 1 98.31 30 VAL B N 1
ATOM 2585 C CA . VAL B 1 30 ? -5.07 37.656 25.141 1 98.31 30 VAL B CA 1
ATOM 2586 C C . VAL B 1 30 ? -6.566 37.375 25.234 1 98.31 30 VAL B C 1
ATOM 2588 O O . VAL B 1 30 ? -7.34 38.188 25.719 1 98.31 30 VAL B O 1
ATOM 2591 N N . GLY B 1 31 ? -6.949 36.25 24.672 1 97.69 31 GLY B N 1
ATOM 2592 C CA . GLY B 1 31 ? -8.352 35.844 24.688 1 97.69 31 GLY B CA 1
ATOM 2593 C C . GLY B 1 31 ? -8.672 34.75 23.688 1 97.69 31 GLY B C 1
ATOM 2594 O O . GLY B 1 31 ? -7.812 34.344 22.906 1 97.69 31 GLY B O 1
ATOM 2595 N N . LEU B 1 32 ? -9.906 34.25 23.812 1 98.62 32 LEU B N 1
ATOM 2596 C CA . LEU B 1 32 ? -10.398 33.25 22.859 1 98.62 32 LEU B CA 1
ATOM 2597 C C . LEU B 1 32 ? -11.852 33.531 22.5 1 98.62 32 LEU B C 1
ATOM 2599 O O . LEU B 1 32 ? -12.539 34.281 23.172 1 98.62 32 LEU B O 1
ATOM 2603 N N . HIS B 1 33 ? -12.195 32.938 21.344 1 98.56 33 HIS B N 1
ATOM 2604 C CA . HIS B 1 33 ? -13.57 33.031 20.859 1 98.56 33 HIS B CA 1
ATOM 2605 C C . HIS B 1 33 ? -14.086 31.656 20.438 1 98.56 33 HIS B C 1
ATOM 2607 O O . HIS B 1 33 ? -13.344 30.859 19.859 1 98.56 33 HIS B O 1
ATOM 2613 N N . ASP B 1 34 ? -15.32 31.359 20.781 1 98.25 34 ASP B N 1
ATOM 2614 C CA . ASP B 1 34 ? -16.094 30.266 20.203 1 98.25 34 ASP B CA 1
ATOM 2615 C C . ASP B 1 34 ? -17.531 30.688 19.922 1 98.25 34 ASP B C 1
ATOM 2617 O O . ASP B 1 34 ? -18.078 31.547 20.609 1 98.25 34 ASP B O 1
ATOM 2621 N N . HIS B 1 35 ? -18.031 30.094 18.875 1 95.69 35 HIS B N 1
ATOM 2622 C CA . HIS B 1 35 ? -19.422 30.422 18.562 1 95.69 35 HIS B CA 1
ATOM 2623 C C . HIS B 1 35 ? -20.359 30 19.672 1 95.69 35 HIS B C 1
ATOM 2625 O O . HIS B 1 35 ? -21.438 30.578 19.844 1 95.69 35 HIS B O 1
ATOM 2631 N N . ASP B 1 36 ? -19.953 28.953 20.406 1 97.25 36 ASP B N 1
ATOM 2632 C CA . ASP B 1 36 ? -20.672 28.531 21.609 1 97.25 36 ASP B CA 1
ATOM 2633 C C . ASP B 1 36 ? -20.156 29.234 22.844 1 97.25 36 ASP B C 1
ATOM 2635 O O . ASP B 1 36 ? -19.094 28.891 23.375 1 97.25 36 ASP B O 1
ATOM 2639 N N . PRO B 1 37 ? -20.938 30.078 23.391 1 95.94 37 PRO B N 1
ATOM 2640 C CA . PRO B 1 37 ? -20.453 30.875 24.516 1 95.94 37 PRO B CA 1
ATOM 2641 C C . PRO B 1 37 ? -20.125 30.031 25.75 1 95.94 37 PRO B C 1
ATOM 2643 O O . PRO B 1 37 ? -19.219 30.359 26.5 1 95.94 37 PRO B O 1
ATOM 2646 N N . GLU B 1 38 ? -20.875 29 25.922 1 97.5 38 GLU B N 1
ATOM 2647 C CA . GLU B 1 38 ? -20.625 28.141 27.078 1 97.5 38 GLU B CA 1
ATOM 2648 C C . GLU B 1 38 ? -19.281 27.422 26.938 1 97.5 38 GLU B C 1
ATOM 2650 O O . GLU B 1 38 ? -18.516 27.328 27.906 1 97.5 38 GLU B O 1
ATOM 2655 N N . ARG B 1 39 ? -19.016 26.984 25.766 1 97.38 39 ARG B N 1
ATOM 2656 C CA . ARG B 1 39 ? -17.734 26.344 25.484 1 97.38 39 ARG B CA 1
ATOM 2657 C C . ARG B 1 39 ? -16.594 27.328 25.641 1 97.38 39 ARG B C 1
ATOM 2659 O O . ARG B 1 39 ? -15.555 27.016 26.234 1 97.38 39 ARG B O 1
ATOM 2666 N N . ALA B 1 40 ? -16.812 28.516 25.109 1 97.81 40 ALA B N 1
ATOM 2667 C CA . ALA B 1 40 ? -15.789 29.562 25.234 1 97.81 40 ALA B CA 1
ATOM 2668 C C . ALA B 1 40 ? -15.484 29.859 26.703 1 97.81 40 ALA B C 1
ATOM 2670 O O . ALA B 1 40 ? -14.32 29.953 27.094 1 97.81 40 ALA B O 1
ATOM 2671 N N . ALA B 1 41 ? -16.531 29.938 27.484 1 97.38 41 ALA B N 1
ATOM 2672 C CA . ALA B 1 41 ? -16.375 30.266 28.906 1 97.38 41 ALA B CA 1
ATOM 2673 C C . ALA B 1 41 ? -15.648 29.156 29.656 1 97.38 41 ALA B C 1
ATOM 2675 O O . ALA B 1 41 ? -14.812 29.422 30.516 1 97.38 41 ALA B O 1
ATOM 2676 N N . THR B 1 42 ? -16.031 27.984 29.312 1 98 42 THR B N 1
ATOM 2677 C CA . THR B 1 42 ? -15.438 26.828 29.984 1 98 42 THR B CA 1
ATOM 2678 C C . THR B 1 42 ? -13.938 26.766 29.719 1 98 42 THR B C 1
ATOM 2680 O O . THR B 1 42 ? -13.141 26.672 30.656 1 98 42 THR B O 1
ATOM 2683 N N . VAL B 1 43 ? -13.555 26.875 28.484 1 98.25 43 VAL B N 1
ATOM 2684 C CA . VAL B 1 43 ? -12.148 26.766 28.094 1 98.25 43 VAL B CA 1
ATOM 2685 C C . VAL B 1 43 ? -11.375 27.984 28.609 1 98.25 43 VAL B C 1
ATOM 2687 O O . VAL B 1 43 ? -10.242 27.859 29.078 1 98.25 43 VAL B O 1
ATOM 2690 N N . ALA B 1 44 ? -11.969 29.125 28.516 1 97.88 44 ALA B N 1
ATOM 2691 C CA . ALA B 1 44 ? -11.359 30.359 29.031 1 97.88 44 ALA B CA 1
ATOM 2692 C C . ALA B 1 44 ? -11.07 30.25 30.516 1 97.88 44 ALA B C 1
ATOM 2694 O O . ALA B 1 44 ? -10.031 30.719 30.984 1 97.88 44 ALA B O 1
ATOM 2695 N N . GLY B 1 45 ? -11.961 29.656 31.234 1 97.56 45 GLY B N 1
ATOM 2696 C CA . GLY B 1 45 ? -11.812 29.484 32.656 1 97.56 45 GLY B CA 1
ATOM 2697 C C . GLY B 1 45 ? -10.656 28.578 33.031 1 97.56 45 GLY B C 1
ATOM 2698 O O . GLY B 1 45 ? -10.031 28.766 34.094 1 97.56 45 GLY B O 1
ATOM 2699 N N . GLU B 1 46 ? -10.383 27.625 32.188 1 97.62 46 GLU B N 1
ATOM 2700 C CA . GLU B 1 46 ? -9.312 26.672 32.438 1 97.62 46 GLU B CA 1
ATOM 2701 C C . GLU B 1 46 ? -7.953 27.359 32.5 1 97.62 46 GLU B C 1
ATOM 2703 O O . GLU B 1 46 ? -7.043 26.922 33.188 1 97.62 46 GLU B O 1
ATOM 2708 N N . VAL B 1 47 ? -7.832 28.5 31.75 1 97.75 47 VAL B N 1
ATOM 2709 C CA . VAL B 1 47 ? -6.5 29.094 31.625 1 97.75 47 VAL B CA 1
ATOM 2710 C C . VAL B 1 47 ? -6.52 30.531 32.125 1 97.75 47 VAL B C 1
ATOM 2712 O O . VAL B 1 47 ? -5.492 31.219 32.125 1 97.75 47 VAL B O 1
ATOM 2715 N N . GLY B 1 48 ? -7.641 31.078 32.5 1 97 48 GLY B N 1
ATOM 2716 C CA . GLY B 1 48 ? -7.746 32.406 33.094 1 97 48 GLY B CA 1
ATOM 2717 C C . GLY B 1 48 ? -7.648 33.531 32.094 1 97 48 GLY B C 1
ATOM 2718 O O . GLY B 1 48 ? -6.945 34.531 32.344 1 97 48 GLY B O 1
ATOM 2719 N N . VAL B 1 49 ? -8.242 33.406 30.953 1 97.44 49 VAL B N 1
ATOM 2720 C CA . VAL B 1 49 ? -8.281 34.469 29.938 1 97.44 49 VAL B CA 1
ATOM 2721 C C . VAL B 1 49 ? -9.734 34.75 29.578 1 97.44 49 VAL B C 1
ATOM 2723 O O . VAL B 1 49 ? -10.633 33.969 29.859 1 97.44 49 VAL B O 1
ATOM 2726 N N . PRO B 1 50 ? -10 35.906 28.984 1 97.81 50 PRO B N 1
ATOM 2727 C CA . PRO B 1 50 ? -11.391 36.219 28.672 1 97.81 50 PRO B CA 1
ATOM 2728 C C . PRO B 1 50 ? -11.891 35.531 27.422 1 97.81 50 PRO B C 1
ATOM 2730 O O . PRO B 1 50 ? -11.125 35.312 26.469 1 97.81 50 PRO B O 1
ATOM 2733 N N . ALA B 1 51 ? -13.164 35.156 27.484 1 98.38 51 ALA B N 1
ATOM 2734 C CA . ALA B 1 51 ? -13.914 34.812 26.281 1 98.38 51 ALA B CA 1
ATOM 2735 C C . ALA B 1 51 ? -14.508 36.062 25.641 1 98.38 51 ALA B C 1
ATOM 2737 O O . ALA B 1 51 ? -15.242 36.812 26.297 1 98.38 51 ALA B O 1
ATOM 2738 N N . LEU B 1 52 ? -14.148 36.312 24.375 1 98.31 52 LEU B N 1
ATOM 2739 C CA . LEU B 1 52 ? -14.508 37.562 23.703 1 98.31 52 LEU B CA 1
ATOM 2740 C C . LEU B 1 52 ? -15.117 37.281 22.344 1 98.31 52 LEU B C 1
ATOM 2742 O O . LEU B 1 52 ? -14.961 36.188 21.781 1 98.31 52 LEU B O 1
ATOM 2746 N N . PRO B 1 53 ? -15.836 38.281 21.812 1 98 53 PRO B N 1
ATOM 2747 C CA . PRO B 1 53 ? -16.203 38.188 20.391 1 98 53 PRO B CA 1
ATOM 2748 C C . PRO B 1 53 ? -14.977 38.094 19.484 1 98 53 PRO B C 1
ATOM 2750 O O . PRO B 1 53 ? -13.914 38.625 19.812 1 98 53 PRO B O 1
ATOM 2753 N N . ALA B 1 54 ? -15.141 37.5 18.359 1 98.5 54 ALA B N 1
ATOM 2754 C CA . ALA B 1 54 ? -14.039 37.25 17.438 1 98.5 54 ALA B CA 1
ATOM 2755 C C . ALA B 1 54 ? -13.328 38.562 17.078 1 98.5 54 ALA B C 1
ATOM 2757 O O . ALA B 1 54 ? -12.094 38.625 17.094 1 98.5 54 ALA B O 1
ATOM 2758 N N . ALA B 1 55 ? -14.086 39.562 16.844 1 98.31 55 ALA B N 1
ATOM 2759 C CA . ALA B 1 55 ? -13.531 40.844 16.422 1 98.31 55 ALA B CA 1
ATOM 2760 C C . ALA B 1 55 ? -12.648 41.438 17.516 1 98.31 55 ALA B C 1
ATOM 2762 O O . ALA B 1 55 ? -11.625 42.094 17.219 1 98.31 55 ALA B O 1
ATOM 2763 N N . GLU B 1 56 ? -13.008 41.281 18.719 1 98.56 56 GLU B N 1
ATOM 2764 C CA . GLU B 1 56 ? -12.242 41.812 19.828 1 98.56 56 GLU B CA 1
ATOM 2765 C C . GLU B 1 56 ? -10.945 41.031 20.047 1 98.56 56 GLU B C 1
ATOM 2767 O O . GLU B 1 56 ? -9.914 41.625 20.375 1 98.56 56 GLU B O 1
ATOM 2772 N N . VAL B 1 57 ? -11.039 39.688 19.922 1 98.69 57 VAL B N 1
ATOM 2773 C CA . VAL B 1 57 ? -9.836 38.875 20.016 1 98.69 57 VAL B CA 1
ATOM 2774 C C . VAL B 1 57 ? -8.828 39.312 18.953 1 98.69 57 VAL B C 1
ATOM 2776 O O . VAL B 1 57 ? -7.648 39.531 19.266 1 98.69 57 VAL B O 1
ATOM 2779 N N . ILE B 1 58 ? -9.297 39.531 17.719 1 98.81 58 ILE B N 1
ATOM 2780 C CA . ILE B 1 58 ? -8.445 39.938 16.609 1 98.81 58 ILE B CA 1
ATOM 2781 C C . ILE B 1 58 ? -7.844 41.312 16.891 1 98.81 58 ILE B C 1
ATOM 2783 O O . ILE B 1 58 ? -6.648 41.531 16.672 1 98.81 58 ILE B O 1
ATOM 2787 N N . ALA B 1 59 ? -8.625 42.188 17.469 1 98.62 59 ALA B N 1
ATOM 2788 C CA . ALA B 1 59 ? -8.18 43.562 17.719 1 98.62 59 ALA B CA 1
ATOM 2789 C C . ALA B 1 59 ? -7.078 43.594 18.781 1 98.62 59 ALA B C 1
ATOM 2791 O O . ALA B 1 59 ? -6.168 44.406 18.719 1 98.62 59 ALA B O 1
ATOM 2792 N N . ARG B 1 60 ? -7.145 42.688 19.688 1 98.31 60 ARG B N 1
ATOM 2793 C CA . ARG B 1 60 ? -6.23 42.688 20.828 1 98.31 60 ARG B CA 1
ATOM 2794 C C . ARG B 1 60 ? -4.949 41.938 20.516 1 98.31 60 ARG B C 1
ATOM 2796 O O . ARG B 1 60 ? -3.955 42.031 21.234 1 98.31 60 ARG B O 1
ATOM 2803 N N . ALA B 1 61 ? -4.895 41.156 19.469 1 98.75 61 ALA B N 1
ATOM 2804 C CA . ALA B 1 61 ? -3.824 40.188 19.234 1 98.75 61 ALA B CA 1
ATOM 2805 C C . ALA B 1 61 ? -2.84 40.719 18.188 1 98.75 61 ALA B C 1
ATOM 2807 O O . ALA B 1 61 ? -3.174 41.625 17.391 1 98.75 61 ALA B O 1
ATOM 2808 N N . ASP B 1 62 ? -1.601 40.219 18.219 1 98.69 62 ASP B N 1
ATOM 2809 C CA . ASP B 1 62 ? -0.635 40.375 17.125 1 98.69 62 ASP B CA 1
ATOM 2810 C C . ASP B 1 62 ? -0.784 39.25 16.109 1 98.69 62 ASP B C 1
ATOM 2812 O O . ASP B 1 62 ? -0.381 39.375 14.953 1 98.69 62 ASP B O 1
ATOM 2816 N N . ALA B 1 63 ? -1.318 38.125 16.594 1 98.88 63 ALA B N 1
ATOM 2817 C CA . ALA B 1 63 ? -1.511 36.906 15.805 1 98.88 63 ALA B CA 1
ATOM 2818 C C . ALA B 1 63 ? -2.709 36.125 16.312 1 98.88 63 ALA B C 1
ATOM 2820 O O . ALA B 1 63 ? -3.076 36.219 17.484 1 98.88 63 ALA B O 1
ATOM 2821 N N . VAL B 1 64 ? -3.291 35.344 15.398 1 98.88 64 VAL B N 1
ATOM 2822 C CA . VAL B 1 64 ? -4.43 34.531 15.812 1 98.88 64 VAL B CA 1
ATOM 2823 C C . VAL B 1 64 ? -4.258 33.125 15.289 1 98.88 64 VAL B C 1
ATOM 2825 O O . VAL B 1 64 ? -3.635 32.906 14.242 1 98.88 64 VAL B O 1
ATOM 2828 N N . ILE B 1 65 ? -4.781 32.156 16.031 1 98.94 65 ILE B N 1
ATOM 2829 C CA . ILE B 1 65 ? -4.973 30.781 15.594 1 98.94 65 ILE B CA 1
ATOM 2830 C C . ILE B 1 65 ? -6.449 30.547 15.266 1 98.94 65 ILE B C 1
ATOM 2832 O O . ILE B 1 65 ? -7.328 30.859 16.062 1 98.94 65 ILE B O 1
ATOM 2836 N N . VAL B 1 66 ? -6.688 30.078 14.062 1 98.81 66 VAL B N 1
ATOM 2837 C CA . VAL B 1 66 ? -8.039 29.734 13.641 1 98.81 66 VAL B CA 1
ATOM 2838 C C . VAL B 1 66 ? -8.219 28.219 13.695 1 98.81 66 VAL B C 1
ATOM 2840 O O . VAL B 1 66 ? -7.711 27.5 12.836 1 98.81 66 VAL B O 1
ATOM 2843 N N . ALA B 1 67 ? -8.961 27.734 14.664 1 98 67 ALA B N 1
ATOM 2844 C CA . ALA B 1 67 ? -9.211 26.312 14.883 1 98 67 ALA B CA 1
ATOM 2845 C C . ALA B 1 67 ? -10.711 26.016 14.906 1 98 67 ALA B C 1
ATOM 2847 O O . ALA B 1 67 ? -11.203 25.344 15.805 1 98 67 ALA B O 1
ATOM 2848 N N . THR B 1 68 ? -11.438 26.594 13.938 1 96.56 68 THR B N 1
ATOM 2849 C CA . THR B 1 68 ? -12.875 26.406 13.742 1 96.56 68 THR B CA 1
ATOM 2850 C C . THR B 1 68 ? -13.141 25.359 12.664 1 96.56 68 THR B C 1
ATOM 2852 O O . THR B 1 68 ? -12.211 24.859 12.031 1 96.56 68 THR B O 1
ATOM 2855 N N . PRO B 1 69 ? -14.406 24.969 12.508 1 93.25 69 PRO B N 1
ATOM 2856 C CA . PRO B 1 69 ? -14.703 24.172 11.32 1 93.25 69 PRO B CA 1
ATOM 2857 C C . PRO B 1 69 ? -14.289 24.844 10.023 1 93.25 69 PRO B C 1
ATOM 2859 O O . PRO B 1 69 ? -14.281 26.078 9.945 1 93.25 69 PRO B O 1
ATOM 2862 N N . THR B 1 70 ? -14.039 24.078 9.055 1 94.19 70 THR B N 1
ATOM 2863 C CA . THR B 1 70 ? -13.406 24.516 7.816 1 94.19 70 THR B CA 1
ATOM 2864 C C . THR B 1 70 ? -14.219 25.641 7.168 1 94.19 70 THR B C 1
ATOM 2866 O O . THR B 1 70 ? -13.648 26.578 6.609 1 94.19 70 THR B O 1
ATOM 2869 N N . ALA B 1 71 ? -15.469 25.562 7.316 1 94.06 71 ALA B N 1
ATOM 2870 C CA . ALA B 1 71 ? -16.359 26.516 6.672 1 94.06 71 ALA B CA 1
ATOM 2871 C C . ALA B 1 71 ? -16.062 27.938 7.148 1 94.06 71 ALA B C 1
ATOM 2873 O O . ALA B 1 71 ? -16.391 28.906 6.461 1 94.06 71 ALA B O 1
ATOM 2874 N N . PHE B 1 72 ? -15.375 28.094 8.273 1 96.88 72 PHE B N 1
ATOM 2875 C CA . PHE B 1 72 ? -15.164 29.406 8.852 1 96.88 72 PHE B CA 1
ATOM 2876 C C . PHE B 1 72 ? -13.703 29.828 8.727 1 96.88 72 PHE B C 1
ATOM 2878 O O . PHE B 1 72 ? -13.336 30.938 9.109 1 96.88 72 PHE B O 1
ATOM 2885 N N . HIS B 1 73 ? -12.836 28.984 8.188 1 98.19 73 HIS B N 1
ATOM 2886 C CA . HIS B 1 73 ? -11.414 29.266 8.078 1 98.19 73 HIS B CA 1
ATOM 2887 C C . HIS B 1 73 ? -11.172 30.562 7.301 1 98.19 73 HIS B C 1
ATOM 2889 O O . HIS B 1 73 ? -10.531 31.484 7.809 1 98.19 73 HIS B O 1
ATOM 2895 N N . HIS B 1 74 ? -11.773 30.609 6.129 1 98.56 74 HIS B N 1
ATOM 2896 C CA . HIS B 1 74 ? -11.5 31.734 5.246 1 98.56 74 HIS B CA 1
ATOM 2897 C C . HIS B 1 74 ? -11.938 33.062 5.875 1 98.56 74 HIS B C 1
ATOM 2899 O O . HIS B 1 74 ? -11.141 34 5.98 1 98.56 74 HIS B O 1
ATOM 2905 N N . GLY B 1 75 ? -13.156 33.094 6.297 1 98.56 75 GLY B N 1
ATOM 2906 C CA . GLY B 1 75 ? -13.711 34.312 6.836 1 98.56 75 GLY B CA 1
ATOM 2907 C C . GLY B 1 75 ? -12.914 34.875 8.008 1 98.56 75 GLY B C 1
ATOM 2908 O O . GLY B 1 75 ? -12.57 36.062 8.023 1 98.56 75 GLY B O 1
ATOM 2909 N N . LEU B 1 76 ? -12.578 34.031 8.938 1 98.75 76 LEU B N 1
ATOM 2910 C CA . LEU B 1 76 ? -11.891 34.469 10.156 1 98.75 76 LEU B CA 1
ATOM 2911 C C . LEU B 1 76 ? -10.43 34.781 9.867 1 98.75 76 LEU B C 1
ATOM 2913 O O . LEU B 1 76 ? -9.898 35.781 10.383 1 98.75 76 LEU B O 1
ATOM 2917 N N . ALA B 1 77 ? -9.812 33.969 9.055 1 98.88 77 ALA B N 1
ATOM 2918 C CA . ALA B 1 77 ? -8.43 34.25 8.68 1 98.88 77 ALA B CA 1
ATOM 2919 C C . ALA B 1 77 ? -8.328 35.562 7.891 1 98.88 77 ALA B C 1
ATOM 2921 O O . ALA B 1 77 ? -7.398 36.344 8.094 1 98.88 77 ALA B O 1
ATOM 2922 N N . TRP B 1 78 ? -9.281 35.75 6.992 1 98.81 78 TRP B N 1
ATOM 2923 C CA . TRP B 1 78 ? -9.312 36.969 6.203 1 98.81 78 TRP B CA 1
ATOM 2924 C C . TRP B 1 78 ? -9.43 38.188 7.105 1 98.81 78 TRP B C 1
ATOM 2926 O O . TRP B 1 78 ? -8.68 39.156 6.949 1 98.81 78 TRP B O 1
ATOM 2936 N N . GLN B 1 79 ? -10.352 38.188 8.031 1 98.81 79 GLN B N 1
ATOM 2937 C CA . GLN B 1 79 ? -10.555 39.281 8.961 1 98.81 79 GLN B CA 1
ATOM 2938 C C . GLN B 1 79 ? -9.281 39.594 9.742 1 98.81 79 GLN B C 1
ATOM 2940 O O . GLN B 1 79 ? -8.922 40.75 9.922 1 98.81 79 GLN B O 1
ATOM 2945 N N . ALA B 1 80 ? -8.609 38.562 10.195 1 98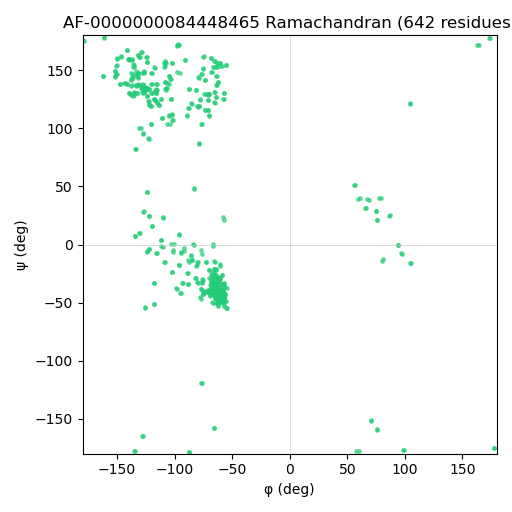.88 80 ALA B N 1
ATOM 2946 C CA . ALA B 1 80 ? -7.379 38.719 10.969 1 98.88 80 ALA B CA 1
ATOM 2947 C C . ALA B 1 80 ? -6.273 39.344 10.117 1 98.88 80 ALA B C 1
ATOM 2949 O O . ALA B 1 80 ? -5.625 40.312 10.523 1 98.88 80 ALA B O 1
ATOM 2950 N N . LEU B 1 81 ? -6.121 38.844 8.922 1 98.88 81 LEU B N 1
ATOM 2951 C CA . LEU B 1 81 ? -5.094 39.344 8.023 1 98.88 81 LEU B CA 1
ATOM 2952 C C . LEU B 1 81 ? -5.387 40.781 7.645 1 98.88 81 LEU B C 1
ATOM 2954 O O . LEU B 1 81 ? -4.477 41.625 7.617 1 98.88 81 LEU B O 1
ATOM 2958 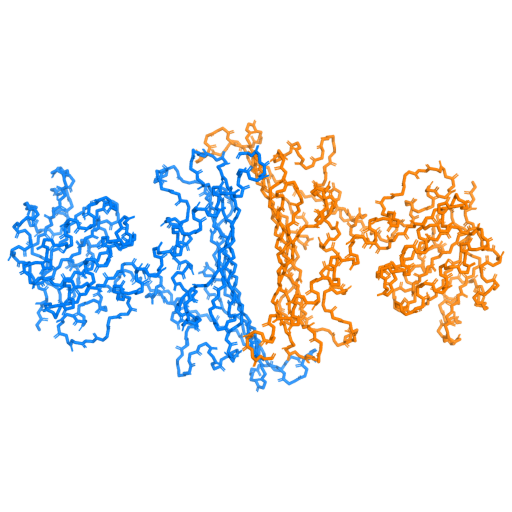N N . GLU B 1 82 ? -6.625 41.031 7.352 1 98.69 82 GLU B N 1
ATOM 2959 C CA . GLU B 1 82 ? -7.027 42.375 7 1 98.69 82 GLU B CA 1
ATOM 2960 C C . GLU B 1 82 ? -6.688 43.344 8.117 1 98.69 82 GLU B C 1
ATOM 2962 O O . GLU B 1 82 ? -6.316 44.5 7.855 1 98.69 82 GLU B O 1
ATOM 2967 N N . ALA B 1 83 ? -6.77 42.906 9.297 1 98.75 83 ALA B N 1
ATOM 2968 C CA . ALA B 1 83 ? -6.496 43.719 10.477 1 98.75 83 ALA B CA 1
ATOM 2969 C C . ALA B 1 83 ? -5 43.781 10.773 1 98.75 83 ALA B C 1
ATOM 2971 O O . ALA B 1 83 ? -4.578 44.406 11.75 1 98.75 83 ALA B O 1
ATOM 2972 N N . GLY B 1 84 ? -4.195 43.125 9.992 1 98.75 84 GLY B N 1
ATOM 2973 C CA . GLY B 1 84 ? -2.75 43.188 10.141 1 98.75 84 GLY B CA 1
ATOM 2974 C C . GLY B 1 84 ? -2.209 42.188 11.125 1 98.75 84 GLY B C 1
ATOM 2975 O O . GLY B 1 84 ? -1.171 42.406 11.75 1 98.75 84 GLY B O 1
ATOM 2976 N N . ARG B 1 85 ? -2.93 41.062 11.336 1 98.88 85 ARG B N 1
ATOM 2977 C CA . ARG B 1 85 ? -2.512 40.031 12.281 1 98.88 85 ARG B CA 1
ATOM 2978 C C . ARG B 1 85 ? -1.938 38.812 11.555 1 98.88 85 ARG B C 1
ATOM 2980 O O . ARG B 1 85 ? -2.434 38.438 10.492 1 98.88 85 ARG B O 1
ATOM 2987 N N . HIS B 1 86 ? -0.878 38.156 12.086 1 98.94 86 HIS B N 1
ATOM 2988 C CA . HIS B 1 86 ? -0.411 36.875 11.617 1 98.94 86 HIS B CA 1
ATOM 2989 C C . HIS B 1 86 ? -1.446 35.781 11.883 1 98.94 86 HIS B C 1
ATOM 2991 O O . HIS B 1 86 ? -2.26 35.906 12.805 1 98.94 86 HIS B O 1
ATOM 2997 N N . VAL B 1 87 ? -1.416 34.75 11.047 1 98.94 87 VAL B N 1
ATOM 2998 C CA . VAL B 1 87 ? -2.463 33.75 11.195 1 98.94 87 VAL B CA 1
ATOM 2999 C C . VAL B 1 87 ? -1.851 32.375 11.125 1 98.94 87 VAL B C 1
ATOM 3001 O O . VAL B 1 87 ? -1.028 32.094 10.25 1 98.94 87 VAL B O 1
ATOM 3004 N N . LEU B 1 88 ? -2.176 31.516 12.062 1 98.94 88 LEU B N 1
ATOM 3005 C CA . LEU B 1 88 ? -2.117 30.062 11.969 1 98.94 88 LEU B CA 1
ATOM 3006 C C . LEU B 1 88 ? -3.512 29.469 11.805 1 98.94 88 LEU B C 1
ATOM 3008 O O . LEU B 1 88 ? -4.34 29.547 12.719 1 98.94 88 LEU B O 1
ATOM 3012 N N . VAL B 1 89 ? -3.77 28.938 10.656 1 98.81 89 VAL B N 1
ATOM 3013 C CA . VAL B 1 89 ? -5.082 28.359 10.398 1 98.81 89 VAL B CA 1
ATOM 3014 C C . VAL B 1 89 ? -4.965 26.828 10.344 1 98.81 89 VAL B C 1
ATOM 3016 O O . VAL B 1 89 ? -4.043 26.297 9.727 1 98.81 89 VAL B O 1
ATOM 3019 N N . GLU B 1 90 ? -5.855 26.141 11.008 1 97.69 90 GLU B N 1
ATOM 3020 C CA . GLU B 1 90 ? -5.867 24.688 10.969 1 97.69 90 GLU B CA 1
ATOM 3021 C C . GLU B 1 90 ? -6.086 24.172 9.547 1 97.69 90 GLU B C 1
ATOM 3023 O O . GLU B 1 90 ? -6.602 24.891 8.695 1 97.69 90 GLU B O 1
ATOM 3028 N N . LYS B 1 91 ? -5.66 22.984 9.32 1 96.69 91 LYS B N 1
ATOM 3029 C CA . LYS B 1 91 ? -5.887 22.375 8.016 1 96.69 91 LYS B CA 1
ATOM 3030 C C . LYS B 1 91 ? -7.328 21.891 7.875 1 96.69 91 LYS B C 1
ATOM 3032 O O . LYS B 1 91 ? -7.949 21.484 8.859 1 96.69 91 LYS B O 1
ATOM 3037 N N . PRO B 1 92 ? -7.898 21.938 6.738 1 96.88 92 PRO B N 1
ATOM 3038 C CA . PRO B 1 92 ? -7.312 22.547 5.543 1 96.88 92 PRO B CA 1
ATOM 3039 C C . PRO B 1 92 ? -7.332 24.062 5.586 1 96.88 92 P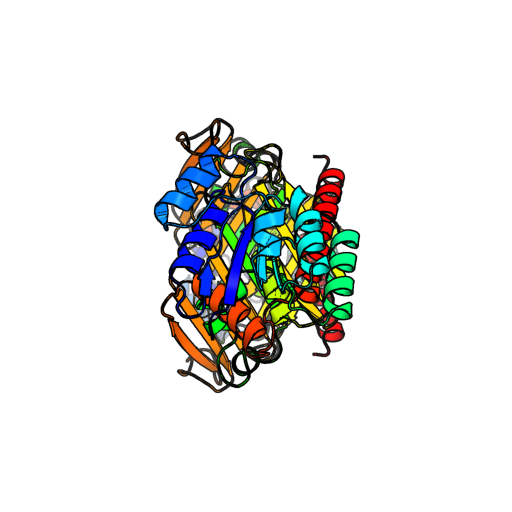RO B C 1
ATOM 3041 O O . PRO B 1 92 ? -8.102 24.656 6.352 1 96.88 92 PRO B O 1
ATOM 3044 N N . ILE B 1 93 ? -6.535 24.734 4.77 1 98.19 93 ILE B N 1
ATOM 3045 C CA . ILE B 1 93 ? -6.344 26.172 4.797 1 98.19 93 ILE B CA 1
ATOM 3046 C C . ILE B 1 93 ? -7.676 26.875 4.559 1 98.19 93 ILE B C 1
ATOM 3048 O O . ILE B 1 93 ? -7.93 27.953 5.113 1 98.19 93 ILE B O 1
ATOM 3052 N N . ALA B 1 94 ? -8.5 26.312 3.719 1 97.75 94 ALA B N 1
ATOM 3053 C CA . ALA B 1 94 ? -9.828 26.812 3.361 1 97.75 94 ALA B CA 1
ATOM 3054 C C . ALA B 1 94 ? -10.688 25.719 2.74 1 97.75 94 ALA B C 1
ATOM 3056 O O . ALA B 1 94 ? -10.234 24.578 2.582 1 97.75 94 ALA B O 1
ATOM 3057 N N . ALA B 1 95 ? -11.914 26.094 2.42 1 95.69 95 ALA B N 1
ATOM 3058 C CA . ALA B 1 95 ? -12.828 25.125 1.832 1 95.69 95 ALA B CA 1
ATOM 3059 C C . ALA B 1 95 ? -12.602 24.984 0.33 1 95.69 95 ALA B C 1
ATOM 3061 O O . ALA B 1 95 ? -12.836 23.922 -0.248 1 95.69 95 ALA B O 1
ATOM 3062 N N . THR B 1 96 ? -12.117 26.109 -0.268 1 97.5 96 THR B N 1
ATOM 3063 C CA . THR B 1 96 ? -11.891 26.094 -1.709 1 97.5 96 THR B CA 1
ATOM 3064 C C . THR B 1 96 ? -10.508 26.641 -2.045 1 97.5 96 THR B C 1
ATOM 3066 O O . THR B 1 96 ? -9.891 27.328 -1.229 1 97.5 96 THR B O 1
ATOM 3069 N N . LEU B 1 97 ? -10.133 26.312 -3.27 1 98.31 97 LEU B N 1
ATOM 3070 C CA . LEU B 1 97 ? -8.836 26.797 -3.723 1 98.31 97 LEU B CA 1
ATOM 3071 C C . LEU B 1 97 ? -8.859 28.312 -3.908 1 98.31 97 LEU B C 1
ATOM 3073 O O . LEU B 1 97 ? -7.867 28.984 -3.637 1 98.31 97 LEU B O 1
ATOM 3077 N N . ALA B 1 98 ? -9.953 28.828 -4.336 1 98.69 98 ALA B N 1
ATOM 3078 C CA . ALA B 1 98 ? -10.094 30.266 -4.504 1 98.69 98 ALA B CA 1
ATOM 3079 C C . ALA B 1 98 ? -9.922 31 -3.172 1 98.69 98 ALA B C 1
ATOM 3081 O O . ALA B 1 98 ? -9.227 32 -3.1 1 98.69 98 ALA B O 1
ATOM 3082 N N . GLU B 1 99 ? -10.516 30.438 -2.186 1 98.75 99 GLU B N 1
ATOM 3083 C CA . GLU B 1 99 ? -10.391 31 -0.848 1 98.75 99 GLU B CA 1
ATOM 3084 C C . GLU B 1 99 ? -8.945 30.953 -0.362 1 98.75 99 GLU B C 1
ATOM 3086 O O . GLU B 1 99 ? -8.453 31.906 0.25 1 98.75 99 GLU B O 1
ATOM 3091 N N . ALA B 1 100 ? -8.305 29.859 -0.608 1 98.81 100 ALA B N 1
ATOM 3092 C CA . ALA B 1 100 ? -6.898 29.719 -0.244 1 98.81 100 ALA B CA 1
ATOM 3093 C C . ALA B 1 100 ? -6.047 30.766 -0.946 1 98.81 100 ALA B C 1
ATOM 3095 O O . ALA B 1 100 ? -5.207 31.422 -0.316 1 98.81 100 ALA B O 1
ATOM 3096 N N . ASP B 1 101 ? -6.281 30.938 -2.217 1 98.88 101 ASP B N 1
ATOM 3097 C CA . ASP B 1 101 ? -5.539 31.906 -3.014 1 98.88 101 ASP B CA 1
ATOM 3098 C C . ASP B 1 101 ? -5.715 33.312 -2.463 1 98.88 101 ASP B C 1
ATOM 3100 O O . ASP B 1 101 ? -4.758 34.094 -2.412 1 98.88 101 ASP B O 1
ATOM 3104 N N . GLU B 1 102 ? -6.895 33.594 -2.047 1 98.81 102 GLU B N 1
ATOM 3105 C CA . GLU B 1 102 ? -7.188 34.938 -1.489 1 98.81 102 GLU B CA 1
ATOM 3106 C C . GLU B 1 102 ? -6.398 35.156 -0.205 1 98.81 102 GLU B C 1
ATOM 3108 O O . GLU B 1 102 ? -5.82 36.25 -0.021 1 98.81 102 GLU B O 1
ATOM 3113 N N . LEU B 1 103 ? -6.395 34.188 0.644 1 98.88 103 LEU B N 1
ATOM 3114 C CA . LEU B 1 103 ? -5.68 34.344 1.908 1 98.88 103 LEU B CA 1
ATOM 3115 C C . LEU B 1 103 ? -4.184 34.5 1.671 1 98.88 103 LEU B C 1
ATOM 3117 O O . LEU B 1 103 ? -3.539 35.344 2.303 1 98.88 103 LEU B O 1
ATOM 3121 N N . ILE B 1 104 ? -3.664 33.656 0.777 1 98.88 104 ILE B N 1
ATOM 3122 C CA . ILE B 1 104 ? -2.238 33.688 0.472 1 98.88 104 ILE B CA 1
ATOM 3123 C C . ILE B 1 104 ? -1.857 35.062 -0.086 1 98.88 104 ILE B C 1
ATOM 3125 O O . ILE B 1 104 ? -0.868 35.656 0.343 1 98.88 104 ILE B O 1
ATOM 3129 N N . ALA B 1 105 ? -2.633 35.562 -0.992 1 98.81 105 ALA B N 1
ATOM 3130 C CA . ALA B 1 105 ? -2.371 36.844 -1.622 1 98.81 105 ALA B CA 1
ATOM 3131 C C . ALA B 1 105 ? -2.412 37.969 -0.596 1 98.81 105 ALA B C 1
ATOM 3133 O O . ALA B 1 105 ? -1.552 38.844 -0.601 1 98.81 105 ALA B O 1
ATOM 3134 N N . LEU B 1 106 ? -3.41 37.938 0.262 1 98.81 106 LEU B N 1
ATOM 3135 C CA . LEU B 1 106 ? -3.568 39 1.262 1 98.81 106 LEU B CA 1
ATOM 3136 C C . LEU B 1 106 ? -2.402 39 2.246 1 98.81 106 LEU B C 1
ATOM 3138 O O . LEU B 1 106 ? -1.864 40.062 2.584 1 98.81 106 LEU B O 1
ATOM 3142 N N . ALA B 1 107 ? -2.035 37.812 2.732 1 98.88 107 ALA B N 1
ATOM 3143 C CA . ALA B 1 107 ? -0.908 37.719 3.654 1 98.88 107 ALA B CA 1
ATOM 3144 C C . ALA B 1 107 ? 0.368 38.281 3.031 1 98.88 107 ALA B C 1
ATOM 3146 O O . ALA B 1 107 ? 1.119 39 3.686 1 98.88 107 ALA B O 1
ATOM 3147 N N . ALA B 1 108 ? 0.553 37.906 1.801 1 98.56 108 ALA B N 1
ATOM 3148 C CA . ALA B 1 108 ? 1.733 38.375 1.083 1 98.56 108 ALA B CA 1
ATOM 3149 C C . ALA B 1 108 ? 1.709 39.875 0.927 1 98.56 108 ALA B C 1
ATOM 3151 O O . ALA B 1 108 ? 2.719 40.562 1.154 1 98.56 108 ALA B O 1
ATOM 3152 N N . ALA B 1 109 ? 0.624 40.469 0.55 1 98.5 109 ALA B N 1
ATOM 3153 C CA . ALA B 1 109 ? 0.476 41.906 0.325 1 98.5 109 ALA B CA 1
ATOM 3154 C C . ALA B 1 109 ? 0.749 42.688 1.603 1 98.5 109 ALA B C 1
ATOM 3156 O O . ALA B 1 109 ? 1.281 43.781 1.553 1 98.5 109 ALA B O 1
ATOM 3157 N N . LYS B 1 110 ? 0.482 42.125 2.734 1 98.44 110 LYS B N 1
ATOM 3158 C CA . LYS B 1 110 ? 0.597 42.812 4.008 1 98.44 110 LYS B CA 1
ATOM 3159 C C . LYS B 1 110 ? 1.882 42.438 4.734 1 98.44 110 LYS B C 1
ATOM 3161 O O . LYS B 1 110 ? 2.188 42.969 5.801 1 98.44 110 LYS B O 1
ATOM 3166 N N . GLY B 1 111 ? 2.596 41.469 4.16 1 98.31 111 GLY B N 1
ATOM 3167 C CA . GLY B 1 111 ? 3.824 41 4.777 1 98.31 111 GLY B CA 1
ATOM 3168 C C . GLY B 1 111 ? 3.588 40.25 6.074 1 98.31 111 GLY B C 1
ATOM 3169 O O . GLY B 1 111 ? 4.328 40.438 7.047 1 98.31 111 GLY B O 1
ATOM 3170 N N . LEU B 1 112 ? 2.541 39.469 6.129 1 98.81 112 LEU B N 1
ATOM 3171 C CA . LEU B 1 112 ? 2.166 38.75 7.348 1 98.81 112 LEU B CA 1
ATOM 3172 C C . LEU B 1 112 ? 2.451 37.25 7.219 1 98.81 112 LEU B C 1
ATOM 3174 O O . LEU B 1 112 ? 2.473 36.719 6.109 1 98.81 112 LEU B O 1
ATOM 3178 N N . VAL B 1 113 ? 2.625 36.594 8.328 1 98.88 113 VAL B N 1
ATOM 3179 C CA . VAL B 1 113 ? 2.797 35.156 8.398 1 98.88 113 VAL B CA 1
ATOM 3180 C C . VAL B 1 113 ? 1.444 34.469 8.242 1 98.88 113 VAL B C 1
ATOM 3182 O O . VAL B 1 113 ? 0.468 34.844 8.891 1 98.88 113 VAL B O 1
ATOM 3185 N N . LEU B 1 114 ? 1.364 33.594 7.312 1 98.94 114 LEU B N 1
ATOM 3186 C CA . LEU B 1 114 ? 0.259 32.656 7.172 1 98.94 114 LEU B CA 1
ATOM 3187 C C . LEU B 1 114 ? 0.758 31.203 7.234 1 98.94 114 LEU B C 1
ATOM 3189 O O . LEU B 1 114 ? 1.373 30.719 6.285 1 98.94 114 LEU B O 1
ATOM 3193 N N . GLN B 1 115 ? 0.523 30.578 8.375 1 98.88 115 GLN B N 1
ATOM 3194 C CA . GLN B 1 115 ? 0.921 29.188 8.586 1 98.88 115 GLN B CA 1
ATOM 3195 C C . GLN B 1 115 ? -0.295 28.266 8.617 1 98.88 115 GLN B C 1
ATOM 3197 O O . GLN B 1 115 ? -1.343 28.625 9.156 1 98.88 115 GLN B O 1
ATOM 3202 N N . VAL B 1 116 ? -0.188 27.094 8.023 1 98.81 116 VAL B N 1
ATOM 3203 C CA . VAL B 1 116 ? -1.271 26.109 8.008 1 98.81 116 VAL B CA 1
ATOM 3204 C C . VAL B 1 116 ? -0.961 24.984 8.977 1 98.81 116 VAL B C 1
ATOM 3206 O O . VAL B 1 116 ? 0.185 24.531 9.07 1 98.81 116 VAL B O 1
ATOM 3209 N N . GLY B 1 117 ? -1.977 24.469 9.586 1 98 117 GLY B N 1
ATOM 3210 C CA . GLY B 1 117 ? -1.854 23.547 10.711 1 98 117 GLY B CA 1
ATOM 3211 C C . GLY B 1 117 ? -1.625 22.109 10.281 1 98 117 GLY B C 1
ATOM 3212 O O . GLY B 1 117 ? -2.299 21.203 10.758 1 98 117 GLY B O 1
ATOM 3213 N N . HIS B 1 118 ? -0.718 21.844 9.391 1 97.69 118 HIS B N 1
ATOM 3214 C CA . HIS B 1 118 ? -0.251 20.484 9.133 1 97.69 118 HIS B CA 1
ATOM 3215 C C . HIS B 1 118 ? 0.747 20.031 10.195 1 97.69 118 HIS B C 1
ATOM 3217 O O . HIS B 1 118 ? 1.957 20.031 9.961 1 97.69 118 HIS B O 1
ATOM 3223 N N . LEU B 1 119 ? 0.172 19.516 11.242 1 95.88 119 LEU B N 1
ATOM 3224 C CA . LEU B 1 119 ? 0.876 19.266 12.5 1 95.88 119 LEU B CA 1
ATOM 3225 C C . LEU B 1 119 ? 1.976 18.234 12.32 1 95.88 119 LEU B C 1
ATOM 3227 O O . LEU B 1 119 ? 3.006 18.281 12.992 1 95.88 119 LEU B O 1
ATOM 3231 N N . GLU B 1 120 ? 1.84 17.359 11.336 1 95.25 120 GLU B N 1
ATOM 3232 C CA . GLU B 1 120 ? 2.781 16.25 11.164 1 95.25 120 GLU B CA 1
ATOM 3233 C C . GLU B 1 120 ? 4.145 16.766 10.695 1 95.25 120 GLU B C 1
ATOM 3235 O O . GLU B 1 120 ? 5.16 16.078 10.883 1 95.25 120 GLU B O 1
ATOM 3240 N N . ARG B 1 121 ? 4.184 17.953 10.094 1 96 121 ARG B N 1
ATOM 3241 C CA . ARG B 1 121 ? 5.441 18.578 9.672 1 96 121 ARG B CA 1
ATOM 3242 C C . ARG B 1 121 ? 6.309 18.922 10.883 1 96 121 ARG B C 1
ATOM 3244 O O . ARG B 1 121 ? 7.516 19.141 10.742 1 96 121 ARG B O 1
ATOM 3251 N N . PHE B 1 122 ? 5.711 18.906 12.047 1 96.38 122 PHE B N 1
ATOM 3252 C CA . PHE B 1 122 ? 6.41 19.312 13.258 1 96.38 122 PHE B CA 1
ATOM 3253 C C . PHE B 1 122 ? 6.629 18.125 14.188 1 96.38 122 PHE B C 1
ATOM 3255 O O . PHE B 1 122 ? 7.137 18.281 15.297 1 96.38 122 PHE B O 1
ATOM 3262 N N . SER B 1 123 ? 6.254 16.938 13.766 1 95.38 123 SER B N 1
ATOM 3263 C CA . SER B 1 123 ? 6.379 15.734 14.594 1 95.38 123 SER B CA 1
ATOM 3264 C C . SER B 1 123 ? 7.828 15.266 14.672 1 95.38 123 SER B C 1
ATOM 3266 O O . SER B 1 123 ? 8.625 15.539 13.766 1 95.38 123 SER B O 1
ATOM 3268 N N . ALA B 1 124 ? 8.164 14.594 15.805 1 94.38 124 ALA B N 1
ATOM 3269 C CA . ALA B 1 124 ? 9.492 14.008 15.945 1 94.38 124 ALA B CA 1
ATOM 3270 C C . ALA B 1 124 ? 9.75 12.953 14.875 1 94.38 124 ALA B C 1
ATOM 3272 O O . ALA B 1 124 ? 10.875 12.797 14.398 1 94.38 124 ALA B O 1
ATOM 3273 N N . GLY B 1 125 ? 8.742 12.281 14.484 1 92.31 125 GLY B N 1
ATOM 3274 C CA . GLY B 1 125 ? 8.859 11.281 13.43 1 92.31 125 GLY B CA 1
ATOM 3275 C C . GLY B 1 125 ? 9.25 11.867 12.086 1 92.31 125 GLY B C 1
ATOM 3276 O O . GLY B 1 125 ? 10.125 11.336 11.406 1 92.31 125 GLY B O 1
ATOM 3277 N N . PHE B 1 126 ? 8.617 12.898 11.758 1 91.94 126 PHE B N 1
ATOM 3278 C CA . PHE B 1 126 ? 8.953 13.547 10.492 1 91.94 126 PHE B CA 1
ATOM 3279 C C . PHE B 1 126 ? 10.359 14.133 10.539 1 91.94 126 PHE B C 1
ATOM 3281 O O . PHE B 1 126 ? 11.086 14.094 9.547 1 91.94 126 PHE B O 1
ATOM 3288 N N . ALA B 1 127 ? 10.641 14.688 11.672 1 92 127 ALA B N 1
ATOM 3289 C CA . ALA B 1 127 ? 12 15.188 11.844 1 92 127 ALA B CA 1
ATOM 3290 C C . ALA B 1 127 ? 13.023 14.07 11.664 1 92 127 ALA B C 1
ATOM 3292 O O . ALA B 1 127 ? 14.062 14.266 11.039 1 92 127 ALA B O 1
ATOM 3293 N N . ALA B 1 128 ? 12.695 12.969 12.195 1 90.94 128 ALA B N 1
ATOM 3294 C CA . ALA B 1 128 ? 13.57 11.805 12.047 1 90.94 128 ALA B CA 1
ATOM 3295 C C . ALA B 1 128 ? 13.688 11.398 10.578 1 90.94 128 ALA B C 1
ATOM 3297 O O . ALA B 1 128 ? 14.773 11.039 10.117 1 90.94 128 ALA B O 1
ATOM 3298 N N . LEU B 1 129 ? 12.602 11.469 9.883 1 89.94 129 LEU B N 1
ATOM 3299 C CA . LEU B 1 129 ? 12.578 11.117 8.461 1 89.94 129 LEU B CA 1
ATOM 3300 C C . LEU B 1 129 ? 13.453 12.062 7.652 1 89.94 129 LEU B C 1
ATOM 3302 O O . LEU B 1 129 ? 14.281 11.617 6.859 1 89.94 129 LEU B O 1
ATOM 3306 N N . MET B 1 130 ? 13.266 13.289 7.848 1 86.5 130 MET B N 1
ATOM 3307 C CA . MET B 1 130 ? 13.953 14.297 7.043 1 86.5 130 MET B CA 1
ATOM 3308 C C . MET B 1 130 ? 15.406 14.438 7.473 1 86.5 130 MET B C 1
ATOM 3310 O O . MET B 1 130 ? 16.25 14.875 6.684 1 86.5 130 MET B O 1
ATOM 3314 N N . GLY B 1 131 ? 15.758 13.812 8.539 1 74.69 131 GLY B N 1
ATOM 3315 C CA . GLY B 1 131 ? 17.141 13.695 8.984 1 74.69 131 GLY B CA 1
ATOM 3316 C C . GLY B 1 131 ? 17.797 15.039 9.258 1 74.69 131 GLY B C 1
ATOM 3317 O O . GLY B 1 131 ? 17.109 16.047 9.391 1 74.69 131 GLY B O 1
ATOM 3318 N N . GLY B 1 132 ? 19.078 14.922 9.625 1 65.5 132 GLY B N 1
ATOM 3319 C CA . GLY B 1 132 ? 19.938 16.078 9.844 1 65.5 132 GLY B CA 1
ATOM 3320 C C . GLY B 1 132 ? 20.422 16.703 8.547 1 65.5 132 GLY B C 1
ATOM 3321 O O . GLY B 1 132 ? 19.656 16.875 7.605 1 65.5 132 GLY B O 1
ATOM 3322 N N . GLU B 1 133 ? 21.734 16.672 8.438 1 65.44 133 GLU B N 1
ATOM 3323 C CA . GLU B 1 133 ? 22.391 17.266 7.277 1 65.44 133 GLU B CA 1
ATOM 3324 C C . GLU B 1 133 ? 22.156 16.438 6.02 1 65.44 133 GLU B C 1
ATOM 3326 O O . GLU B 1 133 ? 22.312 15.211 6.039 1 65.44 133 GLU B O 1
ATOM 3331 N N . GLY B 1 134 ? 21.438 16.969 4.961 1 70.62 134 GLY B N 1
ATOM 3332 C CA . GLY B 1 134 ? 21.219 16.359 3.656 1 70.62 134 GLY B CA 1
ATOM 3333 C C . GLY B 1 134 ? 19.828 15.805 3.475 1 70.62 134 GLY B C 1
ATOM 3334 O O . GLY B 1 134 ? 19.438 15.422 2.367 1 70.62 134 GLY B O 1
ATOM 3335 N N . GLY B 1 135 ? 19.141 15.648 4.625 1 78.56 135 GLY B N 1
ATOM 3336 C CA . GLY B 1 135 ? 17.75 15.227 4.531 1 78.56 135 GLY B CA 1
ATOM 3337 C C . GLY B 1 135 ? 17.594 13.75 4.211 1 78.56 135 GLY B C 1
ATOM 3338 O O . GLY B 1 135 ? 18.484 12.953 4.488 1 78.56 135 GLY B O 1
ATOM 3339 N N . VAL B 1 136 ? 16.484 13.367 3.719 1 84.38 136 VAL B N 1
ATOM 3340 C CA . VAL B 1 136 ? 16.156 11.984 3.377 1 84.38 136 VAL B CA 1
ATOM 3341 C C . VAL B 1 136 ? 17.031 11.516 2.221 1 84.38 136 VAL B C 1
ATOM 3343 O O . VAL B 1 136 ? 17.375 10.336 2.137 1 84.38 136 VAL B O 1
ATOM 3346 N N . ALA B 1 137 ? 17.516 12.445 1.452 1 83.25 137 ALA B N 1
ATOM 3347 C CA . ALA B 1 137 ? 18.312 12.125 0.274 1 83.25 137 ALA B CA 1
ATOM 3348 C C . ALA B 1 137 ? 19.672 11.562 0.674 1 83.25 137 ALA B C 1
ATOM 3350 O O . ALA B 1 137 ? 20.266 10.758 -0.058 1 83.25 137 ALA B O 1
ATOM 3351 N N . ALA B 1 138 ? 20.141 11.969 1.801 1 84.44 138 ALA B N 1
ATOM 3352 C CA . ALA B 1 138 ? 21.422 11.453 2.281 1 84.44 138 ALA B CA 1
ATOM 3353 C C . ALA B 1 138 ? 21.328 9.961 2.592 1 84.44 138 ALA B C 1
ATOM 3355 O O . ALA B 1 138 ? 22.328 9.25 2.541 1 84.44 138 ALA B O 1
ATOM 3356 N N . ARG B 1 139 ? 20.141 9.492 2.807 1 84.94 139 ARG B N 1
ATOM 3357 C CA . ARG B 1 139 ? 19.953 8.102 3.207 1 84.94 139 ARG B CA 1
ATOM 3358 C C . ARG B 1 139 ? 19.578 7.23 2.01 1 84.94 139 ARG B C 1
ATOM 3360 O O . ARG B 1 139 ? 20.062 6.102 1.881 1 84.94 139 ARG B O 1
ATOM 3367 N N . ILE B 1 140 ? 18.766 7.812 1.115 1 89.12 140 ILE B N 1
ATOM 3368 C CA . ILE B 1 140 ? 18.219 6.898 0.114 1 89.12 140 ILE B CA 1
ATOM 3369 C C . ILE B 1 140 ? 18.422 7.488 -1.281 1 89.12 140 ILE B C 1
ATOM 3371 O O . ILE B 1 140 ? 17.844 6.996 -2.256 1 89.12 140 ILE B O 1
ATOM 3375 N N . GLY B 1 141 ? 19.188 8.547 -1.398 1 90.06 141 GLY B N 1
ATOM 3376 C CA . GLY B 1 141 ? 19.281 9.258 -2.666 1 90.06 141 GLY B CA 1
ATOM 3377 C C . GLY B 1 141 ? 18 10.016 -3.01 1 90.06 141 GLY B C 1
ATOM 3378 O O . GLY B 1 141 ? 17.312 10.516 -2.121 1 90.06 141 GLY B O 1
ATOM 3379 N N . ARG B 1 142 ? 17.75 10.172 -4.262 1 91.06 142 ARG B N 1
ATOM 3380 C CA . ARG B 1 142 ? 16.516 10.844 -4.684 1 91.06 142 ARG B CA 1
ATOM 3381 C C . ARG B 1 142 ? 15.297 9.977 -4.414 1 91.06 142 ARG B C 1
ATOM 3383 O O . ARG B 1 142 ? 15.211 8.844 -4.898 1 91.06 142 ARG B O 1
ATOM 3390 N N . PRO B 1 143 ? 14.312 10.477 -3.678 1 92.69 143 PRO B N 1
ATOM 3391 C CA . PRO B 1 143 ? 13.102 9.688 -3.453 1 92.69 143 PRO B CA 1
ATOM 3392 C C . PRO B 1 143 ? 12.328 9.406 -4.742 1 92.69 143 PRO B C 1
ATOM 3394 O O . PRO B 1 143 ? 12.148 10.312 -5.562 1 92.69 143 PRO B O 1
ATOM 3397 N N . LEU B 1 144 ? 11.859 8.148 -4.883 1 92.5 144 LEU B N 1
ATOM 3398 C CA . LEU B 1 144 ? 11.125 7.77 -6.078 1 92.5 144 LEU B CA 1
ATOM 3399 C C . LEU B 1 144 ? 9.703 7.344 -5.73 1 92.5 144 LEU B C 1
ATOM 3401 O O . LEU B 1 144 ? 8.773 7.551 -6.516 1 92.5 144 LEU B O 1
ATOM 3405 N N . TYR B 1 145 ? 9.609 6.75 -4.559 1 94.62 145 TYR B N 1
ATOM 3406 C CA . TYR B 1 145 ? 8.305 6.207 -4.191 1 94.62 145 TYR B CA 1
ATOM 3407 C C . TYR B 1 145 ? 8.086 6.293 -2.688 1 94.62 145 TYR B C 1
ATOM 3409 O O . TYR B 1 145 ? 9.008 6.047 -1.902 1 94.62 145 TYR B O 1
ATOM 3417 N N . MET B 1 146 ? 6.848 6.676 -2.354 1 96.31 146 MET B N 1
ATOM 3418 C CA . MET B 1 146 ? 6.391 6.727 -0.966 1 96.31 146 MET B CA 1
ATOM 3419 C C . MET B 1 146 ? 5.086 5.957 -0.793 1 96.31 146 MET B C 1
ATOM 3421 O O . MET B 1 146 ? 4.148 6.133 -1.572 1 96.31 146 MET B O 1
ATOM 3425 N N . GLU B 1 147 ? 5.051 5.086 0.21 1 96.5 147 GLU B N 1
ATOM 3426 C CA . GLU B 1 147 ? 3.805 4.465 0.651 1 96.5 147 GLU B CA 1
ATOM 3427 C C . GLU B 1 147 ? 3.48 4.84 2.094 1 96.5 147 GLU B C 1
ATOM 3429 O O . GLU B 1 147 ? 4.316 4.68 2.986 1 96.5 147 GLU B O 1
ATOM 3434 N N . ALA B 1 148 ? 2.328 5.363 2.279 1 97.31 148 ALA B N 1
ATOM 3435 C CA . ALA B 1 148 ? 1.889 5.684 3.635 1 97.31 148 ALA B CA 1
ATOM 3436 C C . ALA B 1 148 ? 0.565 4.996 3.959 1 97.31 148 ALA B C 1
ATOM 3438 O O . ALA B 1 148 ? -0.348 4.973 3.131 1 97.31 148 ALA B O 1
ATOM 3439 N N . VAL B 1 149 ? 0.527 4.406 5.117 1 95.38 149 VAL B N 1
ATOM 3440 C CA . VAL B 1 149 ? -0.682 3.768 5.629 1 95.38 149 VAL B CA 1
ATOM 3441 C C . VAL B 1 149 ? -1.088 4.418 6.949 1 95.38 149 VAL B C 1
ATOM 3443 O O . VAL B 1 149 ? -0.305 4.445 7.902 1 95.38 149 VAL B O 1
ATOM 3446 N N . ARG B 1 150 ? -2.234 4.977 6.965 1 96.44 150 ARG B N 1
ATOM 3447 C CA . ARG B 1 150 ? -2.848 5.582 8.148 1 96.44 150 ARG B CA 1
ATOM 3448 C C . ARG B 1 150 ? -4.25 5.027 8.375 1 96.44 150 ARG B C 1
ATOM 3450 O O . ARG B 1 150 ? -5.223 5.539 7.82 1 96.44 150 ARG B O 1
ATOM 3457 N N . ILE B 1 151 ? -4.367 4.023 9.227 1 91.12 151 ILE B N 1
ATOM 3458 C CA . ILE B 1 151 ? -5.656 3.363 9.414 1 91.12 151 ILE B CA 1
ATOM 3459 C C . ILE B 1 151 ? -5.949 3.227 10.906 1 91.12 151 ILE B C 1
ATOM 3461 O O . ILE B 1 151 ? -5.031 3.148 11.727 1 91.12 151 ILE B O 1
ATOM 3465 N N . ALA B 1 152 ? -7.152 3.295 11.219 1 87.62 152 ALA B N 1
ATOM 3466 C CA . ALA B 1 152 ? -7.609 3.236 12.609 1 87.62 152 ALA B CA 1
ATOM 3467 C C . ALA B 1 152 ? -9 2.617 12.703 1 87.62 152 ALA B C 1
ATOM 3469 O O . ALA B 1 152 ? -9.711 2.521 11.695 1 87.62 152 ALA B O 1
ATOM 3470 N N . PRO B 1 153 ? -9.312 2.127 13.938 1 82.25 153 PRO B N 1
ATOM 3471 C CA . PRO B 1 153 ? -10.703 1.734 14.156 1 82.25 153 PRO B CA 1
ATOM 3472 C C . PRO B 1 153 ? -11.672 2.918 14.094 1 82.25 153 PRO B C 1
ATOM 3474 O O . PRO B 1 153 ? -11.266 4.062 14.32 1 82.25 153 PRO B O 1
ATOM 3477 N N . PHE B 1 154 ? -12.883 2.602 13.828 1 77.62 154 PHE B N 1
ATOM 3478 C CA . PHE B 1 154 ? -13.906 3.633 13.719 1 77.62 154 PHE B CA 1
ATOM 3479 C C . PHE B 1 154 ? -14.141 4.309 15.07 1 77.62 154 PHE B C 1
ATOM 3481 O O . PHE B 1 154 ? -14.227 3.637 16.094 1 77.62 154 PHE B O 1
ATOM 3488 N N . ARG B 1 155 ? -14.125 5.602 14.969 1 75.62 155 ARG B N 1
ATOM 3489 C CA . ARG B 1 155 ? -14.539 6.426 16.094 1 75.62 155 ARG B CA 1
ATOM 3490 C C . ARG B 1 155 ? -15.688 7.348 15.711 1 75.62 155 ARG B C 1
ATOM 3492 O O . ARG B 1 155 ? -15.594 8.094 14.734 1 75.62 155 ARG B O 1
ATOM 3499 N N . PRO B 1 156 ? -16.766 7.16 16.406 1 67.12 156 PRO B N 1
ATOM 3500 C CA . PRO B 1 156 ? -17.938 7.941 16.016 1 67.12 156 PRO B CA 1
ATOM 3501 C C . PRO B 1 156 ? -17.688 9.445 16.047 1 67.12 156 PRO B C 1
ATOM 3503 O O . PRO B 1 156 ? -18.609 10.242 15.859 1 67.12 156 PRO B O 1
ATOM 3506 N N . ARG B 1 157 ? -16.547 9.875 15.992 1 60.38 157 ARG B N 1
ATOM 3507 C CA . ARG B 1 157 ? -16.281 11.312 15.938 1 60.38 157 ARG B CA 1
ATOM 3508 C C . ARG B 1 157 ? -16.109 11.781 14.5 1 60.38 157 ARG B C 1
ATOM 3510 O O . ARG B 1 157 ? -15.719 11.008 13.625 1 60.38 157 ARG B O 1
ATOM 3517 N N . SER B 1 158 ? -16.484 12.953 14.18 1 57.72 158 SER B N 1
ATOM 3518 C CA . SER B 1 158 ? -16.172 13.703 12.961 1 57.72 158 SER B CA 1
ATOM 3519 C C . SER B 1 158 ? -16.703 12.977 11.727 1 57.72 158 SER B C 1
ATOM 3521 O O . SER B 1 158 ? -15.984 12.82 10.742 1 57.72 158 SER B O 1
ATOM 3523 N N . LEU B 1 159 ? -17.859 12.422 11.836 1 62.19 159 LEU B N 1
ATOM 3524 C CA . LEU B 1 159 ? -18.5 11.617 10.805 1 62.19 159 LEU B CA 1
ATOM 3525 C C . LEU B 1 159 ? -18.859 12.477 9.594 1 62.19 159 LEU B C 1
ATOM 3527 O O . LEU B 1 159 ? -19.219 11.945 8.539 1 62.19 159 LEU B O 1
ATOM 3531 N N . ASP B 1 160 ? -18.5 13.703 9.781 1 66.62 160 ASP B N 1
ATOM 3532 C CA . ASP B 1 160 ? -18.953 14.578 8.703 1 66.62 160 ASP B CA 1
ATOM 3533 C C . ASP B 1 160 ? -17.812 14.922 7.758 1 66.62 160 ASP B C 1
ATOM 3535 O O . ASP B 1 160 ? -18 15.633 6.77 1 66.62 160 ASP B O 1
ATOM 3539 N N . VAL B 1 161 ? -16.719 14.406 8.062 1 75.69 161 VAL B N 1
ATOM 3540 C CA . VAL B 1 161 ? -15.594 14.719 7.195 1 75.69 161 VAL B CA 1
ATOM 3541 C C . VAL B 1 161 ? -15.031 13.438 6.59 1 75.69 161 VAL B C 1
ATOM 3543 O O . VAL B 1 161 ? -14.789 12.461 7.301 1 75.69 161 VAL B O 1
ATOM 3546 N N . PRO B 1 162 ? -14.867 13.492 5.273 1 85.19 162 PRO B N 1
ATOM 3547 C CA . PRO B 1 162 ? -14.289 12.312 4.637 1 85.19 162 PRO B CA 1
ATOM 3548 C C . PRO B 1 162 ? -12.859 12.031 5.102 1 85.19 162 PRO B C 1
ATOM 3550 O O . PRO B 1 162 ? -12.148 12.953 5.512 1 85.19 162 PRO B O 1
ATOM 3553 N N . VAL B 1 163 ? -12.477 10.789 5.043 1 89.06 163 VAL B N 1
ATOM 3554 C CA . VAL B 1 163 ? -11.18 10.312 5.516 1 89.06 163 VAL B CA 1
ATOM 3555 C C . VAL B 1 163 ? -10.062 11.047 4.773 1 89.06 163 VAL B C 1
ATOM 3557 O O . VAL B 1 163 ? -8.977 11.25 5.324 1 89.06 163 VAL B O 1
ATOM 3560 N N . VAL B 1 164 ? -10.305 11.516 3.586 1 93.12 164 VAL B N 1
ATOM 3561 C CA . VAL B 1 164 ? -9.289 12.18 2.777 1 93.12 164 VAL B CA 1
ATOM 3562 C C . VAL B 1 164 ? -8.898 13.508 3.428 1 93.12 164 VAL B C 1
ATOM 3564 O O . VAL B 1 164 ? -7.715 13.758 3.672 1 93.12 164 VAL B O 1
ATOM 3567 N N . LEU B 1 165 ? -9.891 14.273 3.77 1 90.38 165 LEU B N 1
ATOM 3568 C CA . LEU B 1 165 ? -9.625 15.594 4.32 1 90.38 165 LEU B CA 1
ATOM 3569 C C . LEU B 1 165 ? -9.281 15.508 5.805 1 90.38 165 LEU B C 1
ATOM 3571 O O . LEU B 1 165 ? -8.617 16.391 6.348 1 90.38 165 LEU B O 1
ATOM 3575 N N . ASP B 1 166 ? -9.625 14.438 6.391 1 87.19 166 ASP B N 1
ATOM 3576 C CA . ASP B 1 166 ? -9.414 14.297 7.828 1 87.19 166 ASP B CA 1
ATOM 3577 C C . ASP B 1 166 ? -8.094 13.586 8.125 1 87.19 166 ASP B C 1
ATOM 3579 O O . ASP B 1 166 ? -7.371 13.977 9.047 1 87.19 166 ASP B O 1
ATOM 3583 N N . LEU B 1 167 ? -7.812 12.562 7.371 1 90.94 167 LEU B N 1
ATOM 3584 C CA . LEU B 1 167 ? -6.688 11.703 7.703 1 90.94 167 LEU B CA 1
ATOM 3585 C C . LEU B 1 167 ? -5.641 11.727 6.594 1 90.94 167 LEU B C 1
ATOM 3587 O O . LEU B 1 167 ? -4.492 12.117 6.824 1 90.94 167 LEU B O 1
ATOM 3591 N N . MET B 1 168 ? -6.031 11.516 5.387 1 95.12 168 MET B N 1
ATOM 3592 C CA . MET B 1 168 ? -5.09 11.336 4.285 1 95.12 168 MET B CA 1
ATOM 3593 C C . MET B 1 168 ? -4.328 12.625 3.998 1 95.12 168 MET B C 1
ATOM 3595 O O . MET B 1 168 ? -3.17 12.586 3.576 1 95.12 168 MET B O 1
ATOM 3599 N N . VAL B 1 169 ? -4.941 13.727 4.285 1 95.88 169 VAL B N 1
ATOM 3600 C CA . VAL B 1 169 ? -4.371 15.023 3.949 1 95.88 169 VAL B CA 1
ATOM 3601 C C . VAL B 1 169 ? -3.029 15.195 4.66 1 95.88 169 VAL B C 1
ATOM 3603 O O . VAL B 1 169 ? -2.123 15.852 4.133 1 95.88 169 VAL B O 1
ATOM 3606 N N . HIS B 1 170 ? -2.881 14.578 5.797 1 95.38 170 HIS B N 1
ATOM 3607 C CA . HIS B 1 170 ? -1.604 14.625 6.504 1 95.38 170 HIS B CA 1
ATOM 3608 C C . HIS B 1 170 ? -0.496 13.977 5.676 1 95.38 170 HIS B C 1
ATOM 3610 O O . HIS B 1 170 ? 0.597 14.539 5.555 1 95.38 170 HIS B O 1
ATOM 3616 N N . ASP B 1 171 ? -0.792 12.875 5.113 1 97.25 171 ASP B N 1
ATOM 3617 C CA . ASP B 1 171 ? 0.2 12.156 4.32 1 97.25 171 ASP B CA 1
ATOM 3618 C C . ASP B 1 171 ? 0.402 12.82 2.961 1 97.25 171 ASP B C 1
ATOM 3620 O O . ASP B 1 171 ? 1.504 12.797 2.406 1 97.25 171 ASP B O 1
ATOM 3624 N N . ILE B 1 172 ? -0.64 13.438 2.479 1 98 172 ILE B N 1
ATOM 3625 C CA . ILE B 1 172 ? -0.51 14.227 1.26 1 98 172 ILE B CA 1
ATOM 3626 C C . ILE B 1 172 ? 0.534 15.328 1.463 1 98 172 ILE B C 1
ATOM 3628 O O . ILE B 1 172 ? 1.439 15.492 0.643 1 98 172 ILE B O 1
ATOM 3632 N N . ASP B 1 173 ? 0.393 16.016 2.521 1 97.69 173 ASP B N 1
ATOM 3633 C CA . ASP B 1 173 ? 1.329 17.094 2.826 1 97.69 173 ASP B CA 1
ATOM 3634 C C . ASP B 1 173 ? 2.756 16.562 2.949 1 97.69 173 ASP B C 1
ATOM 3636 O O . ASP B 1 173 ? 3.701 17.188 2.467 1 97.69 173 ASP B O 1
ATOM 3640 N N . LEU B 1 174 ? 2.926 15.414 3.564 1 95.56 174 LEU B N 1
ATOM 3641 C CA . LEU B 1 174 ? 4.246 14.812 3.713 1 95.56 174 LEU B CA 1
ATOM 3642 C C . LEU B 1 174 ? 4.832 14.445 2.354 1 95.56 174 LEU B C 1
ATOM 3644 O O . LEU B 1 174 ? 6.035 14.594 2.131 1 95.56 174 LEU B O 1
ATOM 3648 N N . ALA B 1 175 ? 4 13.992 1.476 1 96.81 175 ALA B N 1
ATOM 3649 C CA . ALA B 1 175 ? 4.457 13.656 0.131 1 96.81 175 ALA B CA 1
ATOM 3650 C C . ALA B 1 175 ? 4.988 14.883 -0.596 1 96.81 175 ALA B C 1
ATOM 3652 O O . ALA B 1 175 ? 6.035 14.828 -1.243 1 96.81 175 ALA B O 1
ATOM 3653 N N . PHE B 1 176 ? 4.27 15.992 -0.466 1 96.5 176 PHE B N 1
ATOM 3654 C CA . PHE B 1 176 ? 4.723 17.234 -1.081 1 96.5 176 PHE B CA 1
ATOM 3655 C C . PHE B 1 176 ? 6.066 17.672 -0.508 1 96.5 176 PHE B C 1
ATOM 3657 O O . PHE B 1 176 ? 6.945 18.109 -1.246 1 96.5 176 PHE B O 1
ATOM 3664 N N . ALA B 1 177 ? 6.195 17.531 0.778 1 93 177 ALA B N 1
ATOM 3665 C CA . ALA B 1 177 ? 7.445 17.922 1.428 1 93 177 ALA B CA 1
ATOM 3666 C C . ALA B 1 177 ? 8.602 17.047 0.958 1 93 177 ALA B C 1
ATOM 3668 O O . ALA B 1 177 ? 9.734 17.516 0.818 1 93 177 ALA B O 1
ATOM 3669 N N . LEU B 1 178 ? 8.344 15.82 0.708 1 92.94 178 LEU B N 1
ATOM 3670 C CA . LEU B 1 178 ? 9.367 14.844 0.356 1 92.94 178 LEU B CA 1
ATOM 3671 C C . LEU B 1 178 ? 9.805 15.016 -1.098 1 92.94 178 LEU B C 1
ATOM 3673 O O . LEU B 1 178 ? 11 15.016 -1.397 1 92.94 178 LEU B O 1
ATOM 3677 N N . PHE B 1 179 ? 8.852 15.148 -1.979 1 93.5 179 PHE B N 1
ATOM 3678 C CA . PHE B 1 179 ? 9.172 15.133 -3.402 1 93.5 179 PHE B CA 1
ATOM 3679 C C . PHE B 1 179 ? 9.508 16.531 -3.9 1 93.5 179 PHE B C 1
ATOM 3681 O O . PHE B 1 179 ? 10.297 16.688 -4.836 1 93.5 179 PHE B O 1
ATOM 3688 N N . GLY B 1 180 ? 8.852 17.547 -3.344 1 92.44 180 GLY B N 1
ATOM 3689 C CA . GLY B 1 180 ? 9.164 18.922 -3.695 1 92.44 180 GLY B CA 1
ATOM 3690 C C . GLY B 1 180 ? 8.828 19.266 -5.133 1 92.44 180 GLY B C 1
ATOM 3691 O O . GLY B 1 180 ? 9.586 19.969 -5.805 1 92.44 180 GLY B O 1
ATOM 3692 N N . ALA B 1 181 ? 7.82 18.688 -5.73 1 94.81 181 ALA B N 1
ATOM 3693 C CA . ALA B 1 181 ? 7.414 18.891 -7.117 1 94.81 181 ALA B CA 1
ATOM 3694 C C . ALA B 1 181 ? 5.895 19.016 -7.23 1 94.81 181 ALA B C 1
ATOM 3696 O O . ALA B 1 181 ? 5.164 18.609 -6.324 1 94.81 181 ALA B O 1
ATOM 3697 N N . PRO B 1 182 ? 5.406 19.625 -8.32 1 96.31 182 PRO B N 1
ATOM 3698 C CA . PRO B 1 182 ? 3.957 19.75 -8.5 1 96.31 182 PRO B CA 1
ATOM 3699 C C . PRO B 1 182 ? 3.266 18.406 -8.734 1 96.31 182 PRO B C 1
ATOM 3701 O O . PRO B 1 182 ? 3.869 17.484 -9.289 1 96.31 182 PRO B O 1
ATOM 3704 N N . LEU B 1 183 ? 2.068 18.359 -8.281 1 97.62 183 LEU B N 1
ATOM 3705 C CA . LEU B 1 183 ? 1.222 17.188 -8.523 1 97.62 183 LEU B CA 1
ATOM 3706 C C . LEU B 1 183 ? 0.735 17.172 -9.969 1 97.62 183 LEU B C 1
ATOM 3708 O O . LEU B 1 183 ? 0.173 18.156 -10.453 1 97.62 183 LEU B O 1
ATOM 3712 N N . VAL B 1 184 ? 0.877 16.031 -10.727 1 96.31 184 VAL B N 1
ATOM 3713 C CA . VAL B 1 184 ? 0.518 16.031 -12.141 1 96.31 184 VAL B CA 1
ATOM 3714 C C . VAL B 1 184 ? -0.503 14.922 -12.414 1 96.31 184 VAL B C 1
ATOM 3716 O O . VAL B 1 184 ? -1.045 14.828 -13.516 1 96.31 184 VAL B O 1
ATOM 3719 N N . GLY B 1 185 ? -0.782 14.117 -11.398 1 95.69 185 GLY B N 1
ATOM 3720 C CA . GLY B 1 185 ? -1.76 13.062 -11.586 1 95.69 185 GLY B CA 1
ATOM 3721 C C . GLY B 1 185 ? -2.291 12.5 -10.281 1 95.69 185 GLY B C 1
ATOM 3722 O O . GLY B 1 185 ? -1.557 12.398 -9.297 1 95.69 185 GLY B O 1
ATOM 3723 N N . VAL B 1 186 ? -3.57 12.133 -10.297 1 96.75 186 VAL B N 1
ATOM 3724 C CA . VAL B 1 186 ? -4.227 11.531 -9.141 1 96.75 186 VAL B CA 1
ATOM 3725 C C . VAL B 1 186 ? -5.117 10.375 -9.586 1 96.75 186 VAL B C 1
ATOM 3727 O O . VAL B 1 186 ? -5.848 10.492 -10.578 1 96.75 186 VAL B O 1
ATOM 3730 N N . ASP B 1 187 ? -4.957 9.258 -8.961 1 94.81 187 ASP B N 1
ATOM 3731 C CA . ASP B 1 187 ? -5.867 8.125 -9.047 1 94.81 187 ASP B CA 1
ATOM 3732 C C . ASP B 1 187 ? -6.297 7.656 -7.656 1 94.81 187 ASP B C 1
ATOM 3734 O O . ASP B 1 187 ? -5.488 7.637 -6.727 1 94.81 187 ASP B O 1
ATOM 3738 N N . ALA B 1 188 ? -7.609 7.348 -7.527 1 96 188 ALA B N 1
ATOM 3739 C CA . ALA B 1 188 ? -8.055 6.988 -6.184 1 96 188 ALA B CA 1
ATOM 3740 C C . ALA B 1 188 ? -9.25 6.043 -6.23 1 96 188 ALA B C 1
ATOM 3742 O O . ALA B 1 188 ? -10.016 6.055 -7.195 1 96 188 ALA B O 1
ATOM 3743 N N . VAL B 1 189 ? -9.32 5.199 -5.227 1 93.06 189 VAL B N 1
ATOM 3744 C CA . VAL B 1 189 ? -10.445 4.293 -5.02 1 93.06 189 VAL B CA 1
ATOM 3745 C C . VAL B 1 189 ? -10.82 4.266 -3.537 1 93.06 189 VAL B C 1
ATOM 3747 O O . VAL B 1 189 ? -9.961 4.414 -2.67 1 93.06 189 VAL B O 1
ATOM 3750 N N . GLY B 1 190 ? -12.055 4.203 -3.285 1 90.69 190 GLY B N 1
ATOM 3751 C CA . GLY B 1 190 ? -12.547 4.168 -1.919 1 90.69 190 GLY B CA 1
ATOM 3752 C C . GLY B 1 190 ? -14.062 4.242 -1.834 1 90.69 190 GLY B C 1
ATOM 3753 O O . GLY B 1 190 ? -14.75 4.25 -2.859 1 90.69 190 GLY B O 1
ATOM 3754 N N . GLY B 1 191 ? -14.562 4.172 -0.585 1 84.69 191 GLY B N 1
ATOM 3755 C CA . GLY B 1 191 ? -16 4.246 -0.417 1 84.69 191 GLY B CA 1
ATOM 3756 C C . GLY B 1 191 ? -16.438 4.168 1.033 1 84.69 191 GLY B C 1
ATOM 3757 O O . GLY B 1 191 ? -15.609 4.055 1.933 1 84.69 191 GLY B O 1
ATOM 3758 N N . PRO B 1 192 ? -17.703 4.328 1.146 1 83.62 192 PRO B N 1
ATOM 3759 C CA . PRO B 1 192 ? -18.312 4.199 2.477 1 83.62 192 PRO B CA 1
ATOM 3760 C C . PRO B 1 192 ? -18.391 2.75 2.951 1 83.62 192 PRO B C 1
ATOM 3762 O O . PRO B 1 192 ? -18.547 1.839 2.139 1 83.62 192 PRO B O 1
ATOM 3765 N N . ILE B 1 193 ? -18.156 2.59 4.219 1 77.44 193 ILE B N 1
ATOM 3766 C CA . ILE B 1 193 ? -18.375 1.291 4.844 1 77.44 193 ILE B CA 1
ATOM 3767 C C . ILE B 1 193 ? -19.312 1.449 6.043 1 77.44 193 ILE B C 1
ATOM 3769 O O . ILE B 1 193 ? -20.406 0.896 6.062 1 77.44 193 ILE B O 1
ATOM 3773 N N . ALA B 1 194 ? -18.906 2.342 6.914 1 72.75 194 ALA B N 1
ATOM 3774 C CA . ALA B 1 194 ? -19.625 2.479 8.18 1 72.75 194 ALA B CA 1
ATOM 3775 C C . ALA B 1 194 ? -20.422 3.775 8.219 1 72.75 194 ALA B C 1
ATOM 3777 O O . ALA B 1 194 ? -21.266 3.965 9.102 1 72.75 194 ALA B O 1
ATOM 3778 N N . SER B 1 195 ? -20.109 4.68 7.289 1 74.75 195 SER B N 1
ATOM 3779 C CA . SER B 1 195 ? -20.797 5.973 7.258 1 74.75 195 SER B CA 1
ATOM 3780 C C . SER B 1 195 ? -21.203 6.348 5.836 1 74.75 195 SER B C 1
ATOM 3782 O O . SER B 1 195 ? -21.031 5.559 4.906 1 74.75 195 SER B O 1
ATOM 3784 N N . ALA B 1 196 ? -21.797 7.543 5.77 1 78.31 196 ALA B N 1
ATOM 3785 C CA . ALA B 1 196 ? -22.203 8.023 4.457 1 78.31 196 ALA B CA 1
ATOM 3786 C C . ALA B 1 196 ? -21.031 8.609 3.686 1 78.31 196 ALA B C 1
ATOM 3788 O O . ALA B 1 196 ? -21.094 8.773 2.465 1 78.31 196 ALA B O 1
ATOM 3789 N N . GLN B 1 197 ? -20.016 8.852 4.441 1 82.5 197 GLN B N 1
ATOM 3790 C CA . GLN B 1 197 ? -18.812 9.398 3.826 1 82.5 197 GLN B CA 1
ATOM 3791 C C . GLN B 1 197 ? -17.797 8.305 3.508 1 82.5 197 GLN B C 1
ATOM 3793 O O . GLN B 1 197 ? -17.984 7.148 3.896 1 82.5 197 GLN B O 1
ATOM 3798 N N . THR B 1 198 ? -16.797 8.75 2.809 1 88.19 198 THR B N 1
ATOM 3799 C CA . THR B 1 198 ? -15.727 7.797 2.52 1 88.19 198 THR B CA 1
ATOM 3800 C C . THR B 1 198 ? -15.023 7.371 3.805 1 88.19 198 THR B C 1
ATOM 3802 O O . THR B 1 198 ? -14.492 8.211 4.535 1 88.19 198 THR B O 1
ATOM 3805 N N . ASP B 1 199 ? -15.008 6.078 4.082 1 88.88 199 ASP B N 1
ATOM 3806 C CA . ASP B 1 199 ? -14.422 5.547 5.309 1 88.88 199 ASP B CA 1
ATOM 3807 C C . ASP B 1 199 ? -13.039 4.953 5.039 1 88.88 199 ASP B C 1
ATOM 3809 O O . ASP B 1 199 ? -12.25 4.758 5.965 1 88.88 199 ASP B O 1
ATOM 3813 N N . ILE B 1 200 ? -12.891 4.609 3.857 1 89.75 200 ILE B N 1
ATOM 3814 C CA . ILE B 1 200 ? -11.609 4.043 3.449 1 89.75 200 ILE B CA 1
ATOM 3815 C C . ILE B 1 200 ? -11.266 4.512 2.037 1 89.75 200 ILE B C 1
ATOM 3817 O O . ILE B 1 200 ? -12.141 4.582 1.169 1 89.75 200 ILE B O 1
ATOM 3821 N N . ALA B 1 201 ? -9.992 4.84 1.819 1 94.31 201 ALA B N 1
ATOM 3822 C CA . ALA B 1 201 ? -9.562 5.332 0.512 1 94.31 201 ALA B CA 1
ATOM 3823 C C . ALA B 1 201 ? -8.094 4.996 0.257 1 94.31 201 ALA B C 1
ATOM 3825 O O . ALA B 1 201 ? -7.297 4.918 1.194 1 94.31 201 ALA B O 1
ATOM 3826 N N . ASN B 1 202 ? -7.812 4.715 -0.942 1 95.75 202 ASN B N 1
ATOM 3827 C CA . ASN B 1 202 ? -6.453 4.605 -1.467 1 95.75 202 ASN B CA 1
ATOM 3828 C C . ASN B 1 202 ? -6.227 5.566 -2.631 1 95.75 202 ASN B C 1
ATOM 3830 O O . ASN B 1 202 ? -7.062 5.672 -3.527 1 95.75 202 ASN B O 1
ATOM 3834 N N . ALA B 1 203 ? -5.129 6.254 -2.586 1 97.62 203 ALA B N 1
ATOM 3835 C CA . ALA B 1 203 ? -4.816 7.211 -3.645 1 97.62 203 ALA B CA 1
ATOM 3836 C C . ALA B 1 203 ? -3.387 7.027 -4.145 1 97.62 203 ALA B C 1
ATOM 3838 O O . ALA B 1 203 ? -2.486 6.707 -3.363 1 97.62 203 ALA B O 1
ATOM 3839 N N . ARG B 1 204 ? -3.227 7.203 -5.391 1 97.38 204 ARG B N 1
ATOM 3840 C CA . ARG B 1 204 ? -1.911 7.293 -6.016 1 97.38 204 ARG B CA 1
ATOM 3841 C C . ARG B 1 204 ? -1.662 8.695 -6.57 1 97.38 204 ARG B C 1
ATOM 3843 O O . ARG B 1 204 ? -2.43 9.18 -7.398 1 97.38 204 ARG B O 1
ATOM 3850 N N . LEU B 1 205 ? -0.651 9.305 -6.082 1 97.75 205 LEU B N 1
ATOM 3851 C CA . LEU B 1 205 ? -0.258 10.641 -6.504 1 97.75 205 LEU B CA 1
ATOM 3852 C C . LEU B 1 205 ? 1.004 10.594 -7.359 1 97.75 205 LEU B C 1
ATOM 3854 O O . LEU B 1 205 ? 1.966 9.906 -7.012 1 97.75 205 LEU B O 1
ATOM 3858 N N . ARG B 1 206 ? 1.01 11.344 -8.484 1 95.75 206 ARG B N 1
ATOM 3859 C CA . ARG B 1 206 ? 2.178 11.469 -9.344 1 95.75 206 ARG B CA 1
ATOM 3860 C C . ARG B 1 206 ? 2.688 12.906 -9.375 1 95.75 206 ARG B C 1
ATOM 3862 O O . ARG B 1 206 ? 1.908 13.836 -9.562 1 95.75 206 ARG B O 1
ATOM 3869 N N . PHE B 1 207 ? 3.973 13 -9.219 1 96.56 207 PHE B N 1
ATOM 3870 C CA . PHE B 1 207 ? 4.594 14.312 -9.172 1 96.56 207 PHE B CA 1
ATOM 3871 C C . PHE B 1 207 ? 5.398 14.578 -10.438 1 96.56 207 PHE B C 1
ATOM 3873 O O . PHE B 1 207 ? 5.801 13.648 -11.133 1 96.56 207 PHE B O 1
ATOM 3880 N N . GLY B 1 208 ? 5.629 15.789 -10.742 1 94.62 208 GLY B N 1
ATOM 3881 C CA . GLY B 1 208 ? 6.234 16.219 -11.992 1 94.62 208 GLY B CA 1
ATOM 3882 C C . GLY B 1 208 ? 7.664 15.727 -12.156 1 94.62 208 GLY B C 1
ATOM 3883 O O . GLY B 1 208 ? 8.164 15.625 -13.273 1 94.62 208 GLY B O 1
ATOM 3884 N N . ASN B 1 209 ? 8.328 15.391 -11.07 1 92.5 209 ASN B N 1
ATOM 3885 C CA . ASN B 1 209 ? 9.711 14.93 -11.148 1 92.5 209 ASN B CA 1
ATOM 3886 C C . ASN B 1 209 ? 9.797 13.406 -11.172 1 92.5 209 ASN B C 1
ATOM 3888 O O . ASN B 1 209 ? 10.859 12.836 -10.945 1 92.5 209 ASN B O 1
ATOM 3892 N N . GLY B 1 210 ? 8.648 12.805 -11.297 1 91.25 210 GLY B N 1
ATOM 3893 C CA . GLY B 1 210 ? 8.609 11.352 -11.414 1 91.25 210 GLY B CA 1
ATOM 3894 C C . GLY B 1 210 ? 8.312 10.656 -10.102 1 91.25 210 GLY B C 1
ATOM 3895 O O . GLY B 1 210 ? 8.086 9.445 -10.078 1 91.25 210 GLY B O 1
ATOM 3896 N N . GLY B 1 211 ? 8.289 11.352 -9.023 1 93.56 211 GLY B N 1
ATOM 3897 C CA . GLY B 1 211 ? 7.914 10.781 -7.738 1 93.56 211 GLY B CA 1
ATOM 3898 C C . GLY B 1 211 ? 6.48 10.281 -7.699 1 93.56 211 GLY B C 1
ATOM 3899 O O . GLY B 1 211 ? 5.598 10.875 -8.328 1 93.56 211 GLY B O 1
ATOM 3900 N N . VAL B 1 212 ? 6.27 9.18 -6.953 1 95.69 212 VAL B N 1
ATOM 3901 C CA . VAL B 1 212 ? 4.938 8.594 -6.824 1 95.69 212 VAL B CA 1
ATOM 3902 C C . VAL B 1 212 ? 4.648 8.289 -5.359 1 95.69 212 VAL B C 1
ATOM 3904 O O . VAL B 1 212 ? 5.523 7.809 -4.633 1 95.69 212 VAL B O 1
ATOM 3907 N N . ALA B 1 213 ? 3.457 8.602 -4.93 1 97.5 213 ALA B N 1
ATOM 3908 C CA . ALA B 1 213 ? 3.025 8.258 -3.574 1 97.5 213 ALA B CA 1
ATOM 3909 C C . ALA B 1 213 ? 1.739 7.441 -3.598 1 97.5 213 ALA B C 1
ATOM 3911 O O . ALA B 1 213 ? 0.835 7.715 -4.391 1 97.5 213 ALA B O 1
ATOM 3912 N N . THR B 1 214 ? 1.721 6.418 -2.824 1 97.25 214 THR B N 1
ATOM 3913 C CA . THR B 1 214 ? 0.495 5.676 -2.551 1 97.25 214 THR B CA 1
ATOM 3914 C C . THR B 1 214 ? 0.063 5.859 -1.1 1 97.25 214 THR B C 1
ATOM 3916 O O . THR B 1 214 ? 0.828 5.566 -0.178 1 97.25 214 THR B O 1
ATOM 3919 N N . LEU B 1 215 ? -1.149 6.289 -0.952 1 97.94 215 LEU B N 1
ATOM 3920 C CA . LEU B 1 215 ? -1.646 6.625 0.378 1 97.94 215 LEU B CA 1
ATOM 3921 C C . LEU B 1 215 ? -2.914 5.84 0.698 1 97.94 215 LEU B C 1
ATOM 3923 O O . LEU B 1 215 ? -3.863 5.836 -0.09 1 97.94 215 LEU B O 1
ATOM 3927 N N . THR B 1 216 ? -2.902 5.18 1.842 1 95.81 216 THR B N 1
ATOM 3928 C CA . THR B 1 216 ? -4.09 4.484 2.33 1 95.81 216 THR B CA 1
ATOM 3929 C C . THR B 1 216 ? -4.562 5.086 3.65 1 95.81 216 THR B C 1
ATOM 3931 O O . THR B 1 216 ? -3.779 5.227 4.59 1 95.81 216 THR B O 1
ATOM 3934 N N . ALA B 1 217 ? -5.789 5.48 3.66 1 95.44 217 ALA B N 1
ATOM 3935 C CA . ALA B 1 217 ? -6.418 5.98 4.879 1 95.44 217 ALA B CA 1
ATOM 3936 C C . ALA B 1 217 ? -7.73 5.25 5.156 1 95.44 217 ALA B C 1
ATOM 3938 O O . ALA B 1 217 ? -8.523 5.023 4.246 1 95.44 217 ALA B O 1
ATOM 3939 N N . SER B 1 218 ? -7.895 4.867 6.43 1 91.12 218 SER B N 1
ATOM 3940 C CA . SER B 1 218 ? -9.109 4.156 6.824 1 91.12 218 SER B CA 1
ATOM 3941 C C . SER B 1 218 ? -9.477 4.441 8.273 1 91.12 218 SER B C 1
ATOM 3943 O O . SER B 1 218 ? -8.594 4.668 9.109 1 91.12 218 SER B O 1
ATOM 3945 N N . ARG B 1 219 ? -10.766 4.461 8.508 1 89 219 ARG B N 1
ATOM 3946 C CA . ARG B 1 219 ? -11.234 4.566 9.883 1 89 219 ARG B CA 1
ATOM 3947 C C . ARG B 1 219 ? -12.07 3.352 10.266 1 89 219 ARG B C 1
ATOM 3949 O O . ARG B 1 219 ? -12.844 3.404 11.227 1 89 219 ARG B O 1
ATOM 3956 N N . VAL B 1 220 ? -12 2.273 9.484 1 83.06 220 VAL B N 1
ATOM 3957 C CA . VAL B 1 220 ? -12.836 1.105 9.75 1 83.06 220 VAL B CA 1
ATOM 3958 C C . VAL B 1 220 ? -11.945 -0.123 9.953 1 83.06 220 VAL B C 1
ATOM 3960 O O . VAL B 1 220 ? -12.383 -1.254 9.719 1 83.06 220 VAL B O 1
ATOM 3963 N N . SER B 1 221 ? -10.711 0.071 10.359 1 80.88 221 SER B N 1
ATOM 3964 C CA . SER B 1 221 ? -9.805 -1.046 10.602 1 80.88 221 SER B CA 1
ATOM 3965 C C . SER B 1 221 ? -9.883 -1.518 12.047 1 80.88 221 SER B C 1
ATOM 3967 O O . SER B 1 221 ? -10.367 -0.791 12.922 1 80.88 221 SER B O 1
ATOM 3969 N N . LEU B 1 222 ? -9.477 -2.738 12.297 1 77.38 222 LEU B N 1
ATOM 3970 C CA . LEU B 1 222 ? -9.484 -3.268 13.656 1 77.38 222 LEU B CA 1
ATOM 3971 C C . LEU B 1 222 ? -8.32 -2.717 14.461 1 77.38 222 LEU B C 1
ATOM 3973 O O . LEU B 1 222 ? -8.43 -2.514 15.672 1 77.38 222 LEU B O 1
ATOM 3977 N N . LYS B 1 223 ? -7.215 -2.611 13.711 1 80.88 223 LYS B N 1
ATOM 3978 C CA . LYS B 1 223 ? -6.008 -2.141 14.383 1 80.88 223 LYS B CA 1
ATOM 3979 C C . LYS B 1 223 ? -5.531 -0.815 13.797 1 80.88 223 LYS B C 1
ATOM 3981 O O . LYS B 1 223 ? -5.785 -0.52 12.625 1 80.88 223 LYS B O 1
ATOM 3986 N N . MET B 1 224 ? -4.871 -0.105 14.695 1 89.06 224 MET B N 1
ATOM 3987 C CA . MET B 1 224 ? -4.238 1.132 14.242 1 89.06 224 MET B CA 1
ATOM 3988 C C . MET B 1 224 ? -2.9 0.844 13.57 1 89.06 224 MET B C 1
ATOM 3990 O O . MET B 1 224 ? -2.131 0.005 14.047 1 89.06 224 MET B O 1
ATOM 3994 N N . GLU B 1 225 ? -2.686 1.431 12.453 1 92.06 225 GLU B N 1
ATOM 3995 C CA . GLU B 1 225 ? -1.396 1.373 11.766 1 92.06 225 GLU B CA 1
ATOM 3996 C C . GLU B 1 225 ? -0.992 2.746 11.234 1 92.06 225 GLU B C 1
ATOM 3998 O O . GLU B 1 225 ? -1.811 3.455 10.648 1 92.06 225 GLU B O 1
ATOM 4003 N N . ARG B 1 226 ? 0.172 3.174 11.555 1 95.44 226 ARG B N 1
ATOM 4004 C CA . ARG B 1 226 ? 0.807 4.355 10.984 1 95.44 226 ARG B CA 1
ATOM 4005 C C . ARG B 1 226 ? 2.219 4.039 10.5 1 95.44 226 ARG B C 1
ATOM 4007 O O . ARG B 1 226 ? 3.174 4.102 11.281 1 95.44 226 ARG B O 1
ATOM 4014 N N . ARG B 1 227 ? 2.289 3.859 9.227 1 94.5 227 ARG B N 1
ATOM 4015 C CA . ARG B 1 227 ? 3.539 3.383 8.641 1 94.5 227 ARG B CA 1
ATOM 4016 C C . ARG B 1 227 ? 3.889 4.16 7.379 1 94.5 227 ARG B C 1
ATOM 4018 O O . ARG B 1 227 ? 3 4.664 6.688 1 94.5 227 ARG B O 1
ATOM 4025 N N . LEU B 1 228 ? 5.207 4.215 7.125 1 95.38 228 LEU B N 1
ATOM 4026 C CA . LEU B 1 228 ? 5.734 4.848 5.922 1 95.38 228 LEU B CA 1
ATOM 4027 C C . LEU B 1 228 ? 6.883 4.031 5.34 1 95.38 228 LEU B C 1
ATOM 4029 O O . LEU B 1 228 ? 7.75 3.559 6.078 1 95.38 228 LEU B O 1
ATOM 4033 N N . ARG B 1 229 ? 6.797 3.773 4.043 1 93.38 229 ARG B N 1
ATOM 4034 C CA . ARG B 1 229 ? 7.883 3.154 3.289 1 93.38 229 ARG B CA 1
ATOM 4035 C C . ARG B 1 229 ? 8.352 4.059 2.154 1 93.38 229 ARG B C 1
ATOM 4037 O O . ARG B 1 229 ? 7.531 4.668 1.464 1 93.38 229 ARG B O 1
ATOM 4044 N N . LEU B 1 230 ? 9.688 4.102 2.014 1 93.19 230 LEU B N 1
ATOM 4045 C CA . LEU B 1 230 ? 10.289 4.945 0.986 1 93.19 230 LEU B CA 1
ATOM 4046 C C . LEU B 1 230 ? 11.422 4.215 0.281 1 93.19 230 LEU B C 1
ATOM 4048 O O . LEU B 1 230 ? 12.234 3.549 0.927 1 93.19 230 LEU B O 1
ATOM 4052 N N . PHE B 1 231 ? 11.422 4.387 -1.039 1 90.06 231 PHE B N 1
ATOM 4053 C CA . PHE B 1 231 ? 12.664 3.994 -1.691 1 90.06 231 PHE B CA 1
ATOM 4054 C C . PHE B 1 231 ? 13.117 5.059 -2.682 1 90.06 231 PHE B C 1
ATOM 4056 O O . PHE B 1 231 ? 12.297 5.789 -3.24 1 90.06 231 PHE B O 1
ATOM 4063 N N . GLY B 1 232 ? 14.359 5.156 -2.738 1 91.19 232 GLY B N 1
ATOM 4064 C CA . GLY B 1 232 ? 15.031 6.082 -3.637 1 91.19 232 GLY B CA 1
ATOM 4065 C C . GLY B 1 232 ? 16.078 5.414 -4.504 1 91.19 232 GLY B C 1
ATOM 4066 O O . GLY B 1 232 ? 16.078 4.191 -4.664 1 91.19 232 GLY B O 1
ATOM 4067 N N . THR B 1 233 ? 16.906 6.203 -5.082 1 88.38 233 THR B N 1
ATOM 40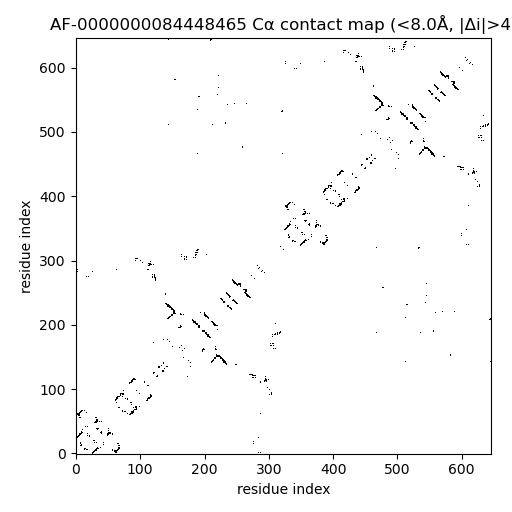68 C CA . THR B 1 233 ? 17.891 5.727 -6.043 1 88.38 233 THR B CA 1
ATOM 4069 C C . THR B 1 233 ? 19 4.957 -5.344 1 88.38 233 THR B C 1
ATOM 4071 O O . THR B 1 233 ? 19.734 4.188 -5.977 1 88.38 233 THR B O 1
ATOM 4074 N N . GLU B 1 234 ? 19.094 5.105 -3.961 1 88 234 GLU B N 1
ATOM 4075 C CA . GLU B 1 234 ? 20.281 4.547 -3.318 1 88 234 GLU B CA 1
ATOM 4076 C C . GLU B 1 234 ? 19.906 3.77 -2.057 1 88 234 GLU B C 1
ATOM 4078 O O . GLU B 1 234 ? 20.781 3.355 -1.296 1 88 234 GLU B O 1
ATOM 4083 N N . GLY B 1 235 ? 18.578 3.619 -1.883 1 87.94 235 GLY B N 1
ATOM 4084 C CA . GLY B 1 235 ? 18.25 2.922 -0.651 1 87.94 235 GLY B CA 1
ATOM 4085 C C . GLY B 1 235 ? 16.766 2.809 -0.415 1 87.94 235 GLY B C 1
ATOM 4086 O O . GLY B 1 235 ? 15.961 3.098 -1.309 1 87.94 235 GLY B O 1
ATOM 4087 N N . TYR B 1 236 ? 16.547 2.248 0.81 1 89.12 236 TYR B N 1
ATOM 4088 C CA . TYR B 1 236 ? 15.195 1.932 1.253 1 89.12 236 TYR B CA 1
ATOM 4089 C C . TYR B 1 236 ? 15.023 2.232 2.738 1 89.12 236 TYR B C 1
ATOM 4091 O O . TYR B 1 236 ? 15.945 2.027 3.529 1 89.12 236 TYR B O 1
ATOM 4099 N N . LEU B 1 237 ? 13.805 2.842 3.006 1 91.12 237 LEU B N 1
ATOM 4100 C CA . LEU B 1 237 ? 13.547 3.16 4.406 1 91.12 237 LEU B CA 1
ATOM 4101 C C . LEU B 1 237 ? 12.117 2.789 4.789 1 91.12 237 LEU B C 1
ATOM 4103 O O . LEU B 1 237 ? 11.195 2.934 3.984 1 91.12 237 LEU B O 1
ATOM 4107 N N . GLN B 1 238 ? 11.977 2.291 6.059 1 92.75 238 GLN B N 1
ATOM 4108 C CA . GLN B 1 238 ? 10.664 1.998 6.637 1 92.75 238 GLN B CA 1
ATOM 4109 C C . GLN B 1 238 ? 10.523 2.631 8.016 1 92.75 238 GLN B C 1
ATOM 4111 O O . GLN B 1 238 ? 11.445 2.576 8.828 1 92.75 238 GLN B O 1
ATOM 4116 N N . MET B 1 239 ? 9.328 3.205 8.203 1 94.12 239 MET B N 1
ATOM 4117 C CA . MET B 1 239 ? 9.047 3.816 9.492 1 94.12 239 MET B CA 1
ATOM 4118 C C . MET B 1 239 ? 7.762 3.25 10.094 1 94.12 239 MET B C 1
ATOM 4120 O O . MET B 1 239 ? 6.777 3.047 9.375 1 94.12 239 MET B O 1
ATOM 4124 N N . ASP B 1 240 ? 7.855 2.939 11.375 1 94.38 240 ASP B N 1
ATOM 4125 C CA . ASP B 1 240 ? 6.691 2.668 12.203 1 94.38 240 ASP B CA 1
ATOM 4126 C C . ASP B 1 240 ? 6.477 3.777 13.234 1 94.38 240 ASP B C 1
ATOM 4128 O O . ASP B 1 240 ? 7.184 3.842 14.242 1 94.38 240 ASP B O 1
ATOM 4132 N N . PHE B 1 241 ? 5.461 4.535 13.016 1 94.44 241 PHE B N 1
ATOM 4133 C CA . PHE B 1 241 ? 5.273 5.73 13.828 1 94.44 241 PHE B CA 1
ATOM 4134 C C . PHE B 1 241 ? 4.754 5.367 15.211 1 94.44 241 PHE B C 1
ATOM 4136 O O . PHE B 1 241 ? 5.035 6.066 16.188 1 94.44 241 PHE B O 1
ATOM 4143 N N . LEU B 1 242 ? 3.955 4.305 15.266 1 93.06 242 LEU B N 1
ATOM 4144 C CA . LEU B 1 242 ? 3.447 3.883 16.562 1 93.06 242 LEU B CA 1
ATOM 4145 C C . LEU B 1 242 ? 4.566 3.305 17.422 1 93.06 242 LEU B C 1
ATOM 4147 O O . LEU B 1 242 ? 4.68 3.629 18.609 1 93.06 242 LEU B O 1
ATOM 4151 N N . ALA B 1 243 ? 5.477 2.521 16.828 1 93.88 243 ALA B N 1
ATOM 4152 C CA . ALA B 1 243 ? 6.605 1.928 17.531 1 93.88 243 ALA B CA 1
ATOM 4153 C C . ALA B 1 243 ? 7.777 2.902 17.609 1 93.88 243 ALA B C 1
ATOM 4155 O O . ALA B 1 243 ? 8.734 2.67 18.359 1 93.88 243 ALA B O 1
ATOM 4156 N N . ARG B 1 244 ? 7.77 3.977 16.859 1 95.62 244 ARG B N 1
ATOM 4157 C CA . ARG B 1 244 ? 8.805 5 16.766 1 95.62 244 ARG B CA 1
ATOM 4158 C C . ARG B 1 244 ? 10.156 4.387 16.391 1 95.62 244 ARG B C 1
ATOM 4160 O O . ARG B 1 244 ? 11.156 4.609 17.078 1 95.62 244 ARG B O 1
ATOM 4167 N N . THR B 1 245 ? 10.047 3.617 15.312 1 94.75 245 THR B N 1
ATOM 4168 C CA . THR B 1 245 ? 11.25 2.977 14.789 1 94.75 245 THR B CA 1
ATOM 4169 C C . THR B 1 245 ? 11.43 3.285 13.305 1 94.75 245 THR B C 1
ATOM 4171 O O . THR B 1 245 ? 10.445 3.482 12.586 1 94.75 245 THR B O 1
ATOM 4174 N N . MET B 1 246 ? 12.68 3.361 12.883 1 92.56 246 MET B N 1
ATOM 4175 C CA . MET B 1 246 ? 13.07 3.564 11.492 1 92.56 246 MET B CA 1
ATOM 4176 C C . MET B 1 246 ? 14.156 2.58 11.078 1 92.56 246 MET B C 1
ATOM 4178 O O . MET B 1 246 ? 15.141 2.395 11.797 1 92.56 246 MET B O 1
ATOM 4182 N N . HIS B 1 247 ? 13.914 1.969 9.977 1 91.12 247 HIS B N 1
ATOM 4183 C CA . HIS B 1 247 ? 14.891 1.062 9.383 1 91.12 247 HIS B CA 1
ATOM 4184 C C . HIS B 1 247 ? 15.344 1.559 8.016 1 91.12 247 HIS B C 1
ATOM 4186 O O . HIS B 1 247 ? 14.516 1.896 7.168 1 91.12 247 HIS B O 1
ATOM 4192 N N . VAL B 1 248 ? 16.688 1.566 7.852 1 88.88 248 VAL B N 1
ATOM 4193 C CA . VAL B 1 248 ? 17.25 2.057 6.598 1 88.88 248 VAL B CA 1
ATOM 4194 C C . VAL B 1 248 ? 18.188 1.014 6.008 1 88.88 248 VAL B C 1
ATOM 4196 O O . VAL B 1 248 ? 19 0.426 6.727 1 88.88 248 VAL B O 1
ATOM 4199 N N . VAL B 1 249 ? 18 0.757 4.762 1 86.69 249 VAL B N 1
ATOM 4200 C CA . VAL B 1 249 ? 18.969 -0.005 3.967 1 86.69 249 VAL B CA 1
ATOM 4201 C C . VAL B 1 249 ? 19.547 0.885 2.877 1 86.69 249 VAL B C 1
ATOM 4203 O O . VAL B 1 249 ? 18.812 1.461 2.07 1 86.69 249 VAL B O 1
ATOM 4206 N N . ARG B 1 250 ? 20.906 1.016 2.898 1 84.88 250 ARG B N 1
ATOM 4207 C CA . ARG B 1 250 ? 21.5 1.93 1.936 1 84.88 250 ARG B CA 1
ATOM 4208 C C . ARG B 1 250 ? 22.875 1.429 1.49 1 84.88 250 ARG B C 1
ATOM 4210 O O . ARG B 1 250 ? 23.5 0.629 2.186 1 84.88 250 ARG B O 1
ATOM 4217 N N . LYS B 1 251 ? 23.234 1.971 0.426 1 79.75 251 LYS B N 1
ATOM 4218 C CA . LYS B 1 251 ? 24.547 1.643 -0.127 1 79.75 251 LYS B CA 1
ATOM 4219 C C . LYS B 1 251 ? 25.672 2.232 0.725 1 79.75 251 LYS B C 1
ATOM 4221 O O . LYS B 1 251 ? 25.641 3.416 1.068 1 79.75 251 LYS B O 1
ATOM 4226 N N . GLY B 1 252 ? 26.578 1.385 1.046 1 75.25 252 GLY B N 1
ATOM 4227 C CA . GLY B 1 252 ? 27.875 1.819 1.567 1 75.25 252 GLY B CA 1
ATOM 4228 C C . GLY B 1 252 ? 27.828 2.16 3.045 1 75.25 252 GLY B C 1
ATOM 4229 O O . GLY B 1 252 ? 28.875 2.393 3.662 1 75.25 252 GLY B O 1
ATOM 4230 N N . GLU B 1 253 ? 26.688 2.283 3.643 1 70.62 253 GLU B N 1
ATOM 4231 C CA . GLU B 1 253 ? 26.656 2.732 5.031 1 70.62 253 GLU B CA 1
ATOM 4232 C C . GLU B 1 253 ? 25.828 1.79 5.902 1 70.62 253 GLU B C 1
ATOM 4234 O O . GLU B 1 253 ? 24.891 1.159 5.422 1 70.62 253 GLU B O 1
ATOM 4239 N N . GLY B 1 254 ? 26.25 1.677 7.176 1 70.12 254 GLY B N 1
ATOM 4240 C CA . GLY B 1 254 ? 25.547 0.843 8.141 1 70.12 254 GLY B CA 1
ATOM 4241 C C . GLY B 1 254 ? 26.203 -0.513 8.336 1 70.12 254 GLY B C 1
ATOM 4242 O O . GLY B 1 254 ? 27.312 -0.751 7.867 1 70.12 254 GLY B O 1
ATOM 4243 N N . ALA B 1 255 ? 25.531 -1.334 9.18 1 75.06 255 ALA B N 1
ATOM 4244 C CA . ALA B 1 255 ? 26 -2.697 9.406 1 75.06 255 ALA B CA 1
ATOM 4245 C C . ALA B 1 255 ? 25.922 -3.529 8.133 1 75.06 255 ALA B C 1
ATOM 4247 O O . ALA B 1 255 ? 24.875 -3.602 7.5 1 75.06 255 ALA B O 1
ATOM 4248 N N . ALA B 1 256 ? 26.969 -4.066 7.844 1 73.69 256 ALA B N 1
ATOM 4249 C CA . ALA B 1 256 ? 27.078 -4.832 6.602 1 73.69 256 ALA B CA 1
ATOM 4250 C C . ALA B 1 256 ? 26.031 -5.945 6.555 1 73.69 256 ALA B C 1
ATOM 4252 O O . ALA B 1 256 ? 25.797 -6.633 7.547 1 73.69 256 ALA B O 1
ATOM 4253 N N . LEU B 1 257 ? 25.234 -5.906 5.426 1 74.06 257 LEU B N 1
ATOM 4254 C CA . LEU B 1 257 ? 24.25 -6.961 5.215 1 74.06 257 LEU B CA 1
ATOM 4255 C C . LEU B 1 257 ? 24.875 -8.133 4.461 1 74.06 257 LEU B C 1
ATOM 4257 O O . LEU B 1 257 ? 25.359 -7.973 3.346 1 74.06 257 LEU B O 1
ATOM 4261 N N . GLU B 1 258 ? 24.906 -9.25 5.082 1 69.88 258 GLU B N 1
ATOM 4262 C CA . GLU B 1 258 ? 25.547 -10.422 4.508 1 69.88 258 GLU B CA 1
ATOM 4263 C C . GLU B 1 258 ? 24.969 -10.758 3.137 1 69.88 258 GLU B C 1
ATOM 4265 O O . GLU B 1 258 ? 25.719 -11.086 2.207 1 69.88 258 GLU B O 1
ATOM 4270 N N . GLN B 1 259 ? 23.766 -10.547 3.059 1 67.94 259 GLN B N 1
ATOM 4271 C CA . GLN B 1 259 ? 23.109 -11.023 1.841 1 67.94 259 GLN B CA 1
ATOM 4272 C C . GLN B 1 259 ? 23.094 -9.93 0.772 1 67.94 259 GLN B C 1
ATOM 4274 O O . GLN B 1 259 ? 22.672 -10.18 -0.362 1 67.94 259 GLN B O 1
ATOM 4279 N N . LEU B 1 260 ? 23.547 -8.727 1.116 1 72.56 260 LEU B N 1
ATOM 4280 C CA . LEU B 1 260 ? 23.562 -7.605 0.181 1 72.56 260 LEU B CA 1
ATOM 4281 C C . LEU B 1 260 ? 24.906 -6.883 0.212 1 72.56 260 LEU B C 1
ATOM 4283 O O . LEU B 1 260 ? 25.031 -5.809 0.81 1 72.56 260 LEU B O 1
ATOM 4287 N N . PRO B 1 261 ? 25.828 -7.473 -0.542 1 70.5 261 PRO B N 1
ATOM 4288 C CA . PRO B 1 261 ? 27.156 -6.844 -0.5 1 70.5 261 PRO B CA 1
ATOM 4289 C C . PRO B 1 261 ? 27.125 -5.375 -0.905 1 70.5 261 PRO B C 1
ATOM 4291 O O . PRO B 1 261 ? 26.406 -5.004 -1.844 1 70.5 261 PRO B O 1
ATOM 4294 N N . GLY B 1 262 ? 27.734 -4.559 -0.075 1 75.19 262 GLY B N 1
ATOM 4295 C CA . GLY B 1 262 ? 27.844 -3.145 -0.388 1 75.19 262 GLY B CA 1
ATOM 4296 C C . GLY B 1 262 ? 26.734 -2.309 0.225 1 75.19 262 GLY B C 1
ATOM 4297 O O . GLY B 1 262 ? 26.703 -1.088 0.058 1 75.19 262 GLY B O 1
ATOM 4298 N N . PHE B 1 263 ? 25.891 -3.047 0.917 1 80 263 PHE B N 1
ATOM 4299 C CA . PHE B 1 263 ? 24.812 -2.326 1.574 1 80 263 PHE B CA 1
ATOM 4300 C C . PHE B 1 263 ? 24.859 -2.533 3.082 1 80 263 PHE B C 1
ATOM 4302 O O . PHE B 1 263 ? 25.391 -3.529 3.561 1 80 263 PHE B O 1
ATOM 4309 N N . GLY B 1 264 ? 24.453 -1.514 3.691 1 84.44 264 GLY B N 1
ATOM 4310 C CA . GLY B 1 264 ? 24.328 -1.609 5.137 1 84.44 264 GLY B CA 1
ATOM 4311 C C . GLY B 1 264 ? 22.938 -1.279 5.637 1 84.44 264 GLY B C 1
ATOM 4312 O O . GLY B 1 264 ? 22.125 -0.69 4.906 1 84.44 264 GLY B O 1
ATOM 4313 N N . ALA B 1 265 ? 22.656 -1.812 6.836 1 86.56 265 ALA B N 1
ATOM 4314 C CA . ALA B 1 265 ? 21.359 -1.566 7.48 1 86.56 265 ALA B CA 1
ATOM 4315 C C . ALA B 1 265 ? 21.547 -0.775 8.773 1 86.56 265 ALA B C 1
ATOM 4317 O O . ALA B 1 265 ? 22.531 -0.953 9.492 1 86.56 265 ALA B O 1
ATOM 4318 N N . GLU B 1 266 ? 20.641 0.184 8.93 1 87.12 266 GLU B N 1
ATOM 4319 C CA . GLU B 1 266 ? 20.625 0.985 10.148 1 87.12 266 GLU B CA 1
ATOM 4320 C C . GLU B 1 266 ? 19.234 1.014 10.773 1 87.12 266 GLU B C 1
ATOM 4322 O O . GLU B 1 266 ? 18.219 1.101 10.055 1 87.12 266 GLU B O 1
ATOM 4327 N N . GLN B 1 267 ? 19.234 0.821 12.094 1 89.06 267 GLN B N 1
ATOM 4328 C CA . GLN B 1 267 ? 18 0.976 12.859 1 89.06 267 GLN B CA 1
ATOM 4329 C C . GLN B 1 267 ? 18.109 2.131 13.852 1 89.06 267 GLN B C 1
ATOM 4331 O O . GLN B 1 267 ? 19.141 2.309 14.492 1 89.06 267 GLN B O 1
ATOM 4336 N N . SER B 1 268 ? 17.078 2.949 13.852 1 90.19 268 SER B N 1
ATOM 4337 C CA . SER B 1 268 ? 17.047 4.059 14.797 1 90.19 268 SER B CA 1
ATOM 4338 C C . SER B 1 268 ? 15.656 4.254 15.375 1 90.19 268 SER B C 1
ATOM 4340 O O . SER B 1 268 ? 14.688 3.674 14.883 1 90.19 268 SER B O 1
ATOM 4342 N N . SER B 1 269 ? 15.641 4.891 16.469 1 93.94 269 SER B N 1
ATOM 4343 C CA . SER B 1 269 ? 14.398 5.297 17.125 1 93.94 269 SER B CA 1
ATOM 4344 C C . SER B 1 269 ? 14.414 6.781 17.469 1 93.94 269 SER B C 1
ATOM 4346 O O . SER B 1 269 ? 15.43 7.457 17.281 1 93.94 269 SER B O 1
ATOM 4348 N N . TRP B 1 270 ? 13.25 7.34 17.797 1 92.88 270 TRP B N 1
ATOM 4349 C CA . TRP B 1 270 ? 13.188 8.742 18.188 1 92.88 270 TRP B CA 1
ATOM 4350 C C . TRP B 1 270 ? 12.289 8.914 19.406 1 92.88 270 TRP B C 1
ATOM 4352 O O . TRP B 1 270 ? 11.453 8.055 19.703 1 92.88 270 TRP B O 1
ATOM 4362 N N . GLN B 1 271 ? 12.57 9.969 20.109 1 92.5 271 GLN B N 1
ATOM 4363 C CA . GLN B 1 271 ? 11.703 10.367 21.219 1 92.5 271 GLN B CA 1
ATOM 4364 C C . GLN B 1 271 ? 10.57 11.266 20.719 1 92.5 271 GLN B C 1
ATOM 4366 O O . GLN B 1 271 ? 10.805 12.203 19.953 1 92.5 271 GLN B O 1
ATOM 4371 N N . ASP B 1 272 ? 9.469 10.875 21.219 1 91.62 272 ASP B N 1
ATOM 4372 C CA . ASP B 1 272 ? 8.312 11.672 20.797 1 91.62 272 ASP B CA 1
ATOM 4373 C C . ASP B 1 272 ? 8.375 13.078 21.375 1 91.62 272 ASP B C 1
ATOM 4375 O O . ASP B 1 272 ? 9.172 13.352 22.281 1 91.62 272 ASP B O 1
ATOM 4379 N N . ARG B 1 273 ? 7.629 13.953 20.75 1 92.12 273 ARG B N 1
ATOM 4380 C CA . ARG B 1 273 ? 7.445 15.312 21.266 1 92.12 273 ARG B CA 1
ATOM 4381 C C . ARG B 1 273 ? 6.012 15.781 21.047 1 92.12 273 ARG B C 1
ATOM 4383 O O . ARG B 1 273 ? 5.238 15.141 20.328 1 92.12 273 ARG B O 1
ATOM 4390 N N . ASP B 1 274 ? 5.711 16.844 21.688 1 95.94 274 ASP B N 1
ATOM 4391 C CA . ASP B 1 274 ? 4.422 17.484 21.453 1 95.94 274 ASP B CA 1
ATOM 4392 C C . ASP B 1 274 ? 4.426 18.266 20.141 1 95.94 274 ASP B C 1
ATOM 4394 O O . ASP B 1 274 ? 4.93 19.391 20.078 1 95.94 274 ASP B O 1
ATOM 4398 N N . SER B 1 275 ? 3.812 17.719 19.156 1 96.75 275 SER B N 1
ATOM 4399 C CA . SER B 1 275 ? 3.83 18.297 17.812 1 96.75 275 SER B CA 1
ATOM 4400 C C . SER B 1 275 ? 3.129 19.641 17.781 1 96.75 275 SER B C 1
ATOM 4402 O O . SER B 1 275 ? 3.541 20.547 17.062 1 96.75 275 SER B O 1
ATOM 4404 N N . LEU B 1 276 ? 2.086 19.75 18.609 1 97.75 276 LEU B N 1
ATOM 4405 C CA . LEU B 1 276 ? 1.346 21 18.625 1 97.75 276 LEU B CA 1
ATOM 4406 C C . LEU B 1 276 ? 2.174 22.109 19.281 1 97.75 276 LEU B C 1
ATOM 4408 O O . LEU B 1 276 ? 2.186 23.25 18.797 1 97.75 276 LEU B O 1
ATOM 4412 N N . GLU B 1 277 ? 2.861 21.781 20.281 1 97.56 277 GLU B N 1
ATOM 4413 C CA . GLU B 1 277 ? 3.773 22.719 20.922 1 97.56 277 GLU B CA 1
ATOM 4414 C C . GLU B 1 277 ? 4.863 23.172 19.953 1 97.56 277 GLU B C 1
ATOM 4416 O O . GLU B 1 277 ? 5.195 24.359 19.891 1 97.56 277 GLU B O 1
ATOM 4421 N N . ALA B 1 278 ? 5.383 22.203 19.266 1 97.19 278 ALA B N 1
ATOM 4422 C CA . ALA B 1 278 ? 6.422 22.516 18.281 1 97.19 278 ALA B CA 1
ATOM 4423 C C . ALA B 1 278 ? 5.875 23.406 17.172 1 97.19 278 ALA B C 1
ATOM 4425 O O . ALA B 1 278 ? 6.562 24.312 16.688 1 97.19 278 ALA B O 1
ATOM 4426 N N . GLU B 1 279 ? 4.695 23.125 16.734 1 98.25 279 GLU B N 1
ATOM 4427 C CA . GLU B 1 279 ? 4.051 23.938 15.711 1 98.25 279 GLU B CA 1
ATOM 4428 C C . GLU B 1 279 ? 3.861 25.375 16.188 1 98.25 279 GLU B C 1
ATOM 4430 O O . GLU B 1 279 ? 4.148 26.312 15.445 1 98.25 279 GLU B O 1
ATOM 4435 N N . HIS B 1 280 ? 3.41 25.531 17.422 1 98.5 280 HIS B N 1
ATOM 4436 C CA . HIS B 1 280 ? 3.258 26.859 18.016 1 98.5 280 HIS B CA 1
ATOM 4437 C C . HIS B 1 280 ? 4.594 27.594 18.062 1 98.5 280 HIS B C 1
ATOM 4439 O O . HIS B 1 280 ? 4.672 28.781 17.719 1 98.5 280 HIS B O 1
ATOM 4445 N N . ALA B 1 281 ? 5.609 26.906 18.5 1 98 281 ALA B N 1
ATOM 4446 C CA . ALA B 1 281 ? 6.934 27.516 18.609 1 98 281 ALA B CA 1
ATOM 4447 C C . ALA B 1 281 ? 7.43 28 17.25 1 98 281 ALA B C 1
ATOM 4449 O O . ALA B 1 281 ? 8.016 29.094 17.156 1 98 281 ALA B O 1
ATOM 4450 N N . GLY B 1 282 ? 7.203 27.188 16.266 1 97.81 282 GLY B N 1
ATOM 4451 C CA . GLY B 1 282 ? 7.57 27.594 14.93 1 97.81 282 GLY B CA 1
ATOM 4452 C C . GLY B 1 282 ? 6.812 28.812 14.445 1 97.81 282 GLY B C 1
ATOM 4453 O O . GLY B 1 282 ? 7.395 29.719 13.844 1 97.81 282 GLY B O 1
ATOM 4454 N N . PHE B 1 283 ? 5.566 28.844 14.719 1 98.62 283 PHE B N 1
ATOM 4455 C CA . PHE B 1 283 ? 4.723 29.984 14.336 1 98.62 283 PHE B CA 1
ATOM 4456 C C . PHE B 1 283 ? 5.172 31.25 15.039 1 98.62 283 PHE B C 1
ATOM 4458 O O . PHE B 1 283 ? 5.312 32.312 14.414 1 98.62 283 PHE B O 1
ATOM 4465 N N . VAL B 1 284 ? 5.414 31.156 16.328 1 98.75 284 VAL B N 1
ATOM 4466 C CA . VAL B 1 284 ? 5.848 32.281 17.141 1 98.75 284 VAL B CA 1
ATOM 4467 C C . VAL B 1 284 ? 7.191 32.812 16.641 1 98.75 284 VAL B C 1
ATOM 4469 O O . VAL B 1 284 ? 7.387 34.031 16.5 1 98.75 284 VAL B O 1
ATOM 4472 N N . ALA B 1 285 ? 8.062 31.922 16.328 1 98.5 285 ALA B N 1
ATOM 4473 C CA . ALA B 1 285 ? 9.375 32.312 15.812 1 98.5 285 ALA B CA 1
ATOM 4474 C C . ALA B 1 285 ? 9.242 33.031 14.469 1 98.5 285 ALA B C 1
ATOM 4476 O O . ALA B 1 285 ? 9.977 33.969 14.195 1 98.5 285 ALA B O 1
ATOM 4477 N N . ALA B 1 286 ? 8.344 32.562 13.664 1 98.62 286 ALA B N 1
ATOM 4478 C CA . ALA B 1 286 ? 8.109 33.219 12.383 1 98.62 286 ALA B CA 1
ATOM 4479 C C . ALA B 1 286 ? 7.574 34.625 12.586 1 98.62 286 ALA B C 1
ATOM 4481 O O . ALA B 1 286 ? 7.992 35.562 11.891 1 98.62 286 ALA B O 1
ATOM 4482 N N . CYS B 1 287 ? 6.73 34.812 13.539 1 98.62 287 CYS B N 1
ATOM 4483 C CA . CYS B 1 287 ? 6.074 36.094 13.781 1 98.62 287 CYS B CA 1
ATOM 4484 C C . CYS B 1 287 ? 7.035 37.094 14.438 1 98.62 287 CYS B C 1
ATOM 4486 O O . CYS B 1 287 ? 7.078 38.25 14.062 1 98.62 287 CYS B O 1
ATOM 4488 N N . LEU B 1 288 ? 7.809 36.594 15.406 1 98.31 288 LEU B N 1
ATOM 4489 C CA . LEU B 1 288 ? 8.594 37.5 16.25 1 98.31 288 LEU B CA 1
ATOM 4490 C C . LEU B 1 288 ? 10 37.688 15.68 1 98.31 288 LEU B C 1
ATOM 4492 O O . LEU B 1 288 ? 10.594 38.75 15.82 1 98.31 288 LEU B O 1
ATOM 4496 N N . ASP B 1 289 ? 10.555 36.562 15.008 1 97.81 289 ASP B N 1
ATOM 4497 C CA . ASP B 1 289 ? 11.977 36.562 14.664 1 97.81 289 ASP B CA 1
ATOM 4498 C C . ASP B 1 289 ? 12.172 36.531 13.148 1 97.81 289 ASP B C 1
ATOM 4500 O O . ASP B 1 289 ? 13.297 36.594 12.664 1 97.81 289 ASP B O 1
ATOM 4504 N N . GLY B 1 290 ? 11.141 36.375 12.469 1 97.44 290 GLY B N 1
ATOM 4505 C CA . GLY B 1 290 ? 11.258 36.281 11.023 1 97.44 290 GLY B CA 1
ATOM 4506 C C . GLY B 1 290 ? 11.773 34.938 10.555 1 97.44 290 GLY B C 1
ATOM 4507 O O . GLY B 1 290 ? 12.328 34.844 9.453 1 97.44 290 GLY B O 1
ATOM 4508 N N . ALA B 1 291 ? 11.641 33.938 11.367 1 97.75 291 ALA B N 1
ATOM 4509 C CA . ALA B 1 291 ? 12.039 32.594 10.977 1 97.75 291 ALA B CA 1
ATOM 4510 C C . ALA B 1 291 ? 11.195 32.094 9.805 1 97.75 291 ALA B C 1
ATOM 4512 O O . ALA B 1 291 ? 10.094 32.594 9.562 1 97.75 291 ALA B O 1
ATOM 4513 N N . PRO B 1 292 ? 11.719 31.141 9.047 1 96.81 292 PRO B N 1
ATOM 4514 C CA . PRO B 1 292 ? 10.938 30.578 7.941 1 96.81 292 PRO B CA 1
ATOM 4515 C C . PRO B 1 292 ? 9.656 29.891 8.414 1 96.81 292 PRO B C 1
ATOM 4517 O O . PRO B 1 292 ? 9.664 29.219 9.461 1 96.81 292 PRO B O 1
ATOM 4520 N N . VAL B 1 293 ? 8.609 30.094 7.652 1 98.19 293 VAL B N 1
ATOM 4521 C CA . VAL B 1 293 ? 7.355 29.406 7.93 1 98.19 293 VAL B CA 1
ATOM 4522 C C . VAL B 1 293 ? 7.422 27.969 7.41 1 98.19 293 VAL B C 1
ATOM 4524 O O . VAL B 1 293 ? 7.512 27.75 6.203 1 98.19 293 VAL B O 1
ATOM 4527 N N . ARG B 1 294 ? 7.301 27.016 8.211 1 95.75 294 ARG B N 1
ATOM 4528 C CA . ARG B 1 294 ? 7.504 25.609 7.844 1 95.75 294 ARG B CA 1
ATOM 4529 C C . ARG B 1 294 ? 6.395 25.125 6.914 1 95.75 294 ARG B C 1
ATOM 4531 O O . ARG B 1 294 ? 6.66 24.391 5.961 1 95.75 294 ARG B O 1
ATOM 4538 N N . VAL B 1 295 ? 5.18 25.484 7.25 1 98.06 295 VAL B N 1
ATOM 4539 C CA . VAL B 1 295 ? 4.035 25.172 6.402 1 98.06 295 VAL B CA 1
ATOM 4540 C C . VAL B 1 295 ? 3.299 26.453 6.027 1 98.06 295 VAL B C 1
ATOM 4542 O O . VAL B 1 295 ? 2.328 26.844 6.684 1 98.06 295 VAL B O 1
ATOM 4545 N N . ASP B 1 296 ? 3.67 27.016 4.93 1 98.5 296 ASP B N 1
ATOM 4546 C CA . ASP B 1 296 ? 3.1 28.297 4.535 1 98.5 296 ASP B CA 1
ATOM 4547 C C . ASP B 1 296 ? 1.81 28.109 3.742 1 98.5 296 ASP B C 1
ATOM 4549 O O . ASP B 1 296 ? 1.328 26.984 3.594 1 98.5 296 ASP B O 1
ATOM 4553 N N . GLY B 1 297 ? 1.261 29.203 3.336 1 98.56 297 GLY B N 1
ATOM 4554 C CA . GLY B 1 297 ? 0.011 29.156 2.594 1 98.56 297 GLY B CA 1
ATOM 4555 C C . GLY B 1 297 ? 0.09 28.328 1.33 1 98.56 297 GLY B C 1
ATOM 4556 O O . GLY B 1 297 ? -0.847 27.594 1.004 1 98.56 297 GLY B O 1
ATOM 4557 N N . ALA B 1 298 ? 1.185 28.391 0.624 1 98 298 ALA B N 1
ATOM 4558 C CA . ALA B 1 298 ? 1.358 27.641 -0.613 1 98 298 ALA B CA 1
ATOM 4559 C C . ALA B 1 298 ? 1.339 26.141 -0.345 1 98 298 ALA B C 1
ATOM 4561 O O . ALA B 1 298 ? 0.732 25.375 -1.101 1 98 298 ALA B O 1
ATOM 4562 N N . ALA B 1 299 ? 1.98 25.766 0.692 1 97.62 299 ALA B N 1
ATOM 4563 C CA . ALA B 1 299 ? 1.983 24.344 1.073 1 97.62 299 ALA B CA 1
ATOM 4564 C C . ALA B 1 299 ? 0.579 23.875 1.435 1 97.62 299 ALA B C 1
ATOM 4566 O O . ALA B 1 299 ? 0.152 22.797 1.011 1 97.62 299 ALA B O 1
ATOM 4567 N N . GLY B 1 300 ? -0.102 24.688 2.213 1 98.19 300 GLY B N 1
ATOM 4568 C CA . GLY B 1 300 ? -1.476 24.344 2.555 1 98.19 300 GLY B CA 1
ATOM 4569 C C . GLY B 1 300 ? -2.383 24.234 1.345 1 98.19 300 GLY B C 1
ATOM 4570 O O . GLY B 1 300 ? -3.234 23.359 1.275 1 98.19 300 GLY B O 1
ATOM 4571 N N . ARG B 1 301 ? -2.18 25.141 0.433 1 98.44 301 ARG B N 1
ATOM 4572 C CA . ARG B 1 301 ? -2.98 25.141 -0.787 1 98.44 301 ARG B CA 1
ATOM 4573 C C . ARG B 1 301 ? -2.719 23.891 -1.619 1 98.44 301 ARG B C 1
ATOM 4575 O O . ARG B 1 301 ? -3.645 23.328 -2.195 1 98.44 301 ARG B O 1
ATOM 4582 N N . ALA B 1 302 ? -1.486 23.516 -1.743 1 98.12 302 ALA B N 1
ATOM 4583 C CA . ALA B 1 302 ? -1.12 22.328 -2.512 1 98.12 302 ALA B CA 1
ATOM 4584 C C . ALA B 1 302 ? -1.758 21.062 -1.919 1 98.12 302 ALA B C 1
ATOM 4586 O O . ALA B 1 302 ? -2.268 20.219 -2.652 1 98.12 302 ALA B O 1
ATOM 4587 N N . ALA B 1 303 ? -1.712 20.984 -0.611 1 98.06 303 ALA B N 1
ATOM 4588 C CA . ALA B 1 303 ? -2.334 19.844 0.063 1 98.06 303 ALA B CA 1
ATOM 4589 C C . ALA B 1 303 ? -3.844 19.828 -0.169 1 98.06 303 ALA B C 1
ATOM 4591 O O . ALA B 1 303 ? -4.426 18.781 -0.426 1 98.06 303 ALA B O 1
ATOM 4592 N N . LEU B 1 304 ? -4.449 21 -0.102 1 97.94 304 LEU B N 1
ATOM 4593 C CA . LEU B 1 304 ? -5.883 21.109 -0.347 1 97.94 304 LEU B CA 1
ATOM 4594 C C . LEU B 1 304 ? -6.219 20.703 -1.78 1 97.94 304 LEU B C 1
ATOM 4596 O O . LEU B 1 304 ? -7.156 19.938 -2.014 1 97.94 304 LEU B O 1
ATOM 4600 N N . ASP B 1 305 ? -5.469 21.219 -2.699 1 98.38 305 ASP B N 1
ATOM 4601 C CA . ASP B 1 305 ? -5.68 20.875 -4.105 1 98.38 305 ASP B CA 1
ATOM 4602 C C . ASP B 1 305 ? -5.629 19.375 -4.32 1 98.38 305 ASP B C 1
ATOM 4604 O O . ASP B 1 305 ? -6.527 18.797 -4.945 1 98.38 305 ASP B O 1
ATOM 4608 N N . ALA B 1 306 ? -4.625 18.75 -3.795 1 98.44 306 ALA B N 1
ATOM 4609 C CA . ALA B 1 306 ? -4.465 17.312 -3.932 1 98.44 306 ALA B CA 1
ATOM 4610 C C . ALA B 1 306 ? -5.641 16.562 -3.303 1 98.44 306 ALA B C 1
ATOM 4612 O O . ALA B 1 306 ? -6.18 15.625 -3.896 1 98.44 306 ALA B O 1
ATOM 4613 N N . ALA B 1 307 ? -6.012 16.984 -2.141 1 97.81 307 ALA B N 1
ATOM 4614 C CA . ALA B 1 307 ? -7.121 16.344 -1.445 1 97.81 307 ALA B CA 1
ATOM 4615 C C . ALA B 1 307 ? -8.406 16.438 -2.26 1 97.81 307 ALA B C 1
ATOM 4617 O O . ALA B 1 307 ? -9.156 15.461 -2.363 1 97.81 307 ALA B O 1
ATOM 4618 N N . LEU B 1 308 ? -8.68 17.609 -2.811 1 97.19 308 LEU B N 1
ATOM 4619 C CA . LEU B 1 308 ? -9.875 17.812 -3.617 1 97.19 308 LEU B CA 1
ATOM 4620 C C . LEU B 1 308 ? -9.836 16.953 -4.879 1 97.19 308 LEU B C 1
ATOM 4622 O O . LEU B 1 308 ? -10.844 16.375 -5.277 1 97.19 308 LEU B O 1
ATOM 4626 N N . ARG B 1 309 ? -8.695 16.828 -5.488 1 97.94 309 ARG B N 1
ATOM 4627 C CA . ARG B 1 309 ? -8.539 15.984 -6.66 1 97.94 309 ARG B CA 1
ATOM 4628 C C . ARG B 1 309 ? -8.75 14.516 -6.305 1 97.94 309 ARG B C 1
ATOM 4630 O O . ARG B 1 309 ? -9.297 13.75 -7.102 1 97.94 309 ARG B O 1
ATOM 4637 N N . VAL B 1 310 ? -8.258 14.094 -5.137 1 97.62 310 VAL B N 1
ATOM 4638 C CA . VAL B 1 310 ? -8.477 12.727 -4.672 1 97.62 310 VAL B CA 1
ATOM 4639 C C . VAL B 1 310 ? -9.977 12.469 -4.504 1 97.62 310 VAL B C 1
ATOM 4641 O O . VAL B 1 310 ? -10.484 11.438 -4.941 1 97.62 310 VAL B O 1
ATOM 4644 N N . GLU B 1 311 ? -10.703 13.438 -3.924 1 95.38 311 GLU B N 1
ATOM 4645 C CA . GLU B 1 311 ? -12.141 13.305 -3.744 1 95.38 311 GLU B CA 1
ATOM 4646 C C . GLU B 1 311 ? -12.852 13.148 -5.086 1 95.38 311 GLU B C 1
ATOM 4648 O O . GLU B 1 311 ? -13.758 12.328 -5.227 1 95.38 311 GLU B O 1
ATOM 4653 N N . GLU B 1 312 ? -12.438 13.922 -6.012 1 95.69 312 GLU B N 1
ATOM 4654 C CA . GLU B 1 312 ? -13.016 13.836 -7.352 1 95.69 312 GLU B CA 1
ATOM 4655 C C . GLU B 1 312 ? -12.742 12.469 -7.98 1 95.69 312 GLU B C 1
ATOM 4657 O O . GLU B 1 312 ? -13.617 11.883 -8.609 1 95.69 312 GLU B O 1
ATOM 4662 N N . ALA B 1 313 ? -11.508 12.008 -7.809 1 95.12 313 ALA B N 1
ATOM 4663 C CA . ALA B 1 313 ? -11.117 10.711 -8.352 1 95.12 313 ALA B CA 1
ATOM 4664 C C . ALA B 1 313 ? -11.914 9.586 -7.699 1 95.12 313 ALA B C 1
ATOM 4666 O O . ALA B 1 313 ? -12.258 8.594 -8.352 1 95.12 313 ALA B O 1
ATOM 4667 N N . LEU B 1 314 ? -12.188 9.688 -6.441 1 94.06 314 LEU B N 1
ATOM 4668 C CA . LEU B 1 314 ? -12.992 8.703 -5.723 1 94.06 314 LEU B CA 1
ATOM 4669 C C . LEU B 1 314 ? -14.398 8.625 -6.301 1 94.06 314 LEU B C 1
ATOM 4671 O O . LEU B 1 314 ? -14.922 7.531 -6.531 1 94.06 314 LEU B O 1
ATOM 4675 N N . ALA B 1 315 ? -14.984 9.773 -6.52 1 92.06 315 ALA B N 1
ATOM 4676 C CA . ALA B 1 315 ? -16.328 9.828 -7.086 1 92.06 315 ALA B CA 1
ATOM 4677 C C . ALA B 1 315 ? -16.359 9.188 -8.477 1 92.06 315 ALA B C 1
ATOM 4679 O O . ALA B 1 315 ? -17.266 8.422 -8.789 1 92.06 315 ALA B O 1
ATOM 4680 N N . ALA B 1 316 ? -15.336 9.445 -9.25 1 90.62 316 ALA B N 1
ATOM 4681 C CA . ALA B 1 316 ? -15.242 8.898 -10.602 1 90.62 316 ALA B CA 1
ATOM 4682 C C . ALA B 1 316 ? -15.086 7.379 -10.562 1 90.62 316 ALA B C 1
ATOM 4684 O O . ALA B 1 316 ? -15.672 6.668 -11.383 1 90.62 316 ALA B O 1
ATOM 4685 N N . SER B 1 317 ? -14.258 6.938 -9.641 1 88.5 317 SER B N 1
ATOM 4686 C CA . SER B 1 317 ? -14.008 5.504 -9.523 1 88.5 317 SER B CA 1
ATOM 4687 C C . SER B 1 317 ? -15.266 4.754 -9.102 1 88.5 317 SER B C 1
ATOM 4689 O O . SER B 1 317 ? -15.523 3.645 -9.578 1 88.5 317 SER B O 1
ATOM 4691 N N . ARG B 1 318 ? -16.031 5.293 -8.25 1 87.69 318 ARG B N 1
ATOM 4692 C CA . ARG B 1 318 ? -17.281 4.68 -7.812 1 87.69 318 ARG B CA 1
ATOM 4693 C C . ARG B 1 318 ? -18.297 4.598 -8.961 1 87.69 318 ARG B C 1
ATOM 4695 O O . ARG B 1 318 ? -18.984 3.588 -9.117 1 87.69 318 ARG B O 1
ATOM 4702 N N . LEU B 1 319 ? -18.297 5.629 -9.664 1 84.75 319 LEU B N 1
ATOM 4703 C CA . LEU B 1 319 ? -19.188 5.629 -10.828 1 84.75 319 LEU B CA 1
ATOM 4704 C C . LEU B 1 319 ? -18.766 4.555 -11.828 1 84.75 319 LEU B C 1
ATOM 4706 O O . LEU B 1 319 ? -19.609 3.832 -12.359 1 84.75 319 LEU B O 1
ATOM 4710 N N . ALA B 1 320 ? -17.5 4.406 -12.047 1 80.31 320 ALA B N 1
ATOM 4711 C CA . ALA B 1 320 ? -16.969 3.416 -12.984 1 80.31 320 ALA B CA 1
ATOM 4712 C C . ALA B 1 320 ? -17.234 1.998 -12.484 1 80.31 320 ALA B C 1
ATOM 4714 O O . ALA B 1 320 ? -17.453 1.085 -13.289 1 80.31 320 ALA B O 1
ATOM 4715 N N . ALA B 1 321 ? -17.234 1.873 -11.164 1 82.94 321 ALA B N 1
ATOM 4716 C CA . ALA B 1 321 ? -17.453 0.56 -10.57 1 82.94 321 ALA B CA 1
ATOM 4717 C C . ALA B 1 321 ? -18.953 0.27 -10.422 1 82.94 321 ALA B C 1
ATOM 4719 O O . ALA B 1 321 ? -19.344 -0.86 -10.125 1 82.94 321 ALA B O 1
ATOM 4720 N N . GLY B 1 322 ? -19.75 1.247 -10.664 1 79.88 322 GLY B N 1
ATOM 4721 C CA . GLY B 1 322 ? -21.188 1.08 -10.547 1 79.88 322 GLY B CA 1
ATOM 4722 C C . GLY B 1 322 ? -21.672 1.03 -9.109 1 79.88 322 GLY B C 1
ATOM 4723 O O . GLY B 1 322 ? -22.594 0.291 -8.781 1 79.88 322 GLY B O 1
ATOM 4724 N N . VAL B 1 323 ? -20.922 1.689 -8.328 1 79.88 323 VAL B N 1
ATOM 4725 C CA . VAL B 1 323 ? -21.328 1.716 -6.926 1 79.88 323 VAL B CA 1
ATOM 4726 C C . VAL B 1 323 ? -21.469 3.162 -6.457 1 79.88 323 VAL B C 1
ATOM 4728 O O . VAL B 1 323 ? -20.797 4.059 -6.977 1 79.88 323 VAL B O 1
#

pLDDT: mean 92.73, std 8.21, range [57.72, 98.94]

InterPro domains:
  IPR000683 Gfo/Idh/MocA-like oxidoreductase, N-terminal [PF01408] (4-118)
  IPR036291 NAD(P)-binding domain superfamily [SSF51735] (3-131)
  IPR051450 Gfo/Idh/MocA Oxidoreductases [PTHR43377] (3-315)
  IPR055170 GFO/IDH/MocA-like oxidoreductase domain [PF22725] (161-237)

Nearest PDB structures (foldseek):
  7bvj-assembly1_A  TM=9.408E-01  e=1.443E-36  Acidithiobacillus ferrooxidans ATCC 23270
  7bvj-assembly3_C  TM=9.581E-01  e=1.238E-35  Acidithiobacillus ferrooxidans ATCC 23270
  7bvj-assembly4_D  TM=9.548E-01  e=1.238E-35  Acidithiobacillus ferrooxidans ATCC 23270
  7bvk-assembly2_B  TM=9.552E-01  e=2.102E-33  Acidithiobacillus ferrooxidans ATCC 23270
  3gfg-assembly5_J  TM=8.171E-01  e=2.942E-20  Bacillus subtilis subsp. subtilis str. 168

Organism: NCBI:txid207340

Radius of gyration: 29.04 Å; Cα contacts (8 Å, |Δi|>4): 1541; chains: 2; bounding box: 52×89×63 Å

Solvent-accessible surface area (backbone atoms only — not comparable to full-atom values): 32216 Å² total; per-residue (Å²): 130,63,45,33,30,16,36,37,23,45,49,83,68,15,41,53,52,50,54,47,39,64,66,32,91,52,39,39,55,68,20,31,18,34,95,49,60,68,51,19,46,53,57,20,61,76,72,71,38,51,58,42,59,62,68,57,28,51,70,68,25,54,25,37,35,41,38,55,63,47,90,47,34,43,63,55,51,43,54,31,42,74,72,71,21,28,35,38,31,38,64,52,50,31,82,43,69,68,49,32,50,51,49,42,51,50,25,59,76,68,73,40,56,46,36,31,47,61,50,63,78,42,23,42,66,44,46,59,54,39,42,70,89,68,30,47,40,67,54,15,34,60,69,42,40,38,40,38,39,44,32,22,46,44,57,84,60,70,72,85,51,37,37,48,76,70,51,36,34,62,56,46,41,49,48,43,70,71,62,69,49,57,77,74,44,70,47,28,45,50,41,41,67,90,51,94,34,41,28,34,39,39,35,39,40,31,28,69,63,43,26,36,36,39,41,37,25,32,36,68,35,92,54,73,43,45,37,39,39,36,36,23,66,37,18,35,36,41,35,34,62,83,78,34,37,37,41,36,33,19,63,77,40,62,50,76,34,87,51,37,83,64,26,8,42,42,77,48,70,65,68,82,61,62,23,65,55,45,43,50,50,45,51,49,36,27,69,76,69,65,44,77,65,89,38,27,45,66,55,31,42,52,30,45,51,51,40,53,48,40,52,53,29,23,55,52,36,25,56,63,41,72,94,131,63,46,32,30,16,35,38,23,47,50,82,67,15,42,52,52,51,55,48,38,64,66,32,90,52,38,39,55,69,20,30,18,34,97,48,60,68,52,19,46,54,57,20,62,75,72,72,38,52,60,42,59,62,69,56,27,51,70,69,25,54,26,37,35,40,38,54,64,48,89,47,34,44,62,55,50,45,54,30,41,72,72,70,21,27,37,38,30,36,65,52,50,28,83,42,69,68,50,32,52,50,48,43,51,51,25,59,75,69,72,41,55,45,35,31,49,59,50,62,78,41,22,41,65,45,46,58,54,40,44,70,89,69,30,46,38,68,56,15,32,60,71,41,38,38,40,38,38,44,31,23,47,43,57,84,60,70,73,82,52,37,37,48,76,70,51,36,35,60,56,47,42,50,47,44,70,71,64,68,49,58,80,73,44,70,45,27,46,52,40,40,66,88,50,94,34,41,30,32,40,38,36,39,42,31,28,67,63,42,27,36,36,39,40,38,24,31,36,67,36,90,56,74,44,45,38,39,38,37,35,24,65,37,19,33,37,41,36,34,64,83,77,34,36,37,40,35,32,18,63,76,41,62,50,76,35,87,51,37,83,63,24,7,43,43,78,48,68,65,68,82,61,62,22,66,55,45,43,49,52,46,51,50,38,27,70,76,70,65,43,76,65,90,38,26,45,66,55,30,43,52,30,44,52,52,39,54,49,41,54,52,28,22,56,53,36,25,56,63,42,71,93

Foldseek 3Di:
DAFAEEEEDCPPVSLVLLVLQLPDPRYDDAAYEDPDVVSRVVSCVVRVHDYDPLLVSLLRGQAYEYDDPQQCLLVSLVSSLVNNHAYEYEPLNHPDLVSLVVSQVSCVVSVHFYAYPLLVLQKQLVDVQLDDPPGVCVFANQWQEKEKEWEEAADPPPLPDAQLRVPVLSVLLVQCVRNVFAWDDKAKAFADDPHRHTAWMWMWIAGPVNHIYIYIYHHHDPHGFTKMWIHDPFWIKIAGVVVQKMKIKGAQDACADPVDGRIHMDMDGTDTDDSSSSQVVLSRCCSPPVDDHSGGSVSSSSSVVRSVVNVVNHVVVCVVVVD/DAFAEEEEDCPPVSLVLLVLQLPDPRYDDAAYEDPDVVSRVVSCVVRVHDYDPLLVSLLRGQAYEYDDPQQCLLVSLVSSLVNNHAYEYEPLNHPDLVSLVVSQVSCVVSVHFYAYPLLVLQKQLLDVQLDDPPGVCVFANQWQEKEKEWEEAADPPPLPDAQLRVPVLSVLLVQCVRNVFAWDDKAKAFADDPHRHTAWMWMWIAGPVNHIYIYIYHHHDPHGFTKMWIHDPFWIKIAGVVVQKMKIKGAQDACADPVDGRIHMDMDGTDTDDSSSSQVVLSRCCSPPVDDHSGGSVSSSSSVVRSVVNVVNHVVVCVVVVD

Sequence (646 aa):
MRLKLGVLGAGHFGRFHVLKAAAGPRVELVGLHDHDPERAATVAGEVGVPALPAAEVIARADAVIVATPTAFHHGLAWQALEAGRHVLVEKPIAATLAEADELIALAAAKGLVLQVGHLERFSAGFAALMGGEGGVAARIGRPLYMEAVRIAPFRPRSLDVPVVLDLMVHDIDLAFALFGAPLVGVDAVGGPIASAQTDIANARLRFGNGGVATLTASRVSLKMERRLRLFGTEGYLQMDFLARTMHVVRKGEGAALEQLPGFGAEQSSWQDRDSLEAEHAGFVAACLDGAPVRVDGAAGRAALDAALRVEEALAASRLAAGVMRLKLGVLGAGHFGRFHVLKAAAGPRVELVGLHDHDPERAATVAGEVGVPALPAAEVIARADAVIVATPTAFHHGLAWQALEAGRHVLVEKPIAATLAEADELIALAAAKGLVLQVGHLERFSAGFAALMGGEGGVAARIGRPLYMEAVRIAPFRPRSLDVPVVLDLMVHDIDLAFALFGAPLVGVDAVGGPIASAQTDIANARLRFGNGGVATLTASRVSLKMERRLRLFGTEGYLQMDFLARTMHVVRKGEGAALEQLPGFGAEQSSWQDRDSLEAEHAGFVAACLDGAPVRVDGAAGRAALDAALRVEEALAASRLAAGV